Protein 5LY9 (pdb70)

Secondary structure (DSSP, 8-state):
-TTPPBPHHHHHHHHHHHHHHTTHHHHHHHHHHHHHHHHHHHHHHHHHHHHHHHH-TT-TTHHHHHHHHHHHHHHHHHHHHHIIIIIHHHHHHHHHHHHHHHHHHHHHHHHHHH--BTTTB-SBBSSSTT-B--EETTEETTEE---S-PPP-------SSS-SS--TT---EESSSS-SSS---SS-B-GGG---TTTSSSSSS--SS-EEEGGGTEEE-SSSS--EE---SS--TTHHHH-HHHHHHHHHHHT---TTSGGGS---SSGGG-HHHHHHIIIIIS-TT---TTHHHHHHHHHHSSSSGGGGHHHHHHHHHPEEPTTGGG-SS-EEGGG---HHHHHHHHHHHHHHHHHHHHHHHHH-/-TTPPBPHHHHHHHHHHHHHHTTHHHHHHHHHHHHHHHHHHHHHHHHHHHHHHHH-TT-TTHHHHHHHHHHHHHHHHHHHHHIIIIIHHHHHHHHHHHHHHHHHHHHHHHHHHH--BTTTB-SBBSSSTT-BPPEETTEETTEE---S-----S-----SSS-SS--TT---EESSSS-SSSPPPSS-B-GGG---TTTSSSSSS--SS-EEEGGGTEEE-SSSS--EE---SS--TTHHHH-HHHHHHHHHHHT---TTSGGGS---SSGGG-HHHHHHIIIII----TTHHHHHHHHHHTS--GGGGHHHHHHHHH-EE-TTGGG-SS-EEGGG---HHHHHHHHHHHHHHHHHHHHHHHH-

Solvent-accessible surface area: 28330 Å² total; per-residue (Å²): 18,11,47,0,0,2,41,14,86,1,0,54,13,2,0,76,0,0,52,5,2,19,82,3,4,3,23,0,4,54,28,0,33,76,0,0,17,28,3,15,132,10,10,6,24,7,7,28,2,3,0,19,12,18,66,39,24,86,22,179,9,22,67,22,0,2,0,6,5,0,11,14,0,54,21,2,3,21,3,4,60,38,0,39,53,137,2,0,22,32,0,0,49,2,0,3,2,4,0,15,0,0,0,3,0,5,8,2,1,42,2,1,36,28,1,68,0,31,55,35,1,34,3,6,0,29,110,60,0,51,60,22,6,56,78,128,144,60,76,1,34,118,33,69,0,25,43,57,32,50,131,16,103,73,26,86,14,80,101,86,16,2,40,153,90,0,0,55,51,4,57,84,29,34,30,29,92,82,44,59,16,1,5,81,78,75,71,1,25,0,27,1,0,0,0,46,30,103,46,6,2,2,54,100,31,32,4,80,95,67,2,88,0,0,26,12,2,0,29,0,8,35,76,85,36,3,4,52,6,35,70,0,58,71,17,25,127,52,27,129,88,87,1,73,11,0,6,39,2,35,32,0,9,66,149,11,10,41,10,153,50,156,35,7,38,77,35,113,37,76,1,38,83,14,93,22,2,78,42,0,0,135,32,12,23,28,84,172,118,60,126,122,156,82,9,29,16,83,48,0,81,84,16,14,60,18,37,44,46,101,80,17,124,98,45,54,58,72,3,58,70,31,69,0,56,52,60,19,12,57,50,121,92,111,17,32,0,39,162,5,146,50,11,40,74,0,0,12,0,5,0,12,11,9,15,67,32,5,76,51,7,51,64,31,83,137,108,177,16,12,47,0,0,2,44,12,85,1,0,46,15,2,0,79,1,0,56,4,2,18,86,2,4,3,20,0,4,50,26,0,31,77,0,0,20,27,0,15,133,9,7,6,25,6,7,28,2,0,0,19,6,13,69,37,25,84,24,174,8,21,61,22,0,1,0,6,3,0,11,14,0,54,23,0,4,24,2,10,66,37,0,38,67,135,2,0,24,30,0,0,52,2,0,2,2,4,1,16,0,0,0,4,0,6,7,2,1,42,1,1,47,26,1,88,0,29,58,37,0,31,2,8,0,23,109,61,0,52,59,19,12,63,81,136,158,64,87,2,37,107,39,73,0,34,44,54,32,54,134,15,100,66,37,80,13,80,101,84,15,2,38,150,87,0,0,54,48,4,57,82,31,30,32,26,93,76,53,57,20,1,7,85,71,75,70,0,27,0,25,1,0,0,0,41,27,100,49,6,2,2,55,101,31,32,4,86,98,68,1,79,0,0,26,6,1,0,30,0,8,35,74,84,36,3,3,54,6,28,78,0,62,75,17,24,111,59,23,106,97,59,0,74,11,0,10,38,2,36,33,1,11,58,141,11,11,38,10,159,51,159,37,8,37,81,36,112,34,81,1,40,84,13,95,22,3,85,42,0,0,138,29,14,20,44,122,158,137,92,112,27,30,12,90,53,0,91,81,14,11,59,15,36,44,51,97,75,17,120,97,42,50,66,76,2,58,68,30,72,0,53,53,19,20,11,54,46,124,84,112,17,36,0,39,163,5,146,46,9,37,76,0,1,11,0,2,1,13,15,32,15,70,24,8,81,52,8,67,61,27,113,155,121

Structure (mmCIF, N/CA/C/O backbone):
data_5LY9
#
_entry.id   5LY9
#
_cell.length_a   78.507
_cell.length_b   95.041
_cell.length_c   103.753
_cell.angle_alpha   90.000
_cell.angle_beta   90.000
_cell.angle_gamma   90.000
#
_symmetry.space_group_name_H-M   'P 21 21 21'
#
loop_
_entity.id
_entity.type
_entity.pdbx_description
1 polymer 'Variant surface glycoprotein MITAT 1.1'
2 branched alpha-D-mannopyranose-(1-3)-[alpha-D-mannopyranose-(1-6)]beta-D-mannopyranose-(1-4)-2-acetamido-2-deoxy-beta-D-glucopyranose-(1-4)-2-acetamido-2-deoxy-beta-D-glucopyranose
3 branched alpha-D-mannopyranose-(1-2)-alpha-D-mannopyranose-(1-3)-beta-D-mannopyranose-(1-4)-2-acetamido-2-deoxy-beta-D-glucopyranose-(1-4)-2-acetamido-2-deoxy-beta-D-glucopyranose
4 non-polymer GLYCEROL
5 non-polymer '2-(N-MORPHOLINO)-ETHANESULFONIC ACID'
6 water water
#
loop_
_atom_site.group_PDB
_atom_site.id
_atom_site.type_symbol
_atom_site.label_atom_id
_atom_site.label_alt_id
_atom_site.label_comp_id
_atom_site.label_asym_id
_atom_site.label_entity_id
_atom_site.label_seq_id
_atom_site.pdbx_PDB_ins_code
_atom_site.Cartn_x
_atom_site.Cartn_y
_atom_site.Cartn_z
_atom_site.occupancy
_atom_site.B_iso_or_equiv
_atom_site.auth_seq_id
_atom_site.auth_comp_id
_atom_site.auth_asym_id
_atom_site.auth_atom_id
_atom_site.pdbx_PDB_model_num
ATOM 1 N N . ALA A 1 1 ? 45.685 46.581 -20.283 1.00 25.98 1 ALA A N 1
ATOM 2 C CA . ALA A 1 1 ? 46.628 46.056 -21.298 1.00 25.64 1 ALA A CA 1
ATOM 3 C C . ALA A 1 1 ? 48.037 46.561 -20.952 1.00 26.47 1 ALA A C 1
ATOM 4 O O . ALA A 1 1 ? 48.210 47.602 -20.311 1.00 26.02 1 ALA A O 1
ATOM 6 N N . GLU A 1 2 ? 49.036 45.832 -21.420 1.00 25.77 2 GLU A N 1
ATOM 7 C CA . GLU A 1 2 ? 50.421 46.331 -21.368 1.00 25.37 2 GLU A CA 1
ATOM 8 C C . GLU A 1 2 ? 50.519 47.712 -21.963 1.00 24.71 2 GLU A C 1
ATOM 9 O O . GLU A 1 2 ? 49.863 48.022 -22.975 1.00 25.18 2 GLU A O 1
ATOM 15 N N . ARG A 1 3 ? 51.280 48.546 -21.303 1.00 24.50 3 ARG A N 1
ATOM 16 C CA . ARG A 1 3 ? 51.663 49.848 -21.770 1.00 24.01 3 ARG A CA 1
ATOM 17 C C . ARG A 1 3 ? 50.567 50.900 -22.150 1.00 23.85 3 ARG A C 1
ATOM 18 O O . ARG A 1 3 ? 50.902 51.881 -22.823 1.00 25.22 3 ARG A O 1
ATOM 26 N N . THR A 1 4 ? 49.380 50.770 -21.598 1.00 23.46 4 THR A N 1
ATOM 27 C CA . THR A 1 4 ? 48.422 51.915 -21.581 1.00 23.94 4 THR A CA 1
ATOM 28 C C . THR A 1 4 ? 48.603 52.711 -20.300 1.00 24.28 4 THR A C 1
ATOM 29 O O . THR A 1 4 ? 49.300 52.261 -19.338 1.00 24.81 4 THR A O 1
ATOM 33 N N . GLY A 1 5 ? 48.073 53.920 -20.280 1.00 22.79 5 GLY A N 1
ATOM 34 C CA . GLY A 1 5 ? 48.167 54.738 -19.127 1.00 24.12 5 GLY A CA 1
ATOM 35 C C . GLY A 1 5 ? 47.500 54.231 -17.872 1.00 23.87 5 GLY A C 1
ATOM 36 O O . GLY A 1 5 ? 46.705 53.323 -17.857 1.00 23.08 5 GLY A O 1
ATOM 37 N N . LEU A 1 6 ? 47.827 54.890 -16.798 1.00 23.21 6 LEU A N 1
ATOM 38 C CA . LEU A 1 6 ? 47.254 54.556 -15.518 1.00 24.57 6 LEU A CA 1
ATOM 39 C C . LEU A 1 6 ? 45.840 55.205 -15.343 1.00 24.39 6 LEU A C 1
ATOM 40 O O . LEU A 1 6 ? 45.681 56.440 -15.511 1.00 23.54 6 LEU A O 1
ATOM 45 N N . LYS A 1 7 ? 44.822 54.366 -15.061 1.00 24.23 7 LYS A N 1
ATOM 46 C CA . LYS A 1 7 ? 43.459 54.873 -14.813 1.00 24.85 7 LYS A CA 1
ATOM 47 C C . LYS A 1 7 ? 43.400 55.756 -13.569 1.00 24.32 7 LYS A C 1
ATOM 48 O O . LYS A 1 7 ? 44.174 55.519 -12.620 1.00 23.66 7 LYS A O 1
ATOM 54 N N . ALA A 1 8 ? 42.455 56.678 -13.567 1.00 23.16 8 ALA A N 1
ATOM 55 C CA . ALA A 1 8 ? 42.154 57.512 -12.446 1.00 23.32 8 ALA A CA 1
ATOM 56 C C . ALA A 1 8 ? 41.811 56.717 -11.197 1.00 24.46 8 ALA A C 1
ATOM 57 O O . ALA A 1 8 ? 42.086 57.175 -10.105 1.00 23.41 8 ALA A O 1
ATOM 59 N N . THR A 1 9 ? 41.270 55.502 -11.316 1.00 24.45 9 THR A N 1
ATOM 60 C CA . THR A 1 9 ? 40.992 54.668 -10.141 1.00 24.84 9 THR A CA 1
ATOM 61 C C . THR A 1 9 ? 42.306 54.372 -9.393 1.00 25.68 9 THR A C 1
ATOM 62 O O . THR A 1 9 ? 42.272 54.163 -8.167 1.00 25.97 9 THR A O 1
ATOM 66 N N . ALA A 1 10 ? 43.445 54.388 -10.109 1.00 24.62 10 ALA A N 1
ATOM 67 C CA . ALA A 1 10 ? 44.744 54.147 -9.509 1.00 24.09 10 ALA A CA 1
ATOM 68 C C . ALA A 1 10 ? 45.465 55.406 -9.091 1.00 24.14 10 ALA A C 1
ATOM 69 O O . ALA A 1 10 ? 46.098 55.404 -8.008 1.00 24.21 10 ALA A O 1
ATOM 71 N N . TRP A 1 11 ? 45.474 56.451 -9.904 1.00 23.32 11 TRP A N 1
ATOM 72 C CA . TRP A 1 11 ? 46.198 57.679 -9.505 1.00 23.55 11 TRP A CA 1
ATOM 73 C C . TRP A 1 11 ? 45.407 58.628 -8.613 1.00 22.34 11 TRP A C 1
ATOM 74 O O . TRP A 1 11 ? 45.992 59.442 -7.894 1.00 21.59 11 TRP A O 1
ATOM 85 N N . LYS A 1 12 ? 44.107 58.635 -8.677 1.00 21.49 12 LYS A N 1
ATOM 86 C CA . LYS A 1 12 ? 43.364 59.558 -7.783 1.00 22.36 12 LYS A CA 1
ATOM 87 C C . LYS A 1 12 ? 43.620 59.293 -6.298 1.00 21.81 12 LYS A C 1
ATOM 88 O O . LYS A 1 12 ? 43.853 60.257 -5.543 1.00 20.87 12 LYS A O 1
ATOM 94 N N . PRO A 1 13 ? 43.721 58.024 -5.917 1.00 21.12 13 PRO A N 1
ATOM 95 C CA . PRO A 1 13 ? 44.085 57.772 -4.500 1.00 20.95 13 PRO A CA 1
ATOM 96 C C . PRO A 1 13 ? 45.482 58.306 -4.141 1.00 21.39 13 PRO A C 1
ATOM 97 O O . PRO A 1 13 ? 45.717 58.677 -2.968 1.00 21.10 13 PRO A O 1
ATOM 101 N N . LEU A 1 14 ? 46.424 58.313 -5.080 1.00 20.48 14 LEU A N 1
ATOM 102 C CA . LEU A 1 14 ? 47.705 58.904 -4.834 1.00 21.13 14 LEU A CA 1
ATOM 103 C C . LEU A 1 14 ? 47.617 60.406 -4.681 1.00 20.64 14 LEU A C 1
ATOM 104 O O . LEU A 1 14 ? 48.293 60.970 -3.822 1.00 20.49 14 LEU A O 1
ATOM 109 N N . CYS A 1 15 ? 46.826 61.058 -5.530 1.00 19.86 15 CYS A N 1
ATOM 110 C CA . CYS A 1 15 ? 46.540 62.520 -5.356 1.00 20.75 15 CYS A CA 1
ATOM 111 C C . CYS A 1 15 ? 45.920 62.839 -3.972 1.00 19.98 15 CYS A C 1
ATOM 112 O O . CYS A 1 15 ? 46.307 63.755 -3.300 1.00 20.17 15 CYS A O 1
ATOM 115 N N . LYS A 1 16 ? 44.981 62.013 -3.527 1.00 20.54 16 LYS A N 1
ATOM 116 C CA . LYS A 1 16 ? 44.387 62.173 -2.198 1.00 20.98 16 LYS A CA 1
ATOM 117 C C . LYS A 1 16 ? 45.437 62.019 -1.122 1.00 20.24 16 LYS A C 1
ATOM 118 O O . LYS A 1 16 ? 45.446 62.789 -0.161 1.00 19.05 16 LYS A O 1
ATOM 124 N N . LEU A 1 17 ? 46.306 61.045 -1.269 1.00 19.60 17 LEU A N 1
ATOM 125 C CA . LEU A 1 17 ? 47.332 60.808 -0.255 1.00 19.28 17 LEU A CA 1
ATOM 126 C C . LEU A 1 17 ? 48.309 61.950 -0.220 1.00 19.97 17 LEU A C 1
ATOM 127 O O . LEU A 1 17 ? 48.635 62.422 0.883 1.00 19.00 17 LEU A O 1
ATOM 132 N N . THR A 1 18 ? 48.811 62.397 -1.400 1.00 19.38 18 THR A N 1
ATOM 133 C CA . THR A 1 18 ? 49.744 63.499 -1.362 1.00 19.79 18 THR A CA 1
ATOM 134 C C . THR A 1 18 ? 49.117 64.767 -0.736 1.00 18.86 18 THR A C 1
ATOM 135 O O . THR A 1 18 ? 49.777 65.475 0.027 1.00 19.67 18 THR A O 1
ATOM 139 N N . THR A 1 19 ? 47.830 65.025 -1.033 1.00 19.19 19 THR A N 1
ATOM 140 C CA . THR A 1 19 ? 47.085 66.106 -0.384 1.00 19.07 19 THR A CA 1
ATOM 141 C C . THR A 1 19 ? 47.054 65.946 1.151 1.00 19.11 19 THR A C 1
ATOM 142 O O . THR A 1 19 ? 47.326 66.888 1.871 1.00 20.35 19 THR A O 1
ATOM 146 N N . GLU A 1 20 ? 46.768 64.767 1.615 1.00 19.12 20 GLU A N 1
ATOM 147 C CA . GLU A 1 20 ? 46.728 64.530 3.055 1.00 19.79 20 GLU A CA 1
ATOM 148 C C . GLU A 1 20 ? 48.115 64.734 3.683 1.00 20.45 20 GLU A C 1
ATOM 149 O O . GLU A 1 20 ? 48.263 65.446 4.699 1.00 19.61 20 GLU A O 1
ATOM 155 N N . LEU A 1 21 ? 49.123 64.126 3.060 1.00 19.45 21 LEU A N 1
ATOM 156 C CA . LEU A 1 21 ? 50.487 64.176 3.551 1.00 20.23 21 LEU A CA 1
ATOM 157 C C . LEU A 1 21 ? 51.025 65.591 3.631 1.00 19.81 21 LEU A C 1
ATOM 158 O O . LEU A 1 21 ? 51.856 65.902 4.459 1.00 19.72 21 LEU A O 1
ATOM 163 N N . SER A 1 22 ? 50.530 66.470 2.788 1.00 20.50 22 SER A N 1
ATOM 164 C CA . SER A 1 22 ? 50.983 67.845 2.698 1.00 20.60 22 SER A CA 1
ATOM 165 C C . SER A 1 22 ? 50.802 68.588 4.027 1.00 19.84 22 SER A C 1
ATOM 166 O O . SER A 1 22 ? 51.575 69.490 4.285 1.00 18.92 22 SER A O 1
ATOM 169 N N . LYS A 1 23 ? 49.882 68.159 4.896 1.00 19.70 23 LYS A N 1
ATOM 170 C CA . LYS A 1 23 ? 49.627 68.844 6.158 1.00 20.03 23 LYS A CA 1
ATOM 171 C C . LYS A 1 23 ? 50.261 68.213 7.359 1.00 19.37 23 LYS A C 1
ATOM 172 O O . LYS A 1 23 ? 50.175 68.780 8.440 1.00 19.96 23 LYS A O 1
ATOM 178 N N . VAL A 1 24 ? 50.914 67.073 7.199 1.00 19.28 24 VAL A N 1
ATOM 179 C CA . VAL A 1 24 ? 51.474 66.393 8.353 1.00 19.31 24 VAL A CA 1
ATOM 180 C C . VAL A 1 24 ? 52.500 67.248 9.101 1.00 19.23 24 VAL A C 1
ATOM 181 O O . VAL A 1 24 ? 52.466 67.291 10.320 1.00 19.49 24 VAL A O 1
ATOM 185 N N . SER A 1 25 ? 53.399 67.934 8.407 1.00 19.60 25 SER A N 1
ATOM 186 C CA . SER A 1 25 ? 54.433 68.777 9.033 1.00 19.64 25 SER A CA 1
ATOM 187 C C . SER A 1 25 ? 53.819 69.819 9.907 1.00 20.03 25 SER A C 1
ATOM 188 O O . SER A 1 25 ? 54.219 70.029 11.083 1.00 19.99 25 SER A O 1
ATOM 191 N N . GLY A 1 26 ? 52.833 70.515 9.330 1.00 19.35 26 GLY A N 1
ATOM 192 C CA . GLY A 1 26 ? 52.058 71.502 10.051 1.00 19.83 26 GLY A CA 1
ATOM 193 C C . GLY A 1 26 ? 51.283 70.993 11.244 1.00 19.75 26 GLY A C 1
ATOM 194 O O . GLY A 1 26 ? 51.175 71.673 12.283 1.00 19.79 26 GLY A O 1
ATOM 195 N N . GLU A 1 27 ? 50.777 69.782 11.119 1.00 18.99 27 GLU A N 1
ATOM 196 C CA . GLU A 1 27 ? 50.111 69.177 12.256 1.00 20.35 27 GLU A CA 1
ATOM 197 C C . GLU A 1 27 ? 51.123 68.820 13.312 1.00 20.14 27 GLU A C 1
ATOM 198 O O . GLU A 1 27 ? 50.826 69.038 14.486 1.00 20.19 27 GLU A O 1
ATOM 204 N N . MET A 1 28 ? 52.308 68.344 12.929 1.00 19.72 28 MET A N 1
ATOM 205 C CA . MET A 1 28 ? 53.343 68.155 13.881 1.00 20.11 28 MET A CA 1
ATOM 206 C C . MET A 1 28 ? 53.783 69.476 14.591 1.00 20.20 28 MET A C 1
ATOM 207 O O . MET A 1 28 ? 54.072 69.487 15.826 1.00 20.26 28 MET A O 1
ATOM 212 N N . LEU A 1 29 ? 53.834 70.585 13.885 1.00 19.36 29 LEU A N 1
ATOM 213 C CA . LEU A 1 29 ? 54.081 71.854 14.565 1.00 20.22 29 LEU A CA 1
ATOM 214 C C . LEU A 1 29 ? 53.021 72.180 15.572 1.00 20.79 29 LEU A C 1
ATOM 215 O O . LEU A 1 29 ? 53.343 72.492 16.750 1.00 19.75 29 LEU A O 1
ATOM 220 N N . ASN A 1 30 ? 51.768 72.036 15.160 1.00 20.33 30 ASN A N 1
ATOM 221 C CA . ASN A 1 30 ? 50.671 72.311 16.043 1.00 22.71 30 ASN A CA 1
ATOM 222 C C . ASN A 1 30 ? 50.767 71.412 17.296 1.00 21.41 30 ASN A C 1
ATOM 223 O O . ASN A 1 30 ? 50.593 71.874 18.444 1.00 21.57 30 ASN A O 1
ATOM 228 N N . GLU A 1 31 ? 51.046 70.131 17.089 1.00 21.40 31 GLU A N 1
ATOM 229 C CA . GLU A 1 31 ? 51.042 69.186 18.243 1.00 21.62 31 GLU A CA 1
ATOM 230 C C . GLU A 1 31 ? 52.205 69.502 19.209 1.00 20.88 31 GLU A C 1
ATOM 231 O O . GLU A 1 31 ? 52.034 69.521 20.424 1.00 20.25 31 GLU A O 1
ATOM 237 N N . GLY A 1 32 ? 53.349 69.810 18.644 1.00 19.73 32 GLY A N 1
ATOM 238 C CA . GLY A 1 32 ? 54.481 70.275 19.462 1.00 19.50 32 GLY A CA 1
ATOM 239 C C . GLY A 1 32 ? 54.197 71.512 20.268 1.00 19.79 32 GLY A C 1
ATOM 240 O O . GLY A 1 32 ? 54.567 71.612 21.446 1.00 19.13 32 GLY A O 1
ATOM 241 N N . GLN A 1 33 ? 53.550 72.486 19.632 1.00 19.02 33 GLN A N 1
ATOM 242 C CA . GLN A 1 33 ? 53.167 73.673 20.325 1.00 19.87 33 GLN A CA 1
ATOM 243 C C . GLN A 1 33 ? 52.199 73.419 21.443 1.00 19.91 33 GLN A C 1
ATOM 244 O O . GLN A 1 33 ? 52.302 74.063 22.502 1.00 19.96 33 GLN A O 1
ATOM 250 N N . GLU A 1 34 ? 51.270 72.506 21.247 1.00 20.53 34 GLU A N 1
ATOM 251 C CA . GLU A 1 34 ? 50.301 72.142 22.287 1.00 21.63 34 GLU A CA 1
ATOM 252 C C . GLU A 1 34 ? 50.996 71.367 23.406 1.00 21.14 34 GLU A C 1
ATOM 253 O O . GLU A 1 34 ? 50.663 71.582 24.564 1.00 21.68 34 GLU A O 1
ATOM 259 N N . VAL A 1 35 ? 51.961 70.512 23.068 1.00 19.39 35 VAL A N 1
ATOM 260 C CA . VAL A 1 35 ? 52.728 69.848 24.112 1.00 19.31 35 VAL A CA 1
ATOM 261 C C . VAL A 1 35 ? 53.443 70.892 24.967 1.00 19.87 35 VAL A C 1
ATOM 262 O O . VAL A 1 35 ? 53.363 70.850 26.211 1.00 19.54 35 VAL A O 1
ATOM 266 N N . ILE A 1 36 ? 54.108 71.866 24.341 1.00 19.07 36 ILE A N 1
ATOM 267 C CA A ILE A 1 36 ? 54.843 72.896 25.092 0.15 19.61 36 ILE A CA 1
ATOM 268 C CA B ILE A 1 36 ? 54.836 72.877 25.080 0.85 19.70 36 ILE A CA 1
ATOM 269 C C . ILE A 1 36 ? 53.868 73.762 25.903 1.00 19.82 36 ILE A C 1
ATOM 270 O O . ILE A 1 36 ? 54.107 74.067 27.071 1.00 18.92 36 ILE A O 1
ATOM 279 N N . SER A 1 37 ? 52.723 74.121 25.276 1.00 19.73 37 SER A N 1
ATOM 280 C CA A SER A 1 37 ? 51.720 74.848 25.962 0.57 20.72 37 SER A CA 1
ATOM 281 C CA B SER A 1 37 ? 51.700 74.847 25.980 0.43 20.80 37 SER A CA 1
ATOM 282 C C . SER A 1 37 ? 51.254 74.140 27.245 1.00 20.23 37 SER A C 1
ATOM 283 O O . SER A 1 37 ? 51.130 74.768 28.280 1.00 19.85 37 SER A O 1
ATOM 288 N N . ASN A 1 38 ? 50.999 72.857 27.157 1.00 20.39 38 ASN A N 1
ATOM 289 C CA . ASN A 1 38 ? 50.646 72.051 28.340 1.00 20.44 38 ASN A CA 1
ATOM 290 C C . ASN A 1 38 ? 51.728 72.051 29.421 1.00 20.65 38 ASN A C 1
ATOM 291 O O . ASN A 1 38 ? 51.437 72.234 30.615 1.00 19.87 38 ASN A O 1
ATOM 296 N N . ILE A 1 39 ? 52.960 71.907 28.987 1.00 20.12 39 ILE A N 1
ATOM 297 C CA . ILE A 1 39 ? 54.103 72.017 29.929 1.00 20.03 39 ILE A CA 1
ATOM 298 C C . ILE A 1 39 ? 54.126 73.369 30.628 1.00 20.01 39 ILE A C 1
ATOM 299 O O . ILE A 1 39 ? 54.323 73.480 31.841 1.00 20.10 39 ILE A O 1
ATOM 304 N N . GLN A 1 40 ? 53.946 74.405 29.840 1.00 19.82 40 GLN A N 1
ATOM 305 C CA . GLN A 1 40 ? 53.785 75.776 30.354 1.00 20.40 40 GLN A CA 1
ATOM 306 C C . GLN A 1 40 ? 52.684 76.006 31.317 1.00 20.90 40 GLN A C 1
ATOM 307 O O . GLN A 1 40 ? 52.907 76.715 32.304 1.00 22.12 40 GLN A O 1
ATOM 313 N N . LYS A 1 41 ? 51.516 75.449 31.026 1.00 20.78 41 LYS A N 1
ATOM 314 C CA . LYS A 1 41 ? 50.377 75.591 31.907 1.00 21.55 41 LYS A CA 1
ATOM 315 C C . LYS A 1 41 ? 50.681 74.936 33.257 1.00 21.07 41 LYS A C 1
ATOM 316 O O . LYS A 1 41 ? 50.242 75.435 34.289 1.00 21.11 41 LYS A O 1
ATOM 322 N N . ILE A 1 42 ? 51.371 73.796 33.244 1.00 20.84 42 ILE A N 1
ATOM 323 C CA . ILE A 1 42 ? 51.718 73.112 34.494 1.00 21.32 42 ILE A CA 1
ATOM 324 C C . ILE A 1 42 ? 52.794 73.865 35.233 1.00 21.90 42 ILE A C 1
ATOM 325 O O . ILE A 1 42 ? 52.742 73.951 36.505 1.00 22.05 42 ILE A O 1
ATOM 330 N N . LYS A 1 43 ? 53.742 74.432 34.522 1.00 20.46 43 LYS A N 1
ATOM 331 C CA . LYS A 1 43 ? 54.695 75.367 35.155 1.00 20.61 43 LYS A CA 1
ATOM 332 C C . LYS A 1 43 ? 53.987 76.534 35.771 1.00 20.13 43 LYS A C 1
ATOM 333 O O . LYS A 1 43 ? 54.345 76.945 36.896 1.00 20.26 43 LYS A O 1
ATOM 339 N N . ALA A 1 44 ? 53.002 77.106 35.054 1.00 19.71 44 ALA A N 1
ATOM 340 C CA . ALA A 1 44 ? 52.275 78.232 35.651 1.00 20.03 44 ALA A CA 1
ATOM 341 C C . ALA A 1 44 ? 51.597 77.810 36.964 1.00 19.80 44 ALA A C 1
ATOM 342 O O . ALA A 1 44 ? 51.605 78.541 37.947 1.00 19.83 44 ALA A O 1
ATOM 344 N N . ALA A 1 45 ? 51.054 76.611 37.011 1.00 20.15 45 ALA A N 1
ATOM 345 C CA . ALA A 1 45 ? 50.414 76.134 38.221 1.00 21.08 45 ALA A CA 1
ATOM 346 C C . ALA A 1 45 ? 51.427 75.957 39.360 1.00 21.10 45 ALA A C 1
ATOM 347 O O . ALA A 1 45 ? 51.144 76.336 40.519 1.00 20.41 45 ALA A O 1
ATOM 349 N N . GLU A 1 46 ? 52.614 75.405 39.048 1.00 20.26 46 GLU A N 1
ATOM 350 C CA . GLU A 1 46 ? 53.682 75.363 39.989 1.00 20.25 46 GLU A CA 1
ATOM 351 C C . GLU A 1 46 ? 53.964 76.738 40.564 1.00 20.50 46 GLU A C 1
ATOM 352 O O . GLU A 1 46 ? 54.068 76.923 41.777 1.00 19.55 46 GLU A O 1
ATOM 358 N N . TYR A 1 47 ? 54.066 77.715 39.663 1.00 20.74 47 TYR A N 1
ATOM 359 C CA . TYR A 1 47 ? 54.371 79.081 40.087 1.00 20.81 47 TYR A CA 1
ATOM 360 C C . TYR A 1 47 ? 53.271 79.662 41.003 1.00 20.28 47 TYR A C 1
ATOM 361 O O . TYR A 1 47 ? 53.550 80.281 42.011 1.00 20.70 47 TYR A O 1
ATOM 370 N N . LYS A 1 48 ? 52.015 79.448 40.646 1.00 20.64 48 LYS A N 1
ATOM 371 C CA . LYS A 1 48 ? 50.894 80.019 41.417 1.00 21.27 48 LYS A CA 1
ATOM 372 C C . LYS A 1 48 ? 50.909 79.487 42.808 1.00 20.78 48 LYS A C 1
ATOM 373 O O . LYS A 1 48 ? 50.782 80.241 43.762 1.00 21.11 48 LYS A O 1
ATOM 379 N N . VAL A 1 49 ? 51.028 78.167 42.947 1.00 20.78 49 VAL A N 1
ATOM 380 C CA . VAL A 1 49 ? 51.062 77.585 44.321 1.00 21.09 49 VAL A CA 1
ATOM 381 C C . VAL A 1 49 ? 52.283 78.082 45.059 1.00 21.86 49 VAL A C 1
ATOM 382 O O . VAL A 1 49 ? 52.200 78.432 46.234 1.00 22.58 49 VAL A O 1
ATOM 386 N N . SER A 1 50 ? 53.432 78.173 44.377 1.00 21.40 50 SER A N 1
ATOM 387 C CA . SER A 1 50 ? 54.660 78.680 45.000 1.00 21.16 50 SER A CA 1
ATOM 388 C C . SER A 1 50 ? 54.527 80.112 45.510 1.00 22.41 50 SER A C 1
ATOM 389 O O . SER A 1 50 ? 55.012 80.455 46.602 1.00 22.40 50 SER A O 1
ATOM 392 N N . ILE A 1 51 ? 53.897 80.970 44.709 1.00 22.76 51 ILE A N 1
ATOM 393 C CA . ILE A 1 51 ? 53.680 82.333 45.071 1.00 22.14 51 ILE A CA 1
ATOM 394 C C . ILE A 1 51 ? 52.741 82.430 46.303 1.00 23.46 51 ILE A C 1
ATOM 395 O O . ILE A 1 51 ? 53.009 83.170 47.243 1.00 23.15 51 ILE A O 1
ATOM 400 N N . TYR A 1 52 ? 51.666 81.643 46.291 1.00 23.67 52 TYR A N 1
ATOM 401 C CA . TYR A 1 52 ? 50.736 81.648 47.414 1.00 23.78 52 TYR A CA 1
ATOM 402 C C . TYR A 1 52 ? 51.495 81.261 48.702 1.00 24.28 52 TYR A C 1
ATOM 403 O O . TYR A 1 52 ? 51.322 81.871 49.779 1.00 24.54 52 TYR A O 1
ATOM 412 N N . LEU A 1 53 ? 52.304 80.216 48.625 1.00 22.83 53 LEU A N 1
ATOM 413 C CA . LEU A 1 53 ? 53.069 79.802 49.787 1.00 23.28 53 LEU A CA 1
ATOM 414 C C . LEU A 1 53 ? 54.034 80.859 50.233 1.00 23.80 53 LEU A C 1
ATOM 415 O O . LEU A 1 53 ? 54.211 81.080 51.466 1.00 24.30 53 LEU A O 1
ATOM 420 N N . ALA A 1 54 ? 54.752 81.449 49.282 1.00 23.83 54 ALA A N 1
ATOM 421 C CA . ALA A 1 54 ? 55.695 82.502 49.676 1.00 24.84 54 ALA A CA 1
ATOM 422 C C . ALA A 1 54 ? 55.030 83.701 50.321 1.00 27.06 54 ALA A C 1
ATOM 423 O O . ALA A 1 54 ? 55.624 84.316 51.232 1.00 28.30 54 ALA A O 1
ATOM 425 N N . LYS A 1 55 ? 53.816 83.982 49.890 1.00 26.62 55 LYS A N 1
ATOM 426 C CA . LYS A 1 55 ? 53.056 85.127 50.348 1.00 28.37 55 LYS A CA 1
ATOM 427 C C . LYS A 1 55 ? 52.412 84.805 51.673 1.00 30.15 55 LYS A C 1
ATOM 428 O O . LYS A 1 55 ? 52.160 85.732 52.478 1.00 31.16 55 LYS A O 1
ATOM 434 N N . ASN A 1 56 ? 52.188 83.510 51.945 1.00 29.26 56 ASN A N 1
ATOM 435 C CA . ASN A 1 56 ? 51.388 83.068 53.102 1.00 28.80 56 ASN A CA 1
ATOM 436 C C . ASN A 1 56 ? 52.067 81.990 53.930 1.00 28.87 56 ASN A C 1
ATOM 437 O O . ASN A 1 56 ? 51.592 80.852 53.990 1.00 27.98 56 ASN A O 1
ATOM 442 N N . PRO A 1 57 ? 53.187 82.319 54.591 1.00 30.45 57 PRO A N 1
ATOM 443 C CA . PRO A 1 57 ? 53.939 81.314 55.263 1.00 30.38 57 PRO A CA 1
ATOM 444 C C . PRO A 1 57 ? 53.179 80.697 56.406 1.00 32.12 57 PRO A C 1
ATOM 445 O O . PRO A 1 57 ? 53.470 79.558 56.759 1.00 31.72 57 PRO A O 1
ATOM 449 N N . GLU A 1 58 ? 52.218 81.416 56.976 1.00 30.83 58 GLU A N 1
ATOM 450 C CA . GLU A 1 58 ? 51.480 80.882 58.092 1.00 33.73 58 GLU A CA 1
ATOM 451 C C . GLU A 1 58 ? 50.224 80.167 57.660 1.00 32.71 58 GLU A C 1
ATOM 452 O O . GLU A 1 58 ? 49.376 79.905 58.484 1.00 32.27 58 GLU A O 1
ATOM 458 N N . THR A 1 59 ? 50.086 79.852 56.369 1.00 29.26 59 THR A N 1
ATOM 459 C CA . THR A 1 59 ? 48.895 79.148 55.883 1.00 29.57 59 THR A CA 1
ATOM 460 C C . THR A 1 59 ? 48.613 77.899 56.687 1.00 30.16 59 THR A C 1
ATOM 461 O O . THR A 1 59 ? 49.546 77.117 57.017 1.00 31.76 59 THR A O 1
ATOM 465 N N . GLN A 1 60 ? 47.348 77.655 56.972 1.00 31.55 60 GLN A N 1
ATOM 466 C CA . GLN A 1 60 ? 46.966 76.373 57.547 1.00 34.42 60 GLN A CA 1
ATOM 467 C C . GLN A 1 60 ? 46.873 75.245 56.539 1.00 32.04 60 GLN A C 1
ATOM 468 O O . GLN A 1 60 ? 46.564 74.163 56.919 1.00 34.00 60 GLN A O 1
ATOM 474 N N . ALA A 1 61 ? 47.184 75.520 55.279 1.00 27.65 61 ALA A N 1
ATOM 475 C CA . ALA A 1 61 ? 47.157 74.519 54.234 1.00 27.01 61 ALA A CA 1
ATOM 476 C C . ALA A 1 61 ? 48.540 74.198 53.741 1.00 24.89 61 ALA A C 1
ATOM 477 O O . ALA A 1 61 ? 48.718 73.841 52.545 1.00 24.18 61 ALA A O 1
ATOM 479 N N . LEU A 1 62 ? 49.500 74.291 54.648 1.00 25.17 62 LEU A N 1
ATOM 480 C CA . LEU A 1 62 ? 50.925 74.185 54.263 1.00 25.31 62 LEU A CA 1
ATOM 481 C C . LEU A 1 62 ? 51.200 72.847 53.569 1.00 25.08 62 LEU A C 1
ATOM 482 O O . LEU A 1 62 ? 51.845 72.858 52.502 1.00 24.63 62 LEU A O 1
ATOM 487 N N . GLN A 1 63 ? 50.778 71.729 54.170 1.00 24.12 63 GLN A N 1
ATOM 488 C CA . GLN A 1 63 ? 51.106 70.461 53.620 1.00 24.41 63 GLN A CA 1
ATOM 489 C C . GLN A 1 63 ? 50.362 70.173 52.304 1.00 23.29 63 GLN A C 1
ATOM 490 O O . GLN A 1 63 ? 50.965 69.646 51.383 1.00 21.87 63 GLN A O 1
ATOM 496 N N . GLN A 1 64 ? 49.080 70.506 52.231 1.00 22.72 64 GLN A N 1
ATOM 497 C CA . GLN A 1 64 ? 48.297 70.329 50.978 1.00 22.58 64 GLN A CA 1
ATOM 498 C C . GLN A 1 64 ? 48.937 71.124 49.836 1.00 21.80 64 GLN A C 1
ATOM 499 O O . GLN A 1 64 ? 49.145 70.630 48.725 1.00 22.05 64 GLN A O 1
ATOM 505 N N . LEU A 1 65 ? 49.329 72.340 50.128 1.00 21.82 65 LEU A N 1
ATOM 506 C CA . LEU A 1 65 ? 49.845 73.238 49.062 1.00 22.80 65 LEU A CA 1
ATOM 507 C C . LEU A 1 65 ? 51.301 72.875 48.657 1.00 21.60 65 LEU A C 1
ATOM 508 O O . LEU A 1 65 ? 51.666 72.939 47.490 1.00 21.06 65 LEU A O 1
ATOM 513 N N . THR A 1 66 ? 52.101 72.465 49.626 1.00 21.51 66 THR A N 1
ATOM 514 C CA . THR A 1 66 ? 53.455 71.961 49.355 1.00 21.16 66 THR A CA 1
ATOM 515 C C . THR A 1 66 ? 53.380 70.774 48.394 1.00 21.35 66 THR A C 1
ATOM 516 O O . THR A 1 66 ? 54.115 70.706 47.427 1.00 20.99 66 THR A O 1
ATOM 520 N N . LEU A 1 67 ? 52.508 69.842 48.708 1.00 20.87 67 LEU A N 1
ATOM 521 C CA . LEU A 1 67 ? 52.273 68.670 47.893 1.00 21.00 67 LEU A CA 1
ATOM 522 C C . LEU A 1 67 ? 51.872 69.031 46.509 1.00 21.31 67 LEU A C 1
ATOM 523 O O . LEU A 1 67 ? 52.423 68.497 45.502 1.00 21.40 67 LEU A O 1
ATOM 528 N N . LEU A 1 68 ? 50.924 69.974 46.347 1.00 19.83 68 LEU A N 1
ATOM 529 C CA . LEU A 1 68 ? 50.463 70.322 45.034 1.00 19.67 68 LEU A CA 1
ATOM 530 C C . LEU A 1 68 ? 51.557 71.040 44.229 1.00 19.06 68 LEU A C 1
ATOM 531 O O . LEU A 1 68 ? 51.713 70.786 43.048 1.00 18.57 68 LEU A O 1
ATOM 536 N N . ARG A 1 69 ? 52.324 71.906 44.887 1.00 19.91 69 ARG A N 1
ATOM 537 C CA . ARG A 1 69 ? 53.450 72.632 44.247 1.00 20.77 69 ARG A CA 1
ATOM 538 C C . ARG A 1 69 ? 54.456 71.622 43.755 1.00 20.89 69 ARG A C 1
ATOM 539 O O . ARG A 1 69 ? 54.936 71.723 42.641 1.00 19.76 69 ARG A O 1
ATOM 547 N N . GLY A 1 70 ? 54.770 70.665 44.622 1.00 20.53 70 GLY A N 1
ATOM 548 C CA . GLY A 1 70 ? 55.716 69.580 44.254 1.00 19.37 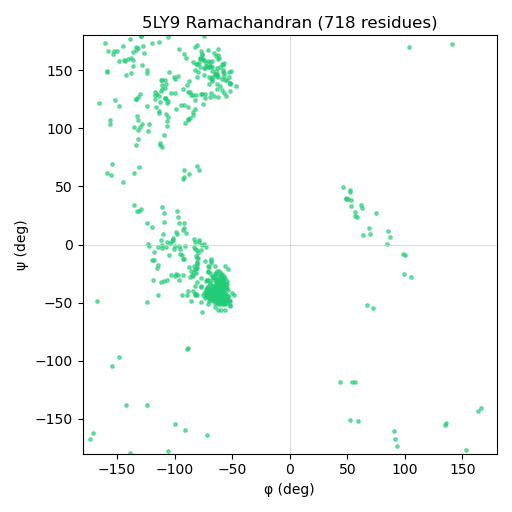70 GLY A CA 1
ATOM 549 C C . GLY A 1 70 ? 55.225 68.754 43.113 1.00 20.53 70 GLY A C 1
ATOM 550 O O . GLY A 1 70 ? 56.029 68.376 42.224 1.00 20.07 70 GLY A O 1
ATOM 551 N N . TYR A 1 71 ? 53.910 68.468 43.096 1.00 19.50 71 TYR A N 1
ATOM 552 C CA . TYR A 1 71 ? 53.298 67.732 42.024 1.00 20.89 71 TYR A CA 1
ATOM 553 C C . TYR A 1 71 ? 53.393 68.440 40.693 1.00 20.16 71 TYR A C 1
ATOM 554 O O . TYR A 1 71 ? 53.846 67.883 39.681 1.00 19.44 71 TYR A O 1
ATOM 563 N N . PHE A 1 72 ? 52.995 69.681 40.685 1.00 19.88 72 PHE A N 1
ATOM 564 C CA . PHE A 1 72 ? 53.081 70.416 39.424 1.00 20.24 72 PHE A CA 1
ATOM 565 C C . PHE A 1 72 ? 54.526 70.556 38.954 1.00 19.57 72 PHE A C 1
ATOM 566 O O . PHE A 1 72 ? 54.808 70.432 37.760 1.00 20.33 72 PHE A O 1
ATOM 574 N N . ALA A 1 73 ? 55.443 70.811 39.866 1.00 19.27 73 ALA A N 1
ATOM 575 C CA . ALA A 1 73 ? 56.869 70.808 39.501 1.00 19.09 73 ALA A CA 1
ATOM 576 C C . ALA A 1 73 ? 57.327 69.507 38.864 1.00 19.27 73 ALA A C 1
ATOM 577 O O . ALA A 1 73 ? 57.918 69.540 37.775 1.00 18.70 73 ALA A O 1
ATOM 579 N N . ARG A 1 74 ? 57.049 68.385 39.481 1.00 19.30 74 ARG A N 1
ATOM 580 C CA . ARG A 1 74 ? 57.428 67.106 38.842 1.00 20.96 74 ARG A CA 1
ATOM 581 C C . ARG A 1 74 ? 56.826 66.988 37.478 1.00 20.71 74 ARG A C 1
ATOM 582 O O . ARG A 1 74 ? 57.471 66.503 36.549 1.00 19.93 74 ARG A O 1
ATOM 590 N N . LYS A 1 75 ? 55.565 67.372 37.349 1.00 21.03 75 LYS A N 1
ATOM 591 C CA . LYS A 1 75 ? 54.871 67.157 36.102 1.00 20.95 75 LYS A CA 1
ATOM 592 C C . LYS A 1 75 ? 55.388 68.053 34.992 1.00 20.20 75 LYS A C 1
ATOM 593 O O . LYS A 1 75 ? 55.527 67.589 33.857 1.00 20.69 75 LYS A O 1
ATOM 599 N N . THR A 1 76 ? 55.660 69.328 35.266 1.00 18.37 76 THR A N 1
ATOM 600 C CA . THR A 1 76 ? 56.191 70.183 34.209 1.00 18.84 76 THR A CA 1
ATOM 601 C C . THR A 1 76 ? 57.654 69.859 33.881 1.00 18.30 76 THR A C 1
ATOM 602 O O . THR A 1 76 ? 58.035 69.745 32.748 1.00 19.59 76 THR A O 1
ATOM 606 N N . ASN A 1 77 ? 58.458 69.586 34.889 1.00 19.30 77 ASN A N 1
ATOM 607 C CA . ASN A 1 77 ? 59.862 69.326 34.684 1.00 18.69 77 ASN A CA 1
ATOM 608 C C . ASN A 1 77 ? 60.062 67.993 33.998 1.00 18.96 77 ASN A C 1
ATOM 609 O O . ASN A 1 77 ? 60.829 67.890 33.046 1.00 18.63 77 ASN A O 1
ATOM 614 N N . GLY A 1 78 ? 59.277 66.998 34.389 1.00 18.53 78 GLY A N 1
ATOM 615 C CA . GLY A 1 78 ? 59.347 65.658 33.805 1.00 19.17 78 GLY A CA 1
ATOM 616 C C . GLY A 1 78 ? 58.759 65.704 32.398 1.00 19.35 78 GLY A C 1
ATOM 617 O O . GLY A 1 78 ? 59.240 65.024 31.491 1.00 20.58 78 GLY A O 1
ATOM 618 N N . GLY A 1 79 ? 57.701 66.461 32.203 1.00 19.06 79 GLY A N 1
ATOM 619 C CA . GLY A 1 79 ? 57.103 66.649 30.854 1.00 19.38 79 GLY A CA 1
ATOM 620 C C . GLY A 1 79 ? 58.074 67.229 29.827 1.00 19.88 79 GLY A C 1
ATOM 621 O O . GLY A 1 79 ? 58.229 66.689 28.695 1.00 19.74 79 GLY A O 1
ATOM 622 N N . LEU A 1 80 ? 58.787 68.284 30.242 1.00 18.64 80 LEU A N 1
ATOM 623 C CA . LEU A 1 80 ? 59.762 68.898 29.345 1.00 19.41 80 LEU A CA 1
ATOM 624 C C . LEU A 1 80 ? 60.897 67.898 29.024 1.00 19.76 80 LEU A C 1
ATOM 625 O O . LEU A 1 80 ? 61.308 67.801 27.877 1.00 19.00 80 LEU A O 1
ATOM 630 N N . GLU A 1 81 ? 61.415 67.205 30.051 1.00 19.59 81 GLU A N 1
ATOM 631 C CA . GLU A 1 81 ? 62.383 66.161 29.803 1.00 19.54 81 GLU A CA 1
ATOM 632 C C . GLU A 1 81 ? 61.890 65.097 28.865 1.00 20.17 81 GLU A C 1
ATOM 633 O O . GLU A 1 81 ? 62.664 64.659 27.998 1.00 21.65 81 GLU A O 1
ATOM 639 N N . SER A 1 82 ? 60.665 64.611 29.049 1.00 19.74 82 SER A N 1
ATOM 640 C CA A SER A 1 82 ? 60.092 63.588 28.172 0.81 19.99 82 SER A CA 1
ATOM 641 C CA B SER A 1 82 ? 60.042 63.619 28.162 0.19 20.05 82 SER A CA 1
ATOM 642 C C . SER A 1 82 ? 59.940 64.121 26.723 1.00 19.75 82 SER A C 1
ATOM 643 O O . SER A 1 82 ? 60.154 63.367 25.769 1.00 20.88 82 SER A O 1
ATOM 648 N N . TYR A 1 83 ? 59.558 65.378 26.559 1.00 19.14 83 TYR A N 1
ATOM 649 C CA . TYR A 1 83 ? 59.495 65.946 25.213 1.00 18.86 83 TYR A CA 1
ATOM 650 C C . TYR A 1 83 ? 60.921 65.944 24.553 1.00 19.20 83 TYR A C 1
ATOM 651 O O . TYR A 1 83 ? 61.101 65.557 23.414 1.00 19.12 83 TYR A O 1
ATOM 660 N N . LYS A 1 84 ? 61.931 66.322 25.302 1.00 20.02 84 LYS A N 1
ATOM 661 C CA . LYS A 1 84 ? 63.281 66.295 24.778 1.00 20.84 84 LYS A CA 1
ATOM 662 C C . LYS A 1 84 ? 63.754 64.923 24.403 1.00 20.52 84 LYS A C 1
ATOM 663 O O . LYS A 1 84 ? 64.287 64.739 23.297 1.00 20.26 84 LYS A O 1
ATOM 669 N N . THR A 1 85 ? 63.574 63.974 25.328 1.00 20.64 85 THR A N 1
ATOM 670 C CA . THR A 1 85 ? 64.187 62.693 25.160 1.00 22.29 85 THR A CA 1
ATOM 671 C C . THR A 1 85 ? 63.403 61.724 24.260 1.00 23.42 85 THR A C 1
ATOM 672 O O . THR A 1 85 ? 64.025 60.904 23.650 1.00 23.95 85 THR A O 1
ATOM 676 N N . MET A 1 86 ? 62.115 61.908 24.108 1.00 22.83 86 MET A N 1
ATOM 677 C CA A MET A 1 86 ? 61.265 60.986 23.363 0.52 24.06 86 MET A CA 1
ATOM 678 C CA B MET A 1 86 ? 61.244 60.986 23.373 0.48 23.83 86 MET A CA 1
ATOM 679 C C . MET A 1 86 ? 60.270 61.680 22.431 1.00 23.09 86 MET A C 1
ATOM 680 O O . MET A 1 86 ? 60.145 61.298 21.270 1.00 22.27 86 MET A O 1
ATOM 689 N N . GLY A 1 87 ? 59.543 62.665 22.935 1.00 21.05 87 GLY A N 1
ATOM 690 C CA . GLY A 1 87 ? 58.412 63.234 22.211 1.00 20.31 87 GLY A CA 1
ATOM 691 C C . GLY A 1 87 ? 58.748 63.971 20.923 1.00 18.27 87 GLY A C 1
ATOM 692 O O . GLY A 1 87 ? 58.098 63.797 19.858 1.00 18.93 87 GLY A O 1
ATOM 693 N N . LEU A 1 88 ? 59.755 64.822 20.997 1.00 17.97 88 LEU A N 1
ATOM 694 C CA . LEU A 1 88 ? 60.101 65.645 19.850 1.00 19.29 88 LEU A CA 1
ATOM 695 C C . LEU A 1 88 ? 60.546 64.783 18.692 1.00 18.90 88 LEU A C 1
ATOM 696 O O . LEU A 1 88 ? 60.188 65.075 17.544 1.00 19.00 88 LEU A O 1
ATOM 701 N N . ALA A 1 89 ? 61.292 63.736 18.970 1.00 18.36 89 ALA A N 1
ATOM 702 C CA . ALA A 1 89 ? 61.748 62.828 17.947 1.00 18.83 89 ALA A CA 1
ATOM 703 C C . ALA A 1 89 ? 60.573 62.274 17.186 1.00 19.18 89 ALA A C 1
ATOM 704 O O . ALA A 1 89 ? 60.627 62.099 15.949 1.00 18.96 89 ALA A O 1
ATOM 706 N N . THR A 1 90 ? 59.507 61.926 17.897 1.00 19.17 90 THR A N 1
ATOM 707 C CA . THR A 1 90 ? 58.359 61.285 17.207 1.00 19.29 90 THR A CA 1
ATOM 708 C C . THR A 1 90 ? 57.726 62.246 16.185 1.00 19.83 90 THR A C 1
ATOM 709 O O . THR A 1 90 ? 57.187 61.797 15.164 1.00 20.00 90 THR A O 1
ATOM 713 N N . GLN A 1 91 ? 57.783 63.518 16.517 1.00 19.15 91 GLN A N 1
ATOM 714 C CA . GLN A 1 91 ? 57.095 64.560 15.713 1.00 20.32 91 GLN A CA 1
ATOM 715 C C . GLN A 1 91 ? 57.933 64.933 14.495 1.00 20.24 91 GLN A C 1
ATOM 716 O O . GLN A 1 91 ? 57.424 64.967 13.370 1.00 19.58 91 GLN A O 1
ATOM 722 N N . ILE A 1 92 ? 59.248 65.075 14.707 1.00 20.52 92 ILE A N 1
ATOM 723 C CA . ILE A 1 92 ? 60.183 65.232 13.594 1.00 20.22 92 ILE A CA 1
ATOM 724 C C . ILE A 1 92 ? 60.162 63.985 12.688 1.00 20.01 92 ILE A C 1
ATOM 725 O O . ILE A 1 92 ? 60.155 64.103 11.417 1.00 19.13 92 ILE A O 1
ATOM 730 N N . ARG A 1 93 ? 60.171 62.822 13.297 1.00 18.33 93 ARG A N 1
ATOM 731 C CA . ARG A 1 93 ? 60.165 61.579 12.544 1.00 19.01 93 ARG A CA 1
ATOM 732 C C . ARG A 1 93 ? 58.936 61.555 11.603 1.00 19.23 93 ARG A C 1
ATOM 733 O O . ARG A 1 93 ? 59.027 61.236 10.393 1.00 17.72 93 ARG A O 1
ATOM 741 N N . SER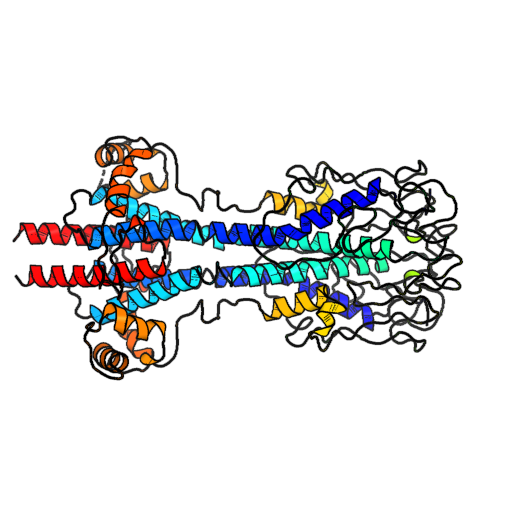 A 1 94 ? 57.757 61.877 12.135 1.00 18.83 94 SER A N 1
ATOM 742 C CA . SER A 1 94 ? 56.553 61.802 11.319 1.00 19.08 94 SER A CA 1
ATOM 743 C C . SER A 1 94 ? 56.521 62.884 10.236 1.00 19.26 94 SER A C 1
ATOM 744 O O . SER A 1 94 ? 56.152 62.606 9.071 1.00 18.72 94 SER A O 1
ATOM 747 N N . ALA A 1 95 ? 56.875 64.095 10.591 1.00 19.67 95 ALA A N 1
ATOM 748 C CA . ALA A 1 95 ? 56.963 65.181 9.587 1.00 19.35 95 ALA A CA 1
ATOM 749 C C . ALA A 1 95 ? 57.892 64.764 8.449 1.00 19.76 95 ALA A C 1
ATOM 750 O O . ALA A 1 95 ? 57.504 64.887 7.288 1.00 18.71 95 ALA A O 1
ATOM 752 N N . ARG A 1 96 ? 59.061 64.220 8.736 1.00 18.92 96 ARG A N 1
ATOM 753 C CA . ARG A 1 96 ? 60.028 63.916 7.664 1.00 19.46 96 ARG A CA 1
ATOM 754 C C . ARG A 1 96 ? 59.629 62.658 6.926 1.00 19.60 96 ARG A C 1
ATOM 755 O O . ARG A 1 96 ? 59.922 62.533 5.718 1.00 19.77 96 ARG A O 1
ATOM 763 N N . ALA A 1 97 ? 58.945 61.743 7.594 1.00 19.08 97 ALA A N 1
ATOM 764 C CA . ALA A 1 97 ? 58.550 60.490 6.936 1.00 18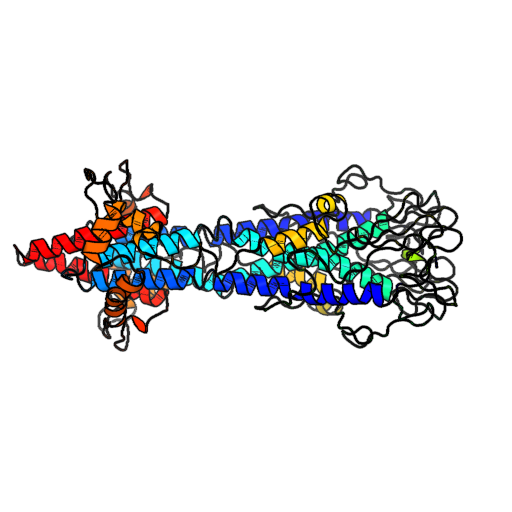.82 97 ALA A CA 1
ATOM 765 C C . ALA A 1 97 ? 57.488 60.832 5.901 1.00 19.33 97 ALA A C 1
ATOM 766 O O . ALA A 1 97 ? 57.542 60.369 4.718 1.00 19.38 97 ALA A O 1
ATOM 768 N N . ALA A 1 98 ? 56.535 61.639 6.327 1.00 18.21 98 ALA A N 1
ATOM 769 C CA . ALA A 1 98 ? 55.466 62.058 5.387 1.00 18.63 98 ALA A CA 1
ATOM 770 C C . ALA A 1 98 ? 56.039 62.856 4.217 1.00 18.70 98 ALA A C 1
ATOM 771 O O . ALA A 1 98 ? 55.665 62.592 3.053 1.00 18.60 98 ALA A O 1
ATOM 773 N N . ALA A 1 99 ? 56.977 63.780 4.523 1.00 17.70 99 ALA A N 1
ATOM 774 C CA . ALA A 1 99 ? 57.536 64.604 3.500 1.00 17.45 99 ALA A CA 1
ATOM 775 C C . ALA A 1 99 ? 58.370 63.788 2.521 1.00 17.68 99 ALA A C 1
ATOM 776 O O . ALA A 1 99 ? 58.311 63.990 1.319 1.00 18.01 99 ALA A O 1
ATOM 778 N N . TYR A 1 100 ? 59.113 62.788 3.024 1.00 17.91 100 TYR A N 1
ATOM 779 C CA . TYR A 1 100 ? 59.944 61.967 2.133 1.00 18.69 100 TYR A CA 1
ATOM 780 C C . TYR A 1 100 ? 59.099 61.150 1.163 1.00 18.96 100 TYR A C 1
ATOM 781 O O . TYR A 1 100 ? 59.348 61.124 -0.054 1.00 19.18 100 TYR A O 1
ATOM 790 N N . LEU A 1 101 ? 58.091 60.462 1.701 1.00 19.53 101 LEU A N 1
ATOM 791 C CA . LEU A 1 101 ? 57.137 59.708 0.885 1.00 19.70 101 LEU A CA 1
ATOM 792 C C . LEU A 1 101 ? 56.411 60.627 -0.111 1.00 19.29 101 LEU A C 1
ATOM 793 O O . LEU A 1 101 ? 56.329 60.287 -1.331 1.00 18.70 101 LEU A O 1
ATOM 798 N N . LYS A 1 102 ? 55.983 61.812 0.336 1.00 18.91 102 LYS A N 1
ATOM 799 C CA . LYS A 1 102 ? 55.323 62.771 -0.541 1.00 18.60 102 LYS A CA 1
ATOM 800 C C . LYS A 1 102 ? 56.219 63.206 -1.670 1.00 19.46 102 LYS A C 1
ATOM 801 O O . LYS A 1 102 ? 55.776 63.353 -2.851 1.00 19.50 102 LYS A O 1
ATOM 807 N N . GLY A 1 103 ? 57.526 63.358 -1.376 1.00 19.92 103 GLY A N 1
ATOM 808 C CA . GLY A 1 103 ? 58.461 63.781 -2.449 1.00 20.60 103 GLY A CA 1
ATOM 809 C C . GLY A 1 103 ? 58.570 62.768 -3.533 1.00 20.32 103 GLY A C 1
ATOM 810 O O . GLY A 1 103 ? 58.648 63.106 -4.730 1.00 19.40 103 GLY A O 1
ATOM 811 N N . SER A 1 104 ? 58.560 61.480 -3.193 1.00 19.76 104 SER A N 1
ATOM 812 C CA . SER A 1 104 ? 58.620 60.480 -4.208 1.00 19.91 104 SER A CA 1
ATOM 813 C C . SER A 1 104 ? 57.314 60.353 -4.995 1.00 19.52 104 SER A C 1
ATOM 814 O O . SER A 1 104 ? 57.344 60.242 -6.246 1.00 20.04 104 SER A O 1
ATOM 817 N N . ILE A 1 105 ? 56.167 60.375 -4.289 1.00 19.85 105 ILE A N 1
ATOM 818 C CA . ILE A 1 105 ? 54.884 60.385 -4.973 1.00 19.94 105 ILE A CA 1
ATOM 819 C C . ILE A 1 105 ? 54.804 61.560 -5.946 1.00 20.23 105 ILE A C 1
ATOM 820 O O . ILE A 1 105 ? 54.427 61.384 -7.097 1.00 20.73 105 ILE A O 1
ATOM 825 N N . ASP A 1 106 ? 55.151 62.745 -5.496 1.00 18.41 106 ASP A N 1
ATOM 826 C CA . ASP A 1 106 ? 54.979 63.924 -6.348 1.00 19.49 106 ASP A CA 1
ATOM 827 C C . ASP A 1 106 ? 55.885 63.824 -7.596 1.00 19.69 106 ASP A C 1
ATOM 828 O O . ASP A 1 106 ? 55.525 64.219 -8.715 1.00 19.60 106 ASP A O 1
ATOM 833 N N . GLU A 1 107 ? 57.103 63.341 -7.387 1.00 20.68 107 GLU A N 1
ATOM 834 C CA . GLU A 1 107 ? 58.067 63.247 -8.508 1.00 20.39 107 GLU A CA 1
ATOM 835 C C . GLU A 1 107 ? 57.529 62.246 -9.540 1.00 20.69 107 GLU A C 1
ATOM 836 O O . GLU A 1 107 ? 57.570 62.494 -10.772 1.00 20.50 107 GLU A O 1
ATOM 842 N N . PHE A 1 108 ? 57.054 61.093 -9.082 1.00 21.29 108 PHE A N 1
ATOM 843 C CA . PHE A 1 108 ? 56.590 60.060 -10.044 1.00 21.67 108 PHE A CA 1
ATOM 844 C C . PHE A 1 108 ? 55.309 60.534 -10.740 1.00 21.71 108 PHE A C 1
ATOM 845 O O . PHE A 1 108 ? 55.158 60.360 -11.967 1.00 21.71 108 PHE A O 1
ATOM 853 N N . LEU A 1 109 ? 54.352 61.065 -9.975 1.00 20.90 109 LEU A N 1
ATOM 854 C CA . LEU A 1 109 ? 53.137 61.586 -10.608 1.00 21.33 109 LEU A CA 1
ATOM 855 C C . LEU A 1 109 ? 53.446 62.689 -11.620 1.00 20.95 109 LEU A C 1
ATOM 856 O O . LEU A 1 109 ? 52.848 62.722 -12.701 1.00 21.37 109 LEU A O 1
ATOM 861 N N . ASN A 1 110 ? 54.345 63.600 -11.253 1.00 21.26 110 ASN A N 1
ATOM 862 C CA . ASN A 1 110 ? 54.760 64.649 -12.151 1.00 22.31 110 ASN A CA 1
ATOM 863 C C . ASN A 1 110 ? 55.345 64.045 -13.443 1.00 21.69 110 ASN A C 1
ATOM 864 O O . ASN A 1 110 ? 55.070 64.569 -14.564 1.00 21.69 110 ASN A O 1
ATOM 869 N N . LEU A 1 111 ? 56.169 62.982 -13.306 1.00 21.24 111 LEU A N 1
ATOM 870 C CA . LEU A 1 111 ? 56.803 62.432 -14.493 1.00 21.78 111 LEU A CA 1
ATOM 871 C C . LEU A 1 111 ? 55.700 61.827 -15.402 1.00 22.36 111 LEU A C 1
ATOM 872 O O . LEU A 1 111 ? 55.681 62.091 -16.591 1.00 21.64 111 LEU A O 1
ATOM 877 N N . LEU A 1 112 ? 54.764 61.071 -14.834 1.00 21.80 112 LEU A N 1
ATOM 878 C CA . LEU A 1 112 ? 53.698 60.489 -15.618 1.00 22.64 112 LEU A CA 1
ATOM 879 C C . LEU A 1 112 ? 52.885 61.582 -16.280 1.00 22.75 112 LEU A C 1
ATOM 880 O O . LEU A 1 112 ? 52.532 61.452 -17.487 1.00 22.85 112 LEU A O 1
ATOM 885 N N . GLU A 1 113 ? 52.559 62.649 -15.551 1.00 21.83 113 GLU A N 1
ATOM 886 C CA . GLU A 1 113 ? 51.860 63.773 -16.169 1.00 22.58 113 GLU A CA 1
ATOM 887 C C . GLU A 1 113 ? 52.594 64.356 -17.354 1.00 22.92 113 GLU A C 1
ATOM 888 O O . GLU A 1 113 ? 51.989 64.806 -18.365 1.00 24.11 113 GLU A O 1
ATOM 894 N N . SER A 1 114 ? 53.899 64.379 -17.241 1.00 22.83 114 SER A N 1
ATOM 895 C CA . SER A 1 114 ? 54.752 65.049 -18.227 1.00 24.71 114 SER A CA 1
ATOM 896 C C . SER A 1 114 ? 54.997 64.234 -19.468 1.00 24.86 114 SER A C 1
ATOM 897 O O . SER A 1 114 ? 55.417 64.789 -20.474 1.00 26.79 114 SER A O 1
ATOM 900 N N . LEU A 1 115 ? 54.703 62.954 -19.436 1.00 23.97 115 LEU A N 1
ATOM 901 C CA . LEU A 1 115 ? 54.938 62.102 -20.593 1.00 23.80 115 LEU A CA 1
ATOM 902 C C . LEU A 1 115 ? 53.693 62.036 -21.466 1.00 26.03 115 LEU A C 1
ATOM 903 O O . LEU A 1 115 ? 53.111 60.995 -21.701 1.00 29.19 115 LEU A O 1
ATOM 908 N N . LYS A 1 116 ? 53.268 63.197 -21.904 1.00 26.78 116 LYS A N 1
ATOM 909 C CA . LYS A 1 116 ? 52.069 63.411 -22.711 1.00 28.01 116 LYS A CA 1
ATOM 910 C C . LYS A 1 116 ? 52.582 63.973 -24.034 1.00 25.66 116 LYS A C 1
ATOM 911 O O . LYS A 1 116 ? 53.308 64.956 -24.043 1.00 24.80 116 LYS A O 1
ATOM 917 N N . GLY A 1 117 ? 52.213 63.327 -25.111 1.00 25.69 117 GLY A N 1
ATOM 918 C CA . GLY A 1 117 ? 52.731 63.672 -26.403 1.00 27.10 117 GLY A CA 1
ATOM 919 C C . GLY A 1 117 ? 51.761 63.234 -27.501 1.00 27.03 117 GLY A C 1
ATOM 920 O O . GLY A 1 117 ? 51.714 62.063 -27.853 1.00 26.32 117 GLY A O 1
ATOM 921 N N . GLY A 1 118 ? 51.085 64.218 -28.095 1.00 26.90 118 GLY A N 1
ATOM 922 C CA . GLY A 1 118 ? 50.072 63.907 -29.145 1.00 28.44 118 GLY A CA 1
ATOM 923 C C . GLY A 1 118 ? 49.035 62.878 -28.705 1.00 30.41 118 GLY A C 1
ATOM 924 O O . GLY A 1 118 ? 48.772 62.747 -27.516 1.00 28.80 118 GLY A O 1
ATOM 925 N N . SER A 1 119 ? 48.505 62.113 -29.670 1.00 29.80 119 SER A N 1
ATOM 926 C CA . SER A 1 119 ? 47.489 61.133 -29.393 1.00 29.11 119 SER A CA 1
ATOM 927 C C . SER A 1 119 ? 48.108 59.861 -28.865 1.00 26.85 119 SER A C 1
ATOM 928 O O . SER A 1 119 ? 47.409 59.071 -28.216 1.00 26.91 119 SER A O 1
ATOM 931 N N . GLU A 1 120 ? 49.394 59.639 -29.112 1.00 26.46 120 GLU A N 1
ATOM 932 C CA . GLU A 1 120 ? 50.029 58.322 -28.839 1.00 25.30 120 GLU A CA 1
ATOM 933 C C . GLU A 1 120 ? 50.667 58.160 -27.450 1.00 24.75 120 GLU A C 1
ATOM 934 O O . GLU A 1 120 ? 50.994 57.036 -27.092 1.00 24.71 120 GLU A O 1
ATOM 940 N N . ASN A 1 121 ? 50.836 59.228 -26.692 1.00 24.92 121 ASN A N 1
ATOM 941 C CA . ASN A 1 121 ? 51.537 59.135 -25.396 1.00 24.92 121 ASN A CA 1
ATOM 942 C C . ASN A 1 121 ? 50.741 59.847 -24.355 1.00 24.83 121 ASN A C 1
ATOM 943 O O . ASN A 1 121 ? 50.647 61.089 -24.352 1.00 25.05 121 ASN A O 1
ATOM 948 N N . LYS A 1 122 ? 50.179 59.060 -23.430 1.00 25.58 122 LYS A N 1
ATOM 949 C CA . LYS A 1 122 ? 49.389 59.629 -22.355 1.00 26.09 122 LYS A CA 1
ATOM 950 C C . LYS A 1 122 ? 49.500 58.693 -21.187 1.00 24.43 122 LYS A C 1
ATOM 951 O O . LYS A 1 122 ? 49.168 57.527 -21.318 1.00 23.58 122 LYS A O 1
ATOM 957 N N . CYS A 1 123 ? 49.941 59.199 -20.017 1.00 24.52 123 CYS A N 1
ATOM 958 C CA . CYS A 1 123 ? 50.207 58.290 -18.875 1.00 25.40 123 CYS A CA 1
ATOM 959 C C . CYS A 1 123 ? 49.232 58.371 -17.692 1.00 25.25 123 CYS A C 1
ATOM 960 O O . CYS A 1 123 ? 48.991 57.384 -16.973 1.00 27.60 123 CYS A O 1
ATOM 963 N N . LEU A 1 124 ? 48.688 59.535 -17.446 1.00 24.27 124 LEU A N 1
ATOM 964 C CA . LEU A 1 124 ? 47.616 59.665 -16.464 1.00 24.29 124 LEU A CA 1
ATOM 965 C C . LEU A 1 124 ? 46.355 59.871 -17.239 1.00 24.34 124 LEU A C 1
ATOM 966 O O . LEU A 1 124 ? 46.167 60.923 -17.821 1.00 24.30 124 LEU A O 1
ATOM 971 N N . VAL A 1 125 ? 45.542 58.842 -17.269 1.00 24.00 125 VAL A N 1
ATOM 972 C CA . VAL A 1 125 ? 44.343 58.842 -18.053 1.00 24.55 125 VAL A CA 1
ATOM 973 C C . VAL A 1 125 ? 43.112 58.652 -17.199 1.00 26.08 125 VAL A C 1
ATOM 974 O O . VAL A 1 125 ? 43.186 58.427 -15.973 1.00 25.30 125 VAL A O 1
ATOM 978 N N . THR A 1 126 ? 41.933 58.773 -17.827 1.00 24.52 126 THR A N 1
ATOM 979 C CA . THR A 1 126 ? 40.707 58.725 -17.079 1.00 25.36 126 THR A CA 1
ATOM 980 C C . THR A 1 126 ? 40.239 57.296 -16.986 1.00 25.38 126 THR A C 1
ATOM 981 O O . THR A 1 126 ? 40.593 56.543 -16.034 1.00 26.32 126 THR A O 1
ATOM 985 N N . THR A 1 127 ? 39.434 56.864 -17.959 1.00 25.37 127 THR A N 1
ATOM 986 C CA . THR A 1 127 ? 38.841 55.524 -17.968 1.00 25.62 127 THR A CA 1
ATOM 987 C C . THR A 1 127 ? 39.208 54.734 -19.256 1.00 25.34 127 THR A C 1
ATOM 988 O O . THR A 1 127 ? 38.865 53.562 -19.351 1.00 26.86 127 THR A O 1
ATOM 992 N N . ASN A 1 128 ? 39.991 55.316 -20.166 1.00 24.89 128 ASN A N 1
ATOM 993 C CA . ASN A 1 128 ? 40.410 54.668 -21.431 1.00 24.66 128 ASN A CA 1
ATOM 994 C C . ASN A 1 128 ? 41.768 55.227 -21.791 1.00 24.99 128 ASN A C 1
ATOM 995 O O . ASN A 1 128 ? 42.249 56.242 -21.226 1.00 23.43 128 ASN A O 1
ATOM 1000 N N . ALA A 1 129 ? 42.400 54.559 -22.735 1.00 24.37 129 ALA A N 1
ATOM 1001 C CA . ALA A 1 129 ? 43.789 54.890 -23.072 1.00 24.29 129 ALA A CA 1
ATOM 1002 C C . ALA A 1 129 ? 43.987 56.203 -23.729 1.00 24.54 129 ALA A C 1
ATOM 1003 O O . ALA A 1 129 ? 45.156 56.669 -23.812 1.00 25.27 129 ALA A O 1
ATOM 1005 N N . ASP A 1 130 ? 42.899 56.814 -24.247 1.00 24.38 130 ASP A N 1
ATOM 1006 C CA . ASP A 1 130 ? 43.011 58.023 -25.076 1.00 24.48 130 ASP A CA 1
ATOM 1007 C C . ASP A 1 130 ? 42.754 59.394 -24.458 1.00 25.98 130 ASP A C 1
ATOM 1008 O O . ASP A 1 130 ? 42.813 60.419 -25.157 1.00 25.43 130 ASP A O 1
ATOM 1013 N N . THR A 1 131 ? 42.403 59.397 -23.170 1.00 25.69 131 THR A N 1
ATOM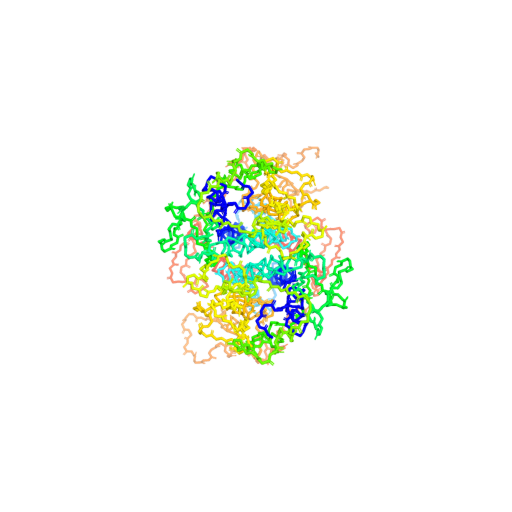 1014 C CA . THR A 1 131 ? 41.868 60.557 -22.528 1.00 25.43 131 THR A CA 1
ATOM 1015 C C . THR A 1 131 ? 42.747 60.873 -21.352 1.00 24.50 131 THR A C 1
ATOM 1016 O O . THR A 1 131 ? 42.637 60.260 -20.261 1.00 24.76 131 THR A O 1
ATOM 1020 N N . ALA A 1 132 ? 43.652 61.810 -21.573 1.00 25.88 132 ALA A N 1
ATOM 1021 C CA . ALA A 1 132 ? 44.521 62.311 -20.472 1.00 25.59 132 ALA A CA 1
ATOM 1022 C C . ALA A 1 132 ? 43.683 63.073 -19.448 1.00 25.44 132 ALA A C 1
ATOM 1023 O O . ALA A 1 132 ? 42.754 63.785 -19.768 1.00 26.31 132 ALA A O 1
ATOM 1025 N N . ALA A 1 133 ? 44.049 62.937 -18.179 1.00 24.68 133 ALA A N 1
ATOM 1026 C CA . ALA A 1 133 ? 43.566 63.814 -17.154 1.00 25.13 133 ALA A CA 1
ATOM 1027 C C . ALA A 1 133 ? 43.915 65.218 -17.519 1.00 26.07 133 ALA A C 1
ATOM 1028 O O . ALA A 1 133 ? 44.953 65.459 -18.161 1.00 25.38 133 ALA A O 1
ATOM 1030 N N . THR A 1 134 ? 43.068 66.158 -17.133 1.00 26.48 134 THR A N 1
ATOM 1031 C CA . THR A 1 134 ? 43.274 67.540 -17.420 1.00 26.59 134 THR A CA 1
ATOM 1032 C C . THR A 1 134 ? 43.693 68.278 -16.215 1.00 26.12 134 THR A C 1
ATOM 1033 O O . THR A 1 134 ? 42.977 68.240 -15.167 1.00 25.16 134 THR A O 1
ATOM 1037 N N . ARG A 1 135 ? 44.842 68.954 -16.286 1.00 25.56 135 ARG A N 1
ATOM 1038 C CA . ARG A 1 135 ? 45.247 69.763 -15.163 1.00 25.63 135 ARG A CA 1
ATOM 1039 C C . ARG A 1 135 ? 44.632 71.103 -15.292 1.00 26.17 135 ARG A C 1
ATOM 1040 O O . ARG A 1 135 ? 44.706 71.761 -16.359 1.00 25.00 135 ARG A O 1
ATOM 1048 N N . ARG A 1 136 ? 44.024 71.556 -14.209 1.00 27.71 136 ARG A N 1
ATOM 1049 C CA . ARG A 1 136 ? 43.583 72.936 -14.053 1.00 29.48 136 ARG A CA 1
ATOM 1050 C C . ARG A 1 136 ? 44.115 73.458 -12.739 1.00 29.93 136 ARG A C 1
ATOM 1051 O O . ARG A 1 136 ? 43.600 73.087 -11.680 1.00 28.93 136 ARG A O 1
ATOM 1059 N N . GLU A 1 137 ? 45.153 74.283 -12.789 1.00 27.67 137 GLU A N 1
ATOM 1060 C CA . GLU A 1 137 ? 45.804 74.780 -11.564 1.00 28.66 137 GLU A CA 1
ATOM 1061 C C . GLU A 1 137 ? 46.252 73.605 -10.733 1.00 26.60 137 GLU A C 1
ATOM 1062 O O . GLU A 1 137 ? 47.017 72.754 -11.203 1.00 26.27 137 GLU A O 1
ATOM 1068 N N . THR A 1 138 ? 45.726 73.459 -9.517 1.00 23.84 138 THR A N 1
ATOM 1069 C CA . THR A 1 138 ? 46.208 72.406 -8.614 1.00 24.30 138 THR A CA 1
ATOM 1070 C C . THR A 1 138 ? 45.437 71.096 -8.743 1.00 23.12 138 THR A C 1
ATOM 1071 O O . THR A 1 138 ? 45.779 70.142 -8.099 1.00 24.09 138 THR A O 1
ATOM 1075 N N . LYS A 1 139 ? 44.448 71.054 -9.602 1.00 23.28 139 LYS A N 1
ATOM 1076 C CA . LYS A 1 139 ? 43.544 69.924 -9.782 1.00 23.99 139 LYS A CA 1
ATOM 1077 C C . LYS A 1 139 ? 43.929 69.077 -11.010 1.00 24.44 139 LYS A C 1
ATOM 1078 O O . LYS A 1 139 ? 44.340 69.628 -12.045 1.00 23.99 139 LYS A O 1
ATOM 1084 N N . LEU A 1 140 ? 43.750 67.770 -10.897 1.00 23.26 140 LEU A N 1
ATOM 1085 C CA . LEU A 1 140 ? 43.791 66.884 -12.029 1.00 23.60 140 LEU A CA 1
ATOM 1086 C C . LEU A 1 140 ? 42.411 66.318 -12.117 1.00 26.35 140 LEU A C 1
ATOM 1087 O O . LEU A 1 140 ? 41.940 65.658 -11.232 1.00 24.00 140 LEU A O 1
ATOM 1092 N N . ASP A 1 141 ? 41.766 66.608 -13.242 1.00 28.33 141 ASP A N 1
ATOM 1093 C CA . ASP A 1 141 ? 40.315 66.536 -13.345 1.00 30.69 141 ASP A CA 1
ATOM 1094 C C . ASP A 1 141 ? 39.626 67.137 -12.132 1.00 30.99 141 ASP A C 1
ATOM 1095 O O . ASP A 1 141 ? 39.738 68.336 -11.834 1.00 30.05 141 ASP A O 1
ATOM 1100 N N . ASP A 1 142 ? 38.887 66.359 -11.425 1.00 30.41 142 ASP A N 1
ATOM 1101 C CA . ASP A 1 142 ? 38.206 66.997 -10.314 1.00 32.92 142 ASP A CA 1
ATOM 1102 C C . ASP A 1 142 ? 38.935 66.792 -8.992 1.00 27.97 142 ASP A C 1
ATOM 1103 O O . ASP A 1 142 ? 38.360 67.081 -7.985 1.00 26.99 142 ASP A O 1
ATOM 1108 N N . GLN A 1 143 ? 40.156 66.251 -8.992 1.00 24.56 143 GLN A N 1
ATOM 1109 C CA . GLN A 1 143 ? 40.834 65.856 -7.761 1.00 23.35 143 GLN A CA 1
ATOM 1110 C C . GLN A 1 143 ? 41.983 66.834 -7.471 1.00 23.25 143 GLN A C 1
ATOM 1111 O O . GLN A 1 143 ? 42.856 67.016 -8.326 1.00 21.86 143 GLN A O 1
ATOM 1117 N N . GLU A 1 144 ? 41.997 67.415 -6.278 1.00 22.37 144 GLU A N 1
ATOM 1118 C CA . GLU A 1 144 ? 43.150 68.193 -5.877 1.00 22.24 144 GLU A CA 1
ATOM 1119 C C . GLU A 1 144 ? 44.396 67.293 -5.953 1.00 21.51 144 GLU A C 1
ATOM 1120 O O . GLU A 1 144 ? 44.416 66.147 -5.454 1.00 21.48 144 GLU A O 1
ATOM 1126 N N . CYS A 1 145 ? 45.413 67.817 -6.609 1.00 21.28 145 CYS A N 1
ATOM 1127 C CA . CYS A 1 145 ? 46.678 67.116 -6.791 1.00 21.37 145 CYS A CA 1
ATOM 1128 C C . CYS A 1 145 ? 47.827 68.112 -6.992 1.00 21.47 145 CYS A C 1
ATOM 1129 O O . CYS A 1 145 ? 48.388 68.219 -8.107 1.00 22.70 145 CYS A O 1
ATOM 1132 N N . ALA A 1 146 ? 48.153 68.824 -5.923 1.00 21.84 146 ALA A N 1
ATOM 1133 C CA . ALA A 1 146 ? 49.152 69.872 -5.993 1.00 24.25 146 ALA A CA 1
ATOM 1134 C C . ALA A 1 146 ? 50.440 69.101 -5.708 1.00 24.72 146 ALA A C 1
ATOM 1135 O O . ALA A 1 146 ? 50.675 68.595 -4.560 1.00 30.05 146 ALA A O 1
ATOM 1137 N N . LEU A 1 147 ? 51.312 69.116 -6.676 1.00 24.25 147 LEU A N 1
ATOM 1138 C CA . LEU A 1 147 ? 52.606 68.342 -6.481 1.00 23.12 147 LEU A CA 1
ATOM 1139 C C . LEU A 1 147 ? 53.602 69.358 -5.884 1.00 23.00 147 LEU A C 1
ATOM 1140 O O . LEU A 1 147 ? 54.612 69.738 -6.492 1.00 24.53 147 LEU A O 1
ATOM 1145 N N . SER A 1 148 ? 53.250 69.810 -4.677 1.00 22.34 148 SER A N 1
ATOM 1146 C CA . SER A 1 148 ? 54.006 70.824 -3.981 1.00 22.97 148 SER A CA 1
ATOM 1147 C C . SER A 1 148 ? 53.829 70.655 -2.496 1.00 22.57 148 SER A C 1
ATOM 1148 O O . SER A 1 148 ? 52.893 69.978 -2.069 1.00 24.45 148 SER A O 1
ATOM 1151 N N . MET A 1 149 ? 54.665 71.327 -1.699 1.00 21.51 149 MET A N 1
ATOM 1152 C CA . MET A 1 149 ? 54.598 71.237 -0.269 1.00 21.49 149 MET A CA 1
ATOM 1153 C C . MET A 1 149 ? 54.255 72.609 0.261 1.00 22.53 149 MET A C 1
ATOM 1154 O O . MET A 1 149 ? 54.900 73.604 -0.126 1.00 23.06 149 MET A O 1
ATOM 1159 N N . PRO A 1 150 ? 53.240 72.716 1.191 1.00 21.63 150 PRO A N 1
ATOM 1160 C CA . PRO A 1 150 ? 52.876 74.064 1.612 1.00 22.18 150 PRO A CA 1
ATOM 1161 C C . PRO A 1 150 ? 53.811 74.596 2.705 1.00 21.83 150 PRO A C 1
ATOM 1162 O O . PRO A 1 150 ? 54.616 73.844 3.265 1.00 22.26 150 PRO A O 1
ATOM 1166 N N . GLU A 1 151 ? 53.684 75.872 2.985 1.00 22.13 151 GLU A N 1
ATOM 1167 C CA . GLU A 1 151 ? 54.366 76.477 4.125 1.00 24.59 151 GLU A CA 1
ATOM 1168 C C . GLU A 1 151 ? 54.038 75.727 5.402 1.00 24.55 151 GLU A C 1
ATOM 1169 O O . GLU A 1 151 ? 52.902 75.277 5.618 1.00 24.32 151 GLU A O 1
ATOM 1175 N N . THR A 1 152 ? 55.037 75.581 6.278 1.00 23.86 152 THR A N 1
ATOM 1176 C CA . THR A 1 152 ? 54.822 74.908 7.542 1.00 23.14 152 THR A CA 1
ATOM 1177 C C . THR A 1 152 ? 54.216 75.936 8.500 1.00 23.84 152 THR A C 1
ATOM 1178 O O . THR A 1 152 ? 54.863 76.967 8.857 1.00 25.91 152 THR A O 1
ATOM 1182 N N . LYS A 1 153 ? 53.005 75.631 8.898 1.00 23.08 153 LYS A N 1
ATOM 1183 C CA . LYS A 1 153 ? 52.223 76.400 9.852 1.00 25.34 153 LYS A CA 1
ATOM 1184 C C . LYS A 1 153 ? 51.242 75.471 10.548 1.00 24.13 153 LYS A C 1
ATOM 1185 O O . LYS A 1 153 ? 51.028 74.330 10.144 1.00 24.72 153 LYS A O 1
ATOM 1191 N N . PRO A 1 154 ? 50.676 75.912 11.655 1.00 25.11 154 PRO A N 1
ATOM 1192 C CA . PRO A 1 154 ? 49.853 74.924 12.366 1.00 25.62 154 PRO A CA 1
ATOM 1193 C C . PRO A 1 154 ? 48.695 74.447 11.477 1.00 28.26 154 PRO A C 1
ATOM 1194 O O . PRO A 1 154 ? 48.173 75.237 10.665 1.00 33.83 154 PRO A O 1
ATOM 1198 N N . GLU A 1 155 ? 48.435 73.152 11.457 1.00 27.12 155 GLU A N 1
ATOM 1199 C CA . GLU A 1 155 ? 47.392 72.558 10.624 1.00 29.39 155 GLU A CA 1
ATOM 1200 C C . GLU A 1 155 ? 46.738 71.455 11.363 1.00 28.81 155 GLU A C 1
ATOM 1201 O O . GLU A 1 155 ? 47.307 70.824 12.259 1.00 31.61 155 GLU A O 1
ATOM 1207 N N . ALA A 1 156 ? 45.509 71.152 10.926 1.00 26.45 156 ALA A N 1
ATOM 1208 C CA . ALA A 1 156 ? 44.869 69.915 11.312 1.00 28.47 156 ALA A CA 1
ATOM 1209 C C . ALA A 1 156 ? 44.774 69.133 9.990 1.00 28.54 156 ALA A C 1
ATOM 1210 O O . ALA A 1 156 ? 44.044 69.523 9.094 1.00 32.24 156 ALA A O 1
ATOM 1212 N N . ALA A 1 157 ? 45.489 68.026 9.923 1.00 25.70 157 ALA A N 1
ATOM 1213 C CA . ALA A 1 157 ? 45.499 67.154 8.734 1.00 24.03 157 ALA A CA 1
ATOM 1214 C C . ALA A 1 157 ? 44.339 66.165 8.726 1.00 24.30 157 ALA A C 1
ATOM 1215 O O . ALA A 1 157 ? 43.706 65.839 9.763 1.00 24.25 157 ALA A O 1
ATOM 1217 N N . THR A 1 158 ? 43.994 65.689 7.536 1.00 23.18 158 THR A N 1
ATOM 1218 C CA . THR A 1 158 ? 42.998 64.653 7.436 1.00 24.08 158 THR A CA 1
ATOM 1219 C C . THR A 1 158 ? 43.601 63.313 7.834 1.00 24.74 158 THR A C 1
ATOM 1220 O O . THR A 1 158 ? 44.793 63.165 7.864 1.00 23.61 158 THR A O 1
ATOM 1224 N N . ARG A 1 159 ? 42.735 62.347 8.132 1.00 25.36 159 ARG A N 1
ATOM 1225 C CA . ARG A 1 159 ? 43.133 61.058 8.616 1.00 24.65 159 ARG A CA 1
ATOM 1226 C C . ARG A 1 159 ? 42.438 59.943 7.895 1.00 24.48 159 ARG A C 1
ATOM 1227 O O . ARG A 1 159 ? 42.310 58.819 8.426 1.00 22.74 159 ARG A O 1
ATOM 1235 N N . THR A 1 160 ? 42.081 60.190 6.624 1.00 22.39 160 THR A N 1
ATOM 1236 C CA . THR A 1 160 ? 41.414 59.169 5.856 1.00 22.56 160 THR A CA 1
ATOM 1237 C C . THR A 1 160 ? 42.302 58.418 4.947 1.00 22.47 160 THR A C 1
ATOM 1238 O O . THR A 1 160 ? 41.950 57.274 4.536 1.00 22.66 160 THR A O 1
ATOM 1242 N N . GLU A 1 161 ? 43.427 59.043 4.534 1.00 20.23 161 GLU A N 1
ATOM 1243 C CA . GLU A 1 161 ? 44.244 58.408 3.512 1.00 19.91 161 GLU A CA 1
ATOM 1244 C C . GLU A 1 161 ? 45.356 57.539 4.110 1.00 20.89 161 GLU A C 1
ATOM 1245 O O . GLU A 1 161 ? 45.777 56.545 3.483 1.00 20.21 161 GLU A O 1
ATOM 1251 N N . LEU A 1 162 ? 45.783 57.877 5.325 1.00 20.51 162 LEU A N 1
ATOM 1252 C CA . LEU A 1 162 ? 46.811 57.097 6.022 1.00 20.84 162 LEU A CA 1
ATOM 1253 C C . LEU A 1 162 ? 46.321 56.941 7.435 1.00 20.17 162 LEU A C 1
ATOM 1254 O O . LEU A 1 162 ? 46.313 57.905 8.215 1.00 20.45 162 LEU A O 1
ATOM 1259 N N . THR A 1 163 ? 45.778 55.767 7.694 1.00 21.47 163 THR A N 1
ATOM 1260 C CA . THR A 1 163 ? 45.065 55.508 8.954 1.00 22.52 163 THR A CA 1
ATOM 1261 C C . THR A 1 163 ? 45.924 54.649 9.839 1.00 23.10 163 THR A C 1
ATOM 1262 O O . THR A 1 163 ? 47.045 54.310 9.462 1.00 23.06 163 THR A O 1
ATOM 1266 N N . GLN A 1 164 ? 45.413 54.274 11.018 1.00 24.53 164 GLN A N 1
ATOM 1267 C CA . GLN A 1 164 ? 46.105 53.323 11.878 1.00 25.72 164 GLN A CA 1
ATOM 1268 C C . GLN A 1 164 ? 46.417 52.013 11.192 1.00 25.70 164 GLN A C 1
ATOM 1269 O O . GLN A 1 164 ? 47.430 51.426 11.471 1.00 25.93 164 GLN A O 1
ATOM 1275 N N . THR A 1 165 ? 45.541 51.598 10.274 1.00 23.78 165 THR A N 1
ATOM 1276 C CA . THR A 1 165 ? 45.650 50.327 9.634 1.00 24.02 165 THR A CA 1
ATOM 1277 C C . THR A 1 165 ? 46.584 50.338 8.447 1.00 22.63 165 THR A C 1
ATOM 1278 O O . THR A 1 165 ? 47.323 49.384 8.209 1.00 22.84 165 THR A O 1
ATOM 1282 N N . GLY A 1 166 ? 46.522 51.420 7.679 1.00 22.15 166 GLY A N 1
ATOM 1283 C CA . GLY A 1 166 ? 47.319 51.502 6.480 1.00 20.63 166 GLY A CA 1
ATOM 1284 C C . GLY A 1 166 ? 46.837 52.586 5.534 1.00 20.49 166 GLY A C 1
ATOM 1285 O O . GLY A 1 166 ? 46.441 53.619 5.962 1.00 21.18 166 GLY A O 1
ATOM 1286 N N . TYR A 1 167 ? 46.915 52.313 4.264 1.00 21.13 167 TYR A N 1
ATOM 1287 C CA . TYR A 1 167 ? 46.510 53.232 3.205 1.00 21.41 167 TYR A CA 1
ATOM 1288 C C . TYR A 1 167 ? 45.287 52.662 2.496 1.00 21.21 167 TYR A C 1
ATOM 1289 O O . TYR A 1 167 ? 45.387 51.958 1.465 1.00 21.63 167 TYR A O 1
ATOM 1298 N N . PRO A 1 168 ? 44.117 52.941 3.045 1.00 21.46 168 PRO A N 1
ATOM 1299 C CA . PRO A 1 168 ? 42.930 52.117 2.642 1.00 22.98 168 PRO A CA 1
ATOM 1300 C C . PRO A 1 168 ? 42.434 52.362 1.232 1.00 22.87 168 PRO A C 1
ATOM 1301 O O . PRO A 1 168 ? 41.815 51.461 0.648 1.00 23.52 168 PRO A O 1
ATOM 1305 N N . ASN A 1 169 ? 42.718 53.537 0.677 1.00 22.25 169 ASN A N 1
ATOM 1306 C CA . ASN A 1 169 ? 42.202 53.872 -0.656 1.00 22.11 169 ASN A CA 1
ATOM 1307 C C . ASN A 1 169 ? 43.134 53.526 -1.798 1.00 22.42 169 ASN A C 1
ATOM 1308 O O . ASN A 1 169 ? 42.713 53.585 -2.975 1.00 21.66 169 ASN A O 1
ATOM 1313 N N . LEU A 1 170 ? 44.406 53.196 -1.511 1.00 22.51 170 LEU A N 1
ATOM 1314 C CA . LEU A 1 170 ? 45.303 52.737 -2.550 1.00 22.38 170 LEU A CA 1
ATOM 1315 C C . LEU A 1 170 ? 44.911 51.409 -3.063 1.00 22.99 170 LEU A C 1
ATOM 1316 O O . LEU A 1 170 ? 44.653 50.449 -2.303 1.00 23.11 170 LEU A O 1
ATOM 1321 N N . GLN A 1 171 ? 44.845 51.317 -4.384 1.00 23.64 171 GLN A N 1
ATOM 1322 C CA . GLN A 1 171 ? 44.465 50.092 -5.048 1.00 24.64 171 GLN A CA 1
ATOM 1323 C C . GLN A 1 171 ? 45.594 49.122 -5.076 1.00 24.74 171 GLN A C 1
ATOM 1324 O O . GLN A 1 171 ? 46.777 49.507 -4.890 1.00 22.12 171 GLN A O 1
ATOM 1330 N N . HIS A 1 172 ? 45.239 47.851 -5.287 1.00 24.07 172 HIS A N 1
ATOM 1331 C CA . HIS A 1 172 ? 46.253 46.795 -5.366 1.00 26.39 172 HIS A CA 1
ATOM 1332 C C . HIS A 1 172 ? 45.822 45.794 -6.445 1.00 26.50 172 HIS A C 1
ATOM 1333 O O . HIS A 1 172 ? 44.624 45.584 -6.624 1.00 25.94 172 HIS A O 1
ATOM 1340 N N . GLY A 1 173 ? 46.800 45.246 -7.138 1.00 26.24 173 GLY A N 1
ATOM 1341 C CA . GLY A 1 173 ? 46.566 44.224 -8.113 1.00 27.20 173 GLY A CA 1
ATOM 1342 C C . GLY A 1 173 ? 47.371 44.520 -9.353 1.00 26.47 173 GLY A C 1
ATOM 1343 O O . GLY A 1 173 ? 48.448 45.116 -9.310 1.00 25.04 173 GLY A O 1
ATOM 1344 N N . GLY A 1 174 ? 46.886 44.033 -10.466 1.00 25.72 174 GLY A N 1
ATOM 1345 C CA . GLY A 1 174 ? 47.578 44.198 -11.727 1.00 26.30 174 GLY A CA 1
ATOM 1346 C C . GLY A 1 174 ? 48.523 43.052 -11.991 1.00 27.07 174 GLY A C 1
ATOM 1347 O O . GLY A 1 174 ? 48.338 41.959 -11.468 1.00 28.69 174 GLY A O 1
ATOM 1348 N N . GLY A 1 175 ? 49.481 43.290 -12.880 1.00 26.72 175 GLY A N 1
ATOM 1349 C CA . GLY A 1 175 ? 50.503 42.281 -13.189 1.00 27.93 175 GLY A CA 1
ATOM 1350 C C . GLY A 1 175 ? 50.134 41.241 -14.209 1.00 28.09 175 GLY A C 1
ATOM 1351 O O . GLY A 1 175 ? 50.956 40.375 -14.502 1.00 28.18 175 GLY A O 1
ATOM 1352 N N . GLY A 1 176 ? 48.920 41.320 -14.762 1.00 28.99 176 GLY A N 1
ATOM 1353 C CA . GLY A 1 176 ? 48.485 40.495 -15.898 1.00 28.89 176 GLY A CA 1
ATOM 1354 C C . GLY A 1 176 ? 47.996 41.303 -17.090 1.00 28.00 176 GLY A C 1
ATOM 1355 O O . GLY A 1 176 ? 48.559 42.315 -17.456 1.00 28.04 176 GLY A O 1
ATOM 1356 N N . THR A 1 177 ? 46.894 40.836 -17.685 1.00 28.03 177 THR A N 1
ATOM 1357 C CA . THR A 1 177 ? 46.309 41.511 -18.860 1.00 28.47 177 THR A CA 1
ATOM 1358 C C . THR A 1 177 ? 44.823 41.753 -18.663 1.00 28.30 177 THR A C 1
ATOM 1359 O O . THR A 1 177 ? 44.054 41.814 -19.637 1.00 29.00 177 THR A O 1
ATOM 1363 N N . ALA A 1 178 ? 44.402 41.945 -17.429 1.00 27.48 178 ALA A N 1
ATOM 1364 C CA . ALA A 1 178 ? 42.990 42.038 -17.080 1.00 28.63 178 ALA A CA 1
ATOM 1365 C C . ALA A 1 178 ? 42.385 43.444 -17.291 1.00 27.93 178 ALA A C 1
ATOM 1366 O O . ALA A 1 178 ? 41.195 43.649 -17.047 1.00 27.99 178 ALA A O 1
ATOM 1368 N N . ASN A 1 179 ? 43.186 44.400 -17.717 1.00 26.95 179 ASN A N 1
ATOM 1369 C CA . ASN A 1 179 ? 42.771 45.804 -17.859 1.00 27.90 179 ASN A CA 1
ATOM 1370 C C . ASN A 1 179 ? 42.347 46.459 -16.579 1.00 28.20 179 ASN A C 1
ATOM 1371 O O . ASN A 1 179 ? 41.479 47.326 -16.601 1.00 28.27 179 ASN A O 1
ATOM 1376 N N . THR A 1 180 ? 42.975 46.085 -15.467 1.00 27.96 180 THR A N 1
ATOM 1377 C CA . THR A 1 180 ? 42.448 46.500 -14.168 1.00 28.49 180 THR A CA 1
ATOM 1378 C C . THR A 1 180 ? 42.770 47.953 -13.878 1.00 26.09 180 THR A C 1
ATOM 1379 O O . THR A 1 180 ? 41.862 48.762 -13.643 1.00 26.50 180 THR A O 1
ATOM 1383 N N . PHE A 1 181 ? 44.051 48.290 -13.885 1.00 24.67 181 PHE A N 1
ATOM 1384 C CA . PHE A 1 181 ? 44.464 49.719 -13.592 1.00 24.42 181 PHE A CA 1
ATOM 1385 C C . PHE A 1 181 ? 45.025 50.447 -14.827 1.00 23.58 181 PHE A C 1
ATOM 1386 O O . PHE A 1 181 ? 45.341 51.611 -14.771 1.00 25.43 181 PHE A O 1
ATOM 1394 N N . GLN A 1 182 ? 45.133 49.754 -15.943 1.00 22.73 182 GLN A N 1
ATOM 1395 C CA . GLN A 1 182 ? 45.582 50.250 -17.237 1.00 23.06 182 GLN A CA 1
ATOM 1396 C C . GLN A 1 182 ? 44.532 49.698 -18.231 1.00 24.40 182 GLN A C 1
ATOM 1397 O O . GLN A 1 182 ? 44.248 48.503 -18.216 1.00 24.60 182 GLN A O 1
ATOM 1403 N N . PRO A 1 183 ? 43.914 50.569 -19.008 1.00 24.33 183 PRO A N 1
ATOM 1404 C CA . PRO A 1 183 ? 42.797 50.111 -19.852 1.00 25.86 183 PRO A CA 1
ATOM 1405 C C . PRO A 1 183 ? 43.234 49.298 -21.069 1.00 26.35 183 PRO A C 1
ATOM 1406 O O . PRO A 1 183 ? 44.453 49.104 -21.350 1.00 25.38 183 PRO A O 1
ATOM 1410 N N . THR A 1 184 ? 42.232 48.860 -21.845 1.00 26.75 184 THR A N 1
ATOM 1411 C CA . THR A 1 184 ? 42.515 48.218 -23.104 1.00 26.85 184 THR A CA 1
ATOM 1412 C C . THR A 1 184 ? 43.237 49.163 -24.063 1.00 25.99 184 THR A C 1
ATOM 1413 O O . THR A 1 184 ? 43.192 50.384 -23.910 1.00 24.06 184 THR A O 1
ATOM 1417 N N . THR A 1 185 ? 43.854 48.575 -25.099 1.00 26.10 185 THR A N 1
ATOM 1418 C CA . THR A 1 185 ? 44.580 49.372 -26.083 1.00 26.62 185 THR A CA 1
ATOM 1419 C C . THR A 1 185 ? 43.545 50.210 -26.857 1.00 25.41 185 THR A C 1
ATOM 1420 O O . THR A 1 185 ? 42.402 49.801 -27.034 1.00 26.39 185 THR A O 1
ATOM 1424 N N . SER A 1 186 ? 43.977 51.362 -27.298 1.00 25.94 186 SER A N 1
ATOM 1425 C CA . SER A 1 186 ? 43.192 52.160 -28.234 1.00 25.55 186 SER A CA 1
ATOM 1426 C C . SER A 1 186 ? 44.227 52.852 -29.049 1.00 25.78 186 SER A C 1
ATOM 1427 O O . SER A 1 186 ? 44.762 52.200 -29.971 1.00 27.42 186 SER A O 1
ATOM 1430 N N . THR A 1 187 ? 44.582 54.091 -28.733 1.00 24.79 187 THR A N 1
ATOM 1431 C CA . THR A 1 187 ? 45.643 54.866 -29.419 1.00 26.12 187 THR A CA 1
ATOM 1432 C C . THR A 1 187 ? 46.722 55.352 -28.429 1.00 25.68 187 THR A C 1
ATOM 1433 O O . THR A 1 187 ? 47.908 55.163 -28.660 1.00 26.31 187 THR A O 1
ATOM 1437 N N . GLY A 1 188 ? 46.303 55.957 -27.336 1.00 26.37 188 GLY A N 1
ATOM 1438 C CA . GLY A 1 188 ? 47.275 56.430 -26.306 1.00 26.14 188 GLY A CA 1
ATOM 1439 C C . GLY A 1 188 ? 48.015 55.294 -25.637 1.00 25.49 188 GLY A C 1
ATOM 1440 O O . GLY A 1 188 ? 47.498 54.182 -25.479 1.00 24.24 188 GLY A O 1
ATOM 1441 N N . THR A 1 189 ? 49.256 55.537 -25.276 1.00 23.97 189 THR A N 1
ATOM 1442 C CA . THR A 1 189 ? 50.061 54.507 -24.610 1.00 24.07 189 THR A CA 1
ATOM 1443 C C . THR A 1 189 ? 50.949 55.205 -23.581 1.00 24.75 189 THR A C 1
ATOM 1444 O O . THR A 1 189 ? 51.121 56.396 -23.640 1.00 24.74 189 THR A O 1
ATOM 1448 N N . CYS A 1 190 ? 51.429 54.467 -22.587 1.00 24.30 190 CYS A N 1
ATOM 1449 C CA . CYS A 1 190 ? 52.419 54.962 -21.630 1.00 24.48 190 CYS A CA 1
ATOM 1450 C C . CYS A 1 190 ? 53.459 53.864 -21.589 1.00 25.44 190 CYS A C 1
ATOM 1451 O O . CYS A 1 190 ? 53.345 52.898 -20.787 1.00 25.37 190 CYS A O 1
ATOM 1454 N N . LYS A 1 191 ? 54.479 53.985 -22.457 1.00 24.18 191 LYS A N 1
ATOM 1455 C CA . LYS A 1 191 ? 55.490 52.957 -22.577 1.00 24.17 191 LYS A CA 1
ATOM 1456 C C . LYS A 1 191 ? 56.294 52.816 -21.286 1.00 24.51 191 LYS A C 1
ATOM 1457 O O . LYS A 1 191 ? 56.849 51.728 -21.038 1.00 23.81 191 LYS A O 1
ATOM 1463 N N . LEU A 1 192 ? 56.373 53.908 -20.486 1.00 23.96 192 LEU A N 1
ATOM 1464 C CA . LEU A 1 192 ? 57.167 53.872 -19.248 1.00 23.99 192 LEU A CA 1
ATOM 1465 C C . LEU A 1 192 ? 56.670 52.724 -18.384 1.00 24.74 192 LEU A C 1
ATOM 1466 O O . LEU A 1 192 ? 57.430 52.163 -17.609 1.00 23.03 192 LEU A O 1
ATOM 1471 N N . LEU A 1 193 ? 55.370 52.374 -18.523 1.00 24.51 193 LEU A N 1
ATOM 1472 C CA . LEU A 1 193 ? 54.803 51.362 -17.661 1.00 25.06 193 LEU A CA 1
ATOM 1473 C C . LEU A 1 193 ? 55.074 49.949 -18.128 1.00 24.41 193 LEU A C 1
ATOM 1474 O O . LEU A 1 193 ? 54.535 48.978 -17.530 1.00 24.29 193 LEU A O 1
ATOM 1479 N N . SER A 1 194 ? 55.865 49.773 -19.192 1.00 24.67 194 SER A N 1
ATOM 1480 C CA . SER A 1 194 ? 56.294 48.395 -19.561 1.00 23.99 194 SER A CA 1
ATOM 1481 C C . SER A 1 194 ? 57.759 48.399 -19.833 1.00 25.15 194 SER A C 1
ATOM 1482 O O . SER A 1 194 ? 58.252 49.240 -20.581 1.00 24.91 194 SER A O 1
ATOM 1485 N N . GLY A 1 195 ? 58.469 47.526 -19.123 1.00 24.03 195 GLY A N 1
ATOM 1486 C CA . GLY A 1 195 ? 59.913 47.329 -19.358 1.00 24.33 195 GLY A CA 1
ATOM 1487 C C . GLY A 1 195 ? 60.212 46.207 -20.376 1.00 24.75 195 GLY A C 1
ATOM 1488 O O . GLY A 1 195 ? 61.355 45.714 -20.442 1.00 25.50 195 GLY A O 1
ATOM 1489 N N . HIS A 1 196 ? 59.244 45.816 -21.195 1.00 24.11 196 HIS A N 1
ATOM 1490 C CA . HIS A 1 196 ? 59.490 44.872 -22.286 1.00 26.27 196 HIS A CA 1
ATOM 1491 C C . HIS A 1 196 ? 59.711 45.612 -23.585 1.00 26.99 196 HIS A C 1
ATOM 1492 O O . HIS A 1 196 ? 59.068 46.615 -23.853 1.00 27.08 196 HIS A O 1
ATOM 1499 N N . SER A 1 197 ? 60.576 45.116 -24.458 1.00 27.50 197 SER A N 1
ATOM 1500 C CA . SER A 1 197 ? 61.071 45.943 -25.588 1.00 29.30 197 SER A CA 1
ATOM 1501 C C . SER A 1 197 ? 60.171 46.017 -26.860 1.00 29.80 197 SER A C 1
ATOM 1502 O O . SER A 1 197 ? 60.323 46.904 -27.669 1.00 30.65 197 SER A O 1
ATOM 1505 N N . THR A 1 198 ? 59.255 45.090 -27.025 1.00 29.59 198 THR A N 1
ATOM 1506 C CA . THR A 1 198 ? 58.437 45.085 -28.267 1.00 30.63 198 THR A CA 1
ATOM 1507 C C . THR A 1 198 ? 57.483 46.262 -28.247 1.00 30.96 198 THR A C 1
ATOM 1508 O O . THR A 1 198 ? 57.408 47.001 -29.248 1.00 30.23 198 THR A O 1
ATOM 1512 N N . ASN A 1 199 ? 56.748 46.464 -27.129 1.00 27.86 199 ASN A N 1
ATOM 1513 C CA . ASN A 1 199 ? 55.790 47.576 -27.038 1.00 27.68 199 ASN A CA 1
ATOM 1514 C C . ASN A 1 199 ? 56.100 48.608 -25.934 1.00 26.23 199 ASN A C 1
ATOM 1515 O O . ASN A 1 199 ? 55.526 49.685 -25.934 1.00 27.92 199 ASN A O 1
ATOM 1520 N N . GLY A 1 200 ? 56.989 48.258 -25.034 1.00 25.52 200 GLY A N 1
ATOM 1521 C CA . GLY A 1 200 ? 57.345 49.163 -23.945 1.00 24.93 200 GLY A CA 1
ATOM 1522 C C . GLY A 1 200 ? 58.493 50.093 -24.162 1.00 25.10 200 GLY A C 1
ATOM 1523 O O . GLY A 1 200 ? 58.904 50.380 -25.312 1.00 25.14 200 GLY A O 1
ATOM 1524 N N . TYR A 1 201 ? 59.024 50.568 -23.038 1.00 23.81 201 TYR A N 1
ATOM 1525 C CA . TYR A 1 201 ? 60.053 51.569 -22.980 1.00 23.85 201 TYR A CA 1
ATOM 1526 C C . TYR A 1 201 ? 61.372 51.198 -23.682 1.00 24.90 201 TYR A C 1
ATOM 1527 O O . TYR A 1 201 ? 61.812 51.939 -24.539 1.00 26.68 201 TYR A O 1
ATOM 1536 N N . PRO A 1 202 ? 62.024 50.057 -23.318 1.00 25.27 202 PRO A N 1
ATOM 1537 C CA . PRO A 1 202 ? 63.392 49.891 -23.738 1.00 25.43 202 PRO A CA 1
ATOM 1538 C C . PRO A 1 202 ? 63.548 49.465 -25.202 1.00 26.88 202 PRO A C 1
ATOM 1539 O O . PRO A 1 202 ? 62.694 48.777 -25.701 1.00 28.41 202 PRO A O 1
ATOM 1543 N N . THR A 1 203 ? 64.700 49.828 -25.798 1.00 27.22 203 THR A N 1
ATOM 1544 C CA . THR A 1 203 ? 65.079 49.418 -27.144 1.00 28.49 203 THR A CA 1
ATOM 1545 C C . THR A 1 203 ? 65.761 48.080 -27.130 1.00 28.86 203 THR A C 1
ATOM 1546 O O . THR A 1 203 ? 66.702 47.836 -26.400 1.00 29.27 203 THR A O 1
ATOM 1550 N N . THR A 1 204 ? 65.251 47.194 -27.975 1.00 30.35 204 THR A N 1
ATOM 1551 C CA . THR A 1 204 ? 65.826 45.831 -28.242 1.00 31.17 204 THR A CA 1
ATOM 1552 C C . THR A 1 204 ? 65.777 44.819 -27.103 1.00 32.42 204 THR A C 1
ATOM 1553 O O . THR A 1 204 ? 65.300 43.697 -27.276 1.00 31.62 204 THR A O 1
ATOM 1557 N N . SER A 1 205 ? 66.265 45.191 -25.925 1.00 31.47 205 SER A N 1
ATOM 1558 C CA . SER A 1 205 ? 66.400 44.248 -24.845 1.00 32.52 205 SER A CA 1
ATOM 1559 C C . SER A 1 205 ? 65.391 44.712 -23.842 1.00 31.31 205 SER A C 1
ATOM 1560 O O . SER A 1 205 ? 65.321 45.889 -23.622 1.00 29.21 205 SER A O 1
ATOM 1563 N N . ALA A 1 206 ? 64.716 43.785 -23.193 1.00 29.41 206 ALA A N 1
ATOM 1564 C CA . ALA A 1 206 ? 63.874 44.137 -22.061 1.00 29.53 206 ALA A CA 1
ATOM 1565 C C . ALA A 1 206 ? 64.732 44.656 -20.885 1.00 28.73 206 ALA A C 1
ATOM 1566 O O . ALA A 1 206 ? 65.971 44.443 -20.810 1.00 28.16 206 ALA A O 1
ATOM 1568 N N . LEU A 1 207 ? 64.088 45.309 -19.906 1.00 26.41 207 LEU A N 1
ATOM 1569 C CA . LEU A 1 207 ? 64.828 45.670 -18.718 1.00 26.20 207 LEU A CA 1
ATOM 1570 C C . LEU A 1 207 ? 65.390 44.414 -18.063 1.00 26.39 207 LEU A C 1
ATOM 1571 O O . LEU A 1 207 ? 64.736 43.371 -18.041 1.00 27.44 207 LEU A O 1
ATOM 1576 N N . ASP A 1 208 ? 66.605 44.491 -17.520 1.00 28.36 208 ASP A N 1
ATOM 1577 C CA . ASP A 1 208 ? 67.230 43.332 -16.887 1.00 28.75 208 ASP A CA 1
ATOM 1578 C C . ASP A 1 208 ? 66.416 42.743 -15.719 1.00 30.34 208 ASP A C 1
ATOM 1579 O O . ASP A 1 208 ? 66.347 41.511 -15.520 1.00 29.09 208 ASP A O 1
ATOM 1584 N N . THR A 1 209 ? 65.763 43.633 -14.953 1.00 27.50 209 THR A N 1
ATOM 1585 C CA . THR A 1 209 ? 64.847 43.246 -13.915 1.00 28.20 209 THR A CA 1
ATOM 1586 C C . THR A 1 209 ? 63.588 44.120 -13.990 1.00 26.78 209 THR A C 1
ATOM 1587 O O . THR A 1 209 ? 63.622 45.151 -14.627 1.00 25.48 209 THR A O 1
ATOM 1591 N N . THR A 1 210 ? 62.550 43.670 -13.293 1.00 26.67 210 THR A N 1
ATOM 1592 C CA . THR A 1 210 ? 61.380 44.490 -13.009 1.00 27.18 210 THR A CA 1
ATOM 1593 C C . THR A 1 210 ? 61.861 45.729 -12.258 1.00 25.51 210 THR A C 1
ATOM 1594 O O . THR A 1 210 ? 62.881 45.700 -11.592 1.00 25.79 210 THR A O 1
ATOM 1598 N N . ALA A 1 211 ? 61.150 46.838 -12.420 1.00 25.37 211 ALA A N 1
ATOM 1599 C CA . ALA A 1 211 ? 61.533 48.103 -11.755 1.00 26.77 211 ALA A CA 1
ATOM 1600 C C . ALA A 1 211 ? 60.514 48.426 -10.688 1.00 26.69 211 ALA A C 1
ATOM 1601 O O . ALA A 1 211 ? 59.328 48.215 -10.897 1.00 27.11 211 ALA A O 1
ATOM 1603 N N . LYS A 1 212 ? 60.994 48.879 -9.509 1.00 26.40 212 LYS A N 1
ATOM 1604 C CA A LYS A 1 212 ? 60.154 49.311 -8.422 0.50 25.64 212 LYS A CA 1
ATOM 1605 C CA B LYS A 1 212 ? 60.141 49.299 -8.420 0.50 25.76 212 LYS A CA 1
ATOM 1606 C C . LYS A 1 212 ? 60.167 50.813 -8.399 1.00 25.34 212 LYS A C 1
ATOM 1607 O O . LYS A 1 212 ? 61.247 51.452 -8.258 1.00 23.48 212 LYS A O 1
ATOM 1618 N N . VAL A 1 213 ? 58.985 51.412 -8.498 1.00 23.71 213 VAL A N 1
ATOM 1619 C CA . VAL A 1 213 ? 58.837 52.876 -8.534 1.00 22.41 213 VAL A CA 1
ATOM 1620 C C . VAL A 1 213 ? 57.790 53.277 -7.489 1.00 21.95 213 VAL A C 1
ATOM 1621 O O . VAL A 1 213 ? 57.233 52.427 -6.795 1.00 21.23 213 VAL A O 1
ATOM 1625 N N . LEU A 1 214 ? 57.534 54.572 -7.363 1.00 21.60 214 LEU A N 1
ATOM 1626 C CA . LEU A 1 214 ? 56.639 55.094 -6.326 1.00 21.10 214 LEU A CA 1
ATOM 1627 C C . LEU A 1 214 ? 57.096 54.555 -4.965 1.00 21.29 214 LEU A C 1
ATOM 1628 O O . LEU A 1 214 ? 56.266 54.017 -4.164 1.00 20.06 214 LEU A O 1
ATOM 1633 N N . ALA A 1 215 ? 58.414 54.611 -4.724 1.00 22.19 215 ALA A N 1
ATOM 1634 C CA . ALA A 1 215 ? 59.016 54.116 -3.459 1.00 22.33 215 ALA A CA 1
ATOM 1635 C C . ALA A 1 215 ? 58.582 52.698 -3.077 1.00 21.90 215 ALA A C 1
ATOM 1636 O O . ALA A 1 215 ? 58.406 52.347 -1.919 1.00 20.80 215 ALA A O 1
ATOM 1638 N N . GLY A 1 216 ? 58.479 51.846 -4.085 1.00 21.92 216 GLY A N 1
ATOM 1639 C CA . GLY A 1 216 ? 58.175 50.436 -3.881 1.00 23.27 216 GLY A CA 1
ATOM 1640 C C . GLY A 1 216 ? 56.720 50.033 -4.070 1.00 23.22 216 GLY A C 1
ATOM 1641 O O . GLY A 1 216 ? 56.394 48.859 -4.024 1.00 25.93 216 GLY A O 1
ATOM 1642 N N . TYR A 1 217 ? 55.811 50.968 -4.230 1.00 22.13 217 TYR A N 1
ATOM 1643 C CA . TYR A 1 217 ? 54.417 50.634 -4.377 1.00 21.52 217 TYR A CA 1
ATOM 1644 C C . TYR A 1 217 ? 54.128 49.964 -5.705 1.00 22.43 217 TYR A C 1
ATOM 1645 O O . TYR A 1 217 ? 53.322 48.991 -5.779 1.00 22.73 217 TYR A O 1
ATOM 1654 N N . MET A 1 218 ? 54.772 50.468 -6.761 1.00 20.66 218 MET A N 1
ATOM 1655 C CA . MET A 1 218 ? 54.464 50.068 -8.133 1.00 22.07 218 MET A CA 1
ATOM 1656 C C . MET A 1 218 ? 55.612 49.270 -8.715 1.00 22.33 218 MET A C 1
ATOM 1657 O O . MET A 1 218 ? 56.757 49.653 -8.572 1.00 22.88 218 MET A O 1
ATOM 1662 N N . THR A 1 219 ? 55.284 48.159 -9.356 1.00 22.66 219 THR A N 1
ATOM 1663 C CA . THR A 1 219 ? 56.277 47.363 -10.104 1.00 23.65 219 THR A CA 1
ATOM 1664 C C . THR A 1 219 ? 56.001 47.545 -11.601 1.00 23.83 219 THR A C 1
ATOM 1665 O O . THR A 1 219 ? 54.888 47.305 -12.014 1.00 24.70 219 THR A O 1
ATOM 1669 N N . ILE A 1 220 ? 57.015 47.955 -12.384 1.00 23.05 220 ILE A N 1
ATOM 1670 C CA . ILE A 1 220 ? 56.973 48.028 -13.807 1.00 23.31 220 ILE A CA 1
ATOM 1671 C C . ILE A 1 220 ? 57.570 46.687 -14.332 1.00 24.22 220 ILE A C 1
ATOM 1672 O O . ILE A 1 220 ? 58.679 46.320 -13.987 1.00 23.85 220 ILE A O 1
ATOM 1677 N N . PRO A 1 221 ? 56.786 45.944 -15.088 1.00 23.52 221 PRO A N 1
ATOM 1678 C CA . PRO A 1 221 ? 57.186 44.614 -15.523 1.00 24.13 221 PRO A CA 1
ATOM 1679 C C . PRO A 1 221 ? 58.265 44.659 -16.583 1.00 25.27 221 PRO A C 1
ATOM 1680 O O . PRO A 1 221 ? 58.451 45.683 -17.251 1.00 23.77 221 PRO A O 1
ATOM 1684 N N . ASN A 1 222 ? 59.030 43.565 -16.695 1.00 25.12 222 ASN A N 1
ATOM 1685 C CA . ASN A 1 222 ? 59.889 43.405 -17.906 1.00 26.81 222 ASN A CA 1
ATOM 1686 C C . ASN A 1 222 ? 59.339 42.291 -18.803 1.00 26.92 222 ASN A C 1
ATOM 1687 O O . ASN A 1 222 ? 60.117 41.667 -19.532 1.00 27.41 222 ASN A O 1
ATOM 1692 N N . THR A 1 223 ? 58.024 42.057 -18.729 1.00 27.41 223 THR A N 1
ATOM 1693 C CA . THR A 1 223 ? 57.279 41.060 -19.514 1.00 28.03 223 THR A CA 1
ATOM 1694 C C . THR A 1 223 ? 56.050 41.830 -20.018 1.00 27.60 223 THR A C 1
ATOM 1695 O O . THR A 1 223 ? 55.723 42.918 -19.513 1.00 26.59 223 THR A O 1
ATOM 1699 N N . GLN A 1 224 ? 55.322 41.261 -20.961 1.00 27.29 224 GLN A N 1
ATOM 1700 C CA . GLN A 1 224 ? 54.166 41.924 -21.603 1.00 28.06 224 GLN A CA 1
ATOM 1701 C C . GLN A 1 224 ? 52.925 41.843 -20.765 1.00 27.25 224 GLN A C 1
ATOM 1702 O O . GLN A 1 224 ? 51.922 41.213 -21.124 1.00 27.80 224 GLN A O 1
ATOM 1708 N N . VAL A 1 225 ? 52.965 42.542 -19.640 1.00 26.45 225 VAL A N 1
ATOM 1709 C CA . VAL A 1 225 ? 51.821 42.589 -18.727 1.00 26.03 225 VAL A CA 1
ATOM 1710 C C . VAL A 1 225 ? 51.656 44.025 -18.198 1.00 25.23 225 VAL A C 1
ATOM 1711 O O . VAL A 1 225 ? 52.381 44.938 -18.569 1.00 25.41 225 VAL A O 1
ATOM 1715 N N . GLU A 1 226 ? 50.669 44.189 -17.355 1.00 24.84 226 GLU A N 1
ATOM 1716 C CA . GLU A 1 226 ? 50.387 45.461 -16.680 1.00 25.17 226 GLU A CA 1
ATOM 1717 C C . GLU A 1 226 ? 51.300 45.625 -15.470 1.00 23.80 226 GLU A C 1
ATOM 1718 O O . GLU A 1 226 ? 51.821 44.657 -14.910 1.00 24.52 226 GLU A O 1
ATOM 1724 N N . ALA A 1 227 ? 51.514 46.862 -15.108 1.00 22.24 227 ALA A N 1
ATOM 1725 C CA . ALA A 1 227 ? 52.184 47.162 -13.839 1.00 22.60 227 ALA A CA 1
ATOM 1726 C C . ALA A 1 227 ? 51.445 46.541 -12.663 1.00 23.31 227 ALA A C 1
ATOM 1727 O O . ALA A 1 227 ? 50.231 46.311 -12.744 1.00 23.17 227 ALA A O 1
ATOM 1729 N N . THR A 1 228 ? 52.167 46.306 -11.532 1.00 22.13 228 THR A N 1
ATOM 1730 C CA . THR A 1 228 ? 51.566 45.746 -10.355 1.00 24.07 228 THR A CA 1
ATOM 1731 C C . THR A 1 228 ? 51.544 46.826 -9.282 1.00 22.85 228 THR A C 1
ATOM 1732 O O . THR A 1 228 ? 52.526 47.573 -9.131 1.00 22.27 228 THR A O 1
ATOM 1736 N N . LEU A 1 229 ? 50.462 46.874 -8.511 1.00 23.67 229 LEU A N 1
ATOM 1737 C CA . LEU A 1 229 ? 50.335 47.818 -7.411 1.00 23.00 229 LEU A CA 1
ATOM 1738 C C . LEU A 1 229 ? 50.224 46.954 -6.159 1.00 22.94 229 LEU A C 1
ATOM 1739 O O . LEU A 1 229 ? 49.396 46.075 -6.064 1.00 24.50 229 LEU A O 1
ATOM 1744 N N . ALA A 1 230 ? 51.061 47.260 -5.176 1.00 23.79 230 ALA A N 1
ATOM 1745 C CA . ALA A 1 230 ? 51.193 46.458 -4.017 1.00 23.43 230 ALA A CA 1
ATOM 1746 C C . ALA A 1 230 ? 50.014 46.741 -3.101 1.00 24.29 230 ALA A C 1
ATOM 1747 O O . ALA A 1 230 ? 49.419 47.762 -3.173 1.00 23.40 230 ALA A O 1
ATOM 1749 N N . ASN A 1 231 ? 49.745 45.805 -2.186 1.00 24.95 231 ASN A N 1
ATOM 1750 C CA . ASN A 1 231 ? 48.701 46.021 -1.206 1.00 25.25 231 ASN A CA 1
ATOM 1751 C C . ASN A 1 231 ? 49.226 46.762 0.018 1.00 24.35 231 ASN A C 1
ATOM 1752 O O . ASN A 1 231 ? 49.963 46.194 0.844 1.00 23.15 231 ASN A O 1
ATOM 1757 N N . MET A 1 232 ? 48.803 48.019 0.117 1.00 23.40 232 MET A N 1
ATOM 1758 C CA . MET A 1 232 ? 49.246 48.951 1.154 1.00 24.05 232 MET A CA 1
ATOM 1759 C C . MET A 1 232 ? 48.119 49.161 2.181 1.00 24.29 232 MET A C 1
ATOM 1760 O O . MET A 1 232 ? 48.276 49.966 3.073 1.00 23.35 232 MET A O 1
ATOM 1765 N N . GLN A 1 233 ? 46.982 48.478 2.020 1.00 24.77 233 GLN A N 1
ATOM 1766 C CA . GLN A 1 233 ? 45.815 48.704 2.852 1.00 24.64 233 GLN A CA 1
ATOM 1767 C C . GLN A 1 233 ? 46.082 48.160 4.255 1.00 25.28 233 GLN A C 1
ATOM 1768 O O . GLN A 1 233 ? 45.720 48.789 5.172 1.00 26.76 233 GLN A O 1
ATOM 1774 N N . ALA A 1 234 ? 46.683 46.999 4.380 1.00 27.53 234 ALA A N 1
ATOM 1775 C CA . ALA A 1 234 ? 46.927 46.327 5.672 1.00 29.87 234 ALA A CA 1
ATOM 1776 C C . ALA A 1 234 ? 48.434 46.386 5.868 1.00 29.45 234 ALA A C 1
ATOM 1777 O O . ALA A 1 234 ? 49.164 45.480 5.445 1.00 29.77 234 ALA A O 1
ATOM 1779 N N . MET A 1 235 ? 48.915 47.484 6.376 1.00 27.50 235 MET A N 1
ATOM 1780 C CA . MET A 1 235 ? 50.373 47.628 6.553 1.00 26.67 235 MET A CA 1
ATOM 1781 C C . MET A 1 235 ? 50.893 46.700 7.676 1.00 27.68 235 MET A C 1
ATOM 1782 O O . MET A 1 235 ? 50.187 46.417 8.638 1.00 29.69 235 MET A O 1
ATOM 1787 N N . GLY A 1 236 ? 52.152 46.325 7.597 1.00 28.55 236 GLY A N 1
ATOM 1788 C CA . GLY A 1 236 ? 52.787 45.522 8.650 1.00 29.69 236 GLY A CA 1
ATOM 1789 C C . GLY A 1 236 ? 54.261 45.353 8.397 1.00 30.25 236 GLY A C 1
ATOM 1790 O O . GLY A 1 236 ? 54.846 46.017 7.495 1.00 28.33 236 GLY A O 1
ATOM 1791 N N . ASN A 1 237 ? 54.854 44.432 9.146 1.00 31.49 237 ASN A N 1
ATOM 1792 C CA . ASN A 1 237 ? 56.321 44.333 9.195 1.00 33.98 237 ASN A CA 1
ATOM 1793 C C . ASN A 1 237 ? 56.967 44.111 7.860 1.00 30.92 237 ASN A C 1
ATOM 1794 O O . ASN A 1 237 ? 58.023 44.676 7.554 1.00 30.23 237 ASN A O 1
ATOM 1799 N N . GLY A 1 238 ? 56.333 43.323 7.031 1.00 29.89 238 GLY A N 1
ATOM 1800 C CA . GLY A 1 238 ? 56.865 43.033 5.727 1.00 31.43 238 GLY A CA 1
ATOM 1801 C C . GLY A 1 238 ? 57.092 44.203 4.780 1.00 31.29 238 GLY A C 1
ATOM 1802 O O . GLY A 1 238 ? 58.017 44.174 3.961 1.00 30.40 238 GLY A O 1
ATOM 1803 N N . HIS A 1 239 ? 56.290 45.258 4.934 1.00 28.05 239 HIS A N 1
ATOM 1804 C CA . HIS A 1 239 ? 56.524 46.470 4.196 1.00 26.48 239 HIS A CA 1
ATOM 1805 C C . HIS A 1 239 ? 57.832 47.127 4.531 1.00 27.13 239 HIS A C 1
ATOM 1806 O O . HIS A 1 239 ? 58.341 47.891 3.693 1.00 26.81 239 HIS A O 1
ATOM 1813 N N . LYS A 1 240 ? 58.412 46.869 5.699 1.00 28.10 240 LYS A N 1
ATOM 1814 C CA . LYS A 1 240 ? 59.758 47.441 5.958 1.00 30.14 240 LYS A CA 1
ATOM 1815 C C . LYS A 1 240 ? 60.765 46.996 4.904 1.00 29.27 240 LYS A C 1
ATOM 1816 O O . LYS A 1 240 ? 61.686 47.725 4.565 1.00 30.67 240 LYS A O 1
ATOM 1822 N N . ALA A 1 241 ? 60.589 45.794 4.346 1.00 30.35 241 ALA A N 1
ATOM 1823 C CA . ALA A 1 241 ? 61.482 45.269 3.302 1.00 30.69 241 ALA A CA 1
ATOM 1824 C C . ALA A 1 241 ? 61.037 45.756 1.974 1.00 30.97 241 ALA A C 1
ATOM 1825 O O . ALA A 1 241 ? 61.865 46.194 1.217 1.00 33.05 241 ALA A O 1
ATOM 1827 N N . THR A 1 242 ? 59.741 45.641 1.662 1.00 31.76 242 THR A N 1
ATOM 1828 C CA . THR A 1 242 ? 59.264 45.908 0.286 1.00 32.49 242 THR A CA 1
ATOM 1829 C C . THR A 1 242 ? 58.942 47.356 -0.070 1.00 30.53 242 THR A C 1
ATOM 1830 O O . THR A 1 242 ? 58.951 47.734 -1.264 1.00 30.67 242 THR A O 1
ATOM 1834 N N . ALA A 1 243 ? 58.664 48.177 0.951 1.00 24.97 243 ALA A N 1
ATOM 1835 C CA . ALA A 1 243 ? 58.190 49.518 0.699 1.00 24.51 243 ALA A CA 1
ATOM 1836 C C . ALA A 1 243 ? 58.561 50.361 1.910 1.00 23.94 243 ALA A C 1
ATOM 1837 O O . ALA A 1 243 ? 57.699 50.873 2.593 1.00 22.35 243 ALA A O 1
ATOM 1839 N N . PRO A 1 244 ? 59.871 50.450 2.215 1.00 23.54 244 PRO A N 1
ATOM 1840 C CA . PRO A 1 244 ? 60.245 51.074 3.504 1.00 23.24 244 PRO A CA 1
ATOM 1841 C C . PRO A 1 244 ? 59.688 52.474 3.697 1.00 22.52 244 PRO A C 1
ATOM 1842 O O . PRO A 1 244 ? 59.341 52.783 4.822 1.00 22.82 244 PRO A O 1
ATOM 1846 N N . ALA A 1 245 ? 59.724 53.357 2.710 1.00 21.26 245 ALA A N 1
ATOM 1847 C CA . ALA A 1 245 ? 59.205 54.706 2.956 1.00 21.50 245 ALA A CA 1
ATOM 1848 C C . ALA A 1 245 ? 57.730 54.705 3.355 1.00 20.25 245 ALA A C 1
ATOM 1849 O O . ALA A 1 245 ? 57.292 55.574 4.137 1.00 20.32 245 ALA A O 1
ATOM 1851 N N . TRP A 1 246 ? 56.949 53.758 2.803 1.00 19.54 246 TRP A N 1
ATOM 1852 C CA . TRP A 1 246 ? 55.525 53.622 3.116 1.00 20.22 246 TRP A CA 1
ATOM 1853 C C . TRP A 1 246 ? 55.329 53.070 4.517 1.00 20.23 246 TRP A C 1
ATOM 1854 O O . TRP A 1 246 ? 54.521 53.581 5.256 1.00 19.44 246 TRP A O 1
ATOM 1865 N N . HIS A 1 247 ? 56.109 52.077 4.881 1.00 20.36 247 HIS A N 1
ATOM 1866 C CA . HIS A 1 247 ? 56.062 51.582 6.249 1.00 21.12 247 HIS A CA 1
ATOM 1867 C C . HIS A 1 247 ? 56.465 52.687 7.220 1.00 20.70 247 HIS A C 1
ATOM 1868 O O . HIS A 1 247 ? 55.819 52.839 8.256 1.00 21.45 247 HIS A O 1
ATOM 1875 N N . GLU A 1 248 ? 57.505 53.478 6.884 1.00 19.42 248 GLU A N 1
ATOM 1876 C CA . GLU A 1 248 ? 57.989 54.473 7.771 1.00 19.95 248 GLU A CA 1
ATOM 1877 C C . GLU A 1 248 ? 56.985 55.609 8.019 1.00 18.76 248 GLU A C 1
ATOM 1878 O O . GLU A 1 248 ? 56.749 55.991 9.165 1.00 19.74 248 GLU A O 1
ATOM 1884 N N . ALA A 1 249 ? 56.325 56.125 6.971 1.00 19.08 249 ALA A N 1
ATOM 1885 C CA . ALA A 1 249 ? 55.262 57.134 7.204 1.00 18.65 249 ALA A CA 1
ATOM 1886 C C . ALA A 1 249 ? 54.118 56.577 8.026 1.00 19.45 249 ALA A C 1
ATOM 1887 O O . ALA A 1 249 ? 53.606 57.268 8.875 1.00 18.60 249 ALA A O 1
ATOM 1889 N N . TRP A 1 250 ? 53.755 55.329 7.779 1.00 19.39 250 TRP A N 1
ATOM 1890 C CA . TRP A 1 250 ? 52.680 54.729 8.532 1.00 20.65 250 TRP A CA 1
ATOM 1891 C C . TRP A 1 250 ? 52.969 54.562 10.012 1.00 21.15 250 TRP A C 1
ATOM 1892 O O . TRP A 1 250 ? 52.176 54.983 10.876 1.00 21.47 250 TRP A O 1
ATOM 1903 N N . GLU A 1 251 ? 54.075 53.928 10.294 1.00 20.54 251 GLU A N 1
ATOM 1904 C CA . GLU A 1 251 ? 54.507 53.704 11.684 1.00 20.15 251 GLU A CA 1
ATOM 1905 C C . GLU A 1 251 ? 54.781 55.024 12.385 1.00 20.74 251 GLU A C 1
ATOM 1906 O O . GLU A 1 251 ? 54.329 55.230 13.526 1.00 20.58 251 GLU A O 1
ATOM 1912 N N . ALA A 1 252 ? 55.451 55.969 11.719 1.00 19.75 252 ALA A N 1
ATOM 1913 C CA . ALA A 1 252 ? 55.738 57.222 12.381 1.00 20.53 252 ALA A CA 1
ATOM 1914 C C . ALA A 1 252 ? 54.441 57.959 12.695 1.00 20.41 252 ALA A C 1
ATOM 1915 O O . ALA A 1 252 ? 54.314 58.596 13.733 1.00 20.52 252 ALA A O 1
ATOM 1917 N N . ARG A 1 253 ? 53.476 57.904 11.781 1.00 20.94 253 ARG A N 1
ATOM 1918 C CA . ARG A 1 253 ? 52.237 58.572 12.089 1.00 22.12 253 ARG A CA 1
ATOM 1919 C C . ARG A 1 253 ? 51.568 57.965 13.316 1.00 22.91 253 ARG A C 1
ATOM 1920 O O . ARG A 1 253 ? 51.070 58.679 14.206 1.00 24.34 253 ARG A O 1
ATOM 1928 N N . ASN A 1 254 ? 51.562 56.640 13.372 1.00 23.63 254 ASN A N 1
ATOM 1929 C CA . ASN A 1 254 ? 50.934 55.984 14.517 1.00 25.20 254 ASN A CA 1
ATOM 1930 C C . ASN A 1 254 ? 51.653 56.299 15.800 1.00 25.03 254 ASN A C 1
ATOM 1931 O O . ASN A 1 254 ? 50.982 56.300 16.878 1.00 26.28 254 ASN A O 1
ATOM 1936 N N . ARG A 1 255 ? 52.955 56.537 15.749 1.00 23.50 255 ARG A N 1
ATOM 1937 C CA . ARG A 1 255 ? 53.758 56.793 16.980 1.00 24.31 255 ARG A CA 1
ATOM 1938 C C . ARG A 1 255 ? 53.944 58.237 17.404 1.00 23.41 255 ARG A C 1
ATOM 1939 O O . ARG A 1 255 ? 54.686 58.500 18.382 1.00 23.44 255 ARG A O 1
ATOM 1947 N N . GLU A 1 256 ? 53.171 59.147 16.814 1.00 21.62 256 GLU A N 1
ATOM 1948 C CA . GLU A 1 256 ? 53.298 60.565 17.132 1.00 22.70 256 GLU A CA 1
ATOM 1949 C C . GLU A 1 256 ? 52.953 60.783 18.598 1.00 23.08 256 GLU A C 1
ATOM 1950 O O . GLU A 1 256 ? 51.879 60.342 19.105 1.00 22.35 256 GLU A O 1
ATOM 1956 N N . ALA A 1 257 ? 53.811 61.563 19.282 1.00 22.23 257 ALA A N 1
ATOM 1957 C CA . ALA A 1 257 ? 53.468 62.100 20.634 1.00 23.55 257 ALA A CA 1
ATOM 1958 C C . ALA A 1 257 ? 52.350 63.135 20.487 1.00 23.71 257 ALA A C 1
ATOM 1959 O O . ALA A 1 257 ? 52.383 63.949 19.577 1.00 24.81 257 ALA A O 1
ATOM 1961 N N . LYS A 1 258 ? 51.439 63.136 21.440 1.00 22.03 258 LYS A N 1
ATOM 1962 C CA . LYS A 1 258 ? 50.319 64.025 21.484 1.00 22.53 258 LYS A CA 1
ATOM 1963 C C . LYS A 1 258 ? 50.300 64.786 22.779 1.00 22.14 258 LYS A C 1
ATOM 1964 O O . LYS A 1 258 ? 50.676 64.269 23.853 1.00 22.39 258 LYS A O 1
ATOM 1970 N N . ALA A 1 259 ? 49.815 66.004 22.706 1.00 21.76 259 ALA A N 1
ATOM 1971 C CA . ALA A 1 259 ? 49.688 66.844 23.858 1.00 22.00 259 ALA A CA 1
ATOM 1972 C C . ALA A 1 259 ? 48.803 66.245 24.935 1.00 22.92 259 ALA A C 1
ATOM 1973 O O . ALA A 1 259 ? 49.058 66.423 26.153 1.00 24.22 259 ALA A O 1
ATOM 1975 N N . LYS A 1 260 ? 47.803 65.488 24.530 1.00 23.16 260 LYS A N 1
ATOM 1976 C CA . LYS A 1 260 ? 46.962 64.767 25.460 1.00 25.34 260 LYS A CA 1
ATOM 1977 C C . LYS A 1 260 ? 47.577 63.554 26.141 1.00 25.35 260 LYS A C 1
ATOM 1978 O O . LYS A 1 260 ? 46.925 62.988 27.006 1.00 25.11 260 LYS A O 1
ATOM 1984 N N . ASP A 1 261 ? 48.824 63.190 25.817 1.00 24.77 261 ASP A N 1
ATOM 1985 C CA . ASP A 1 261 ? 49.463 62.030 26.384 1.00 24.98 261 ASP A CA 1
ATOM 1986 C C . ASP A 1 261 ? 49.715 62.267 27.878 1.00 26.09 261 ASP A C 1
ATOM 1987 O O . ASP A 1 261 ? 49.856 63.394 28.323 1.00 26.01 261 ASP A O 1
ATOM 1992 N N . LEU A 1 262 ? 49.861 61.163 28.572 1.00 26.11 262 LEU A N 1
ATOM 1993 C CA . LEU A 1 262 ? 50.189 61.125 30.010 1.00 27.13 262 LEU A CA 1
ATOM 1994 C C . LEU A 1 262 ? 51.349 62.022 30.388 1.00 25.98 262 LEU A C 1
ATOM 1995 O O . LEU A 1 262 ? 51.249 62.808 31.372 1.00 23.60 262 LEU A O 1
ATOM 2000 N N . ALA A 1 263 ? 52.394 62.008 29.575 1.00 23.63 263 ALA A N 1
ATOM 2001 C CA . ALA A 1 263 ? 53.570 62.816 29.855 1.00 24.40 263 ALA A CA 1
ATOM 2002 C C . ALA A 1 263 ? 53.309 64.317 29.977 1.00 23.64 263 ALA A C 1
ATOM 2003 O O . ALA A 1 263 ? 54.088 65.007 30.619 1.00 25.20 263 ALA A O 1
ATOM 2005 N N . TYR A 1 264 ? 52.271 64.824 29.338 1.00 22.76 264 TYR A N 1
ATOM 2006 C CA . TYR A 1 264 ? 52.051 66.242 29.171 1.00 23.70 264 TYR A CA 1
ATOM 2007 C C . TYR A 1 264 ? 50.713 66.724 29.699 1.00 24.02 264 TYR A C 1
ATOM 2008 O O . TYR A 1 264 ? 50.344 67.855 29.433 1.00 24.14 264 TYR A O 1
ATOM 2017 N N . THR A 1 265 ? 50.083 65.912 30.572 1.00 23.78 265 THR A N 1
ATOM 2018 C CA . THR A 1 265 ? 48.798 66.254 31.143 1.00 24.37 265 THR A CA 1
ATOM 2019 C C . THR A 1 265 ? 48.798 65.916 32.596 1.00 23.67 265 THR A C 1
ATOM 2020 O O . THR A 1 265 ? 49.648 65.151 33.067 1.00 25.57 265 THR A O 1
ATOM 2024 N N . ASN A 1 266 ? 47.880 66.524 33.316 1.00 23.90 266 ASN A N 1
ATOM 2025 C CA . ASN A 1 266 ? 47.652 66.193 34.711 1.00 24.45 266 ASN A CA 1
ATOM 2026 C C . ASN A 1 266 ? 47.172 64.770 34.892 1.00 26.24 266 ASN A C 1
ATOM 2027 O O . ASN A 1 266 ? 46.458 64.199 34.063 1.00 26.17 266 ASN A O 1
ATOM 2032 N N . GLU A 1 267 ? 47.570 64.171 36.003 1.00 26.18 267 GLU A N 1
ATOM 2033 C CA . GLU A 1 267 ? 47.119 62.818 36.362 1.00 25.80 267 GLU A CA 1
ATOM 2034 C C . GLU A 1 267 ? 45.647 62.876 36.758 1.00 26.60 267 GLU A C 1
ATOM 2035 O O . GLU A 1 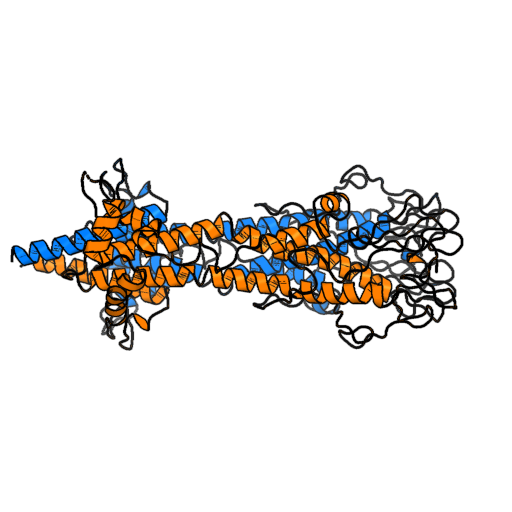267 ? 45.134 63.918 37.163 1.00 26.90 267 GLU A O 1
ATOM 2041 N N . THR A 1 268 ? 44.981 61.749 36.561 1.00 27.64 268 THR A N 1
ATOM 2042 C CA . THR A 1 268 ? 43.558 61.538 36.778 1.00 28.57 268 THR A CA 1
ATOM 2043 C C . THR A 1 268 ? 43.299 60.330 37.707 1.00 28.02 268 THR A C 1
ATOM 2044 O O . THR A 1 268 ? 44.157 59.576 38.045 1.00 27.72 268 THR A O 1
ATOM 2048 N N . GLY A 1 269 ? 42.073 60.279 38.194 1.00 28.73 269 GLY A N 1
ATOM 2049 C CA . GLY A 1 269 ? 41.590 59.255 39.062 1.00 28.69 269 GLY A CA 1
ATOM 2050 C C . GLY A 1 269 ? 41.744 59.639 40.541 1.00 26.91 269 GLY A C 1
ATOM 2051 O O . GLY A 1 269 ? 42.159 60.737 40.915 1.00 26.67 269 GLY A O 1
ATOM 2052 N N . ASN A 1 270 ? 41.444 58.682 41.375 1.00 26.41 270 ASN A N 1
ATOM 2053 C CA . ASN A 1 270 ? 41.546 58.925 42.805 1.00 26.49 270 ASN A CA 1
ATOM 2054 C C . ASN A 1 270 ? 42.981 59.284 43.157 1.00 24.41 270 ASN A C 1
ATOM 2055 O O . ASN A 1 270 ? 43.958 58.877 42.508 1.00 24.81 270 ASN A O 1
ATOM 2060 N N . LEU A 1 271 ? 43.108 60.053 44.227 1.00 23.77 271 LEU A N 1
ATOM 2061 C CA . LEU A 1 271 ? 44.374 60.731 44.571 1.00 23.43 271 LEU A CA 1
ATOM 2062 C C . LEU A 1 271 ? 45.517 59.747 44.782 1.00 24.76 271 LEU A C 1
ATOM 2063 O O . LEU A 1 271 ? 46.662 60.026 44.338 1.00 23.25 271 LEU A O 1
ATOM 2068 N N . ASP A 1 272 ? 45.190 58.586 45.344 1.00 24.40 272 ASP A N 1
ATOM 2069 C CA . ASP A 1 272 ? 46.229 57.623 45.661 1.00 27.53 272 ASP A CA 1
ATOM 2070 C C . ASP A 1 272 ? 46.623 56.782 44.417 1.00 27.56 272 ASP A C 1
ATOM 2071 O O . ASP A 1 272 ? 47.527 55.989 44.528 1.00 30.39 272 ASP A O 1
ATOM 2076 N N . THR A 1 273 ? 45.952 56.981 43.310 1.00 25.66 273 THR A N 1
ATOM 2077 C CA . THR A 1 273 ? 46.265 56.335 42.022 1.00 27.59 273 THR A CA 1
ATOM 2078 C C . THR A 1 273 ? 46.961 57.261 41.058 1.00 26.73 273 THR A C 1
ATOM 2079 O O . THR A 1 273 ? 47.219 56.875 39.916 1.00 25.72 273 THR A O 1
ATOM 2083 N N . GLN A 1 274 ? 47.221 58.510 41.504 1.00 25.12 274 GLN A N 1
ATOM 2084 C CA . GLN A 1 274 ? 47.977 59.477 40.720 1.00 24.00 274 GLN A CA 1
ATOM 2085 C C . GLN A 1 274 ? 49.431 59.283 41.129 1.00 22.81 274 GLN A C 1
ATOM 2086 O O . GLN A 1 274 ? 49.840 59.621 42.262 1.00 22.89 274 GLN A O 1
ATOM 2092 N N . PRO A 1 275 ? 50.230 58.642 40.251 1.00 23.63 275 PRO A N 1
ATOM 2093 C CA . PRO A 1 275 ? 51.505 58.122 40.812 1.00 24.69 275 PRO A CA 1
ATOM 2094 C C . PRO A 1 275 ? 52.483 59.196 41.255 1.00 23.91 275 PRO A C 1
ATOM 2095 O O . PRO A 1 275 ? 53.212 58.970 42.252 1.00 22.41 275 PRO A O 1
ATOM 2099 N N . THR A 1 276 ? 52.420 60.375 40.638 1.00 23.6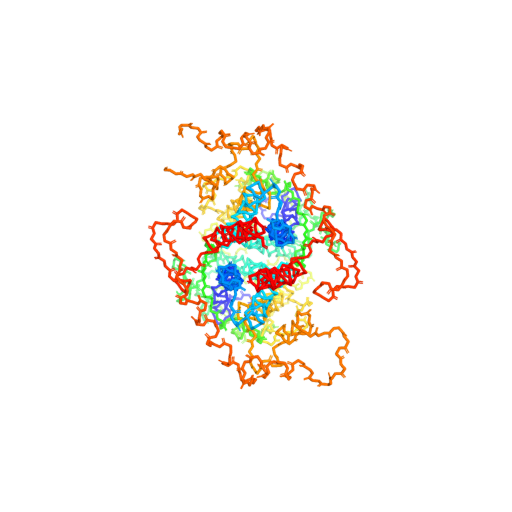9 276 THR A N 1
ATOM 2100 C CA . THR A 1 276 ? 53.357 61.443 40.987 1.00 23.99 276 THR A CA 1
ATOM 2101 C C . THR A 1 276 ? 52.891 61.999 42.330 1.00 24.92 276 THR A C 1
ATOM 2102 O O . THR A 1 276 ? 53.685 62.269 43.210 1.00 22.94 276 THR A O 1
ATOM 2106 N N . LEU A 1 277 ? 51.578 62.196 42.458 1.00 23.53 277 LEU A N 1
ATOM 2107 C CA . LEU A 1 277 ? 51.027 62.683 43.737 1.00 24.78 277 LEU A CA 1
ATOM 2108 C C . LEU A 1 277 ? 51.381 61.742 44.874 1.00 24.66 277 LEU A C 1
ATOM 2109 O O . LEU A 1 277 ? 51.851 62.153 45.932 1.00 24.10 277 LEU A O 1
ATOM 2114 N N . LYS A 1 278 ? 51.111 60.474 44.685 1.00 24.57 278 LYS A N 1
ATOM 2115 C CA . LYS A 1 278 ? 51.295 59.503 45.735 1.00 26.05 278 LYS A CA 1
ATOM 2116 C C . LYS A 1 278 ? 52.766 59.454 46.136 1.00 25.80 278 LYS A C 1
ATOM 2117 O O . LYS A 1 278 ? 53.090 59.389 47.338 1.00 25.10 278 LYS A O 1
ATOM 2123 N N . ALA A 1 279 ? 53.656 59.470 45.122 1.00 24.51 279 ALA A N 1
ATOM 2124 C CA . ALA A 1 279 ? 55.137 59.386 45.412 1.00 24.95 279 ALA A CA 1
ATOM 2125 C C . ALA A 1 279 ? 55.597 60.585 46.193 1.00 25.34 279 ALA A C 1
ATOM 2126 O O . ALA A 1 279 ? 56.444 60.470 47.103 1.00 24.54 279 ALA A O 1
ATOM 2128 N N . LEU A 1 280 ? 55.024 61.753 45.885 1.00 25.06 280 LEU A N 1
ATOM 2129 C CA . LEU A 1 280 ? 55.429 62.971 46.637 1.00 24.97 280 LEU A CA 1
ATOM 2130 C C . LEU A 1 280 ? 54.924 62.987 48.094 1.00 24.19 280 LEU A C 1
ATOM 2131 O O . LEU A 1 280 ? 55.493 63.693 48.904 1.00 23.75 280 LEU A O 1
ATOM 2136 N N . VAL A 1 281 ? 53.852 62.243 48.410 1.00 23.78 281 VAL A N 1
ATOM 2137 C CA . VAL A 1 281 ? 53.374 62.173 49.741 1.00 24.19 281 VAL A CA 1
ATOM 2138 C C . VAL A 1 281 ? 54.489 61.553 50.583 1.00 24.20 281 VAL A C 1
ATOM 2139 O O . VAL A 1 281 ? 54.830 62.032 51.664 1.00 24.65 281 VAL A O 1
ATOM 2143 N N . LYS A 1 282 ? 55.056 60.506 50.051 1.00 24.87 282 LYS A N 1
ATOM 2144 C CA . LYS A 1 282 ? 56.133 59.784 50.697 1.00 28.80 282 LYS A CA 1
ATOM 2145 C C . LYS A 1 282 ? 57.420 60.627 50.702 1.00 29.37 282 LYS A C 1
ATOM 2146 O O . LYS A 1 282 ? 57.989 60.846 51.766 1.00 31.76 282 LYS A O 1
ATOM 2152 N N . THR A 1 283 ? 57.748 61.228 49.594 1.00 29.38 283 THR A N 1
ATOM 2153 C CA . THR A 1 283 ? 58.921 62.111 49.479 1.00 30.95 283 THR A CA 1
ATOM 2154 C C . THR A 1 283 ? 58.914 63.308 50.409 1.00 32.14 283 THR A C 1
ATOM 2155 O O . THR A 1 283 ? 59.948 63.586 51.026 1.00 34.34 283 THR A O 1
ATOM 2159 N N . LEU A 1 284 ? 57.804 64.054 50.472 1.00 27.64 284 LEU A N 1
ATOM 2160 C CA . LEU A 1 284 ? 57.755 65.357 51.153 1.00 28.05 284 LEU A CA 1
ATOM 2161 C C . LEU A 1 284 ? 57.090 65.350 52.492 1.00 28.75 284 LEU A C 1
ATOM 2162 O O . LEU A 1 284 ? 57.405 66.168 53.322 1.00 30.58 284 LEU A O 1
ATOM 2167 N N . LEU A 1 285 ? 56.170 64.421 52.747 1.00 27.05 285 LEU A N 1
ATOM 2168 C CA . LEU A 1 285 ? 55.302 64.562 53.914 1.00 26.39 285 LEU A CA 1
ATOM 2169 C C . LEU A 1 285 ? 55.410 63.452 54.956 1.00 29.02 285 LEU A C 1
ATOM 2170 O O . LEU A 1 285 ? 55.157 63.693 56.109 1.00 31.78 285 LEU A O 1
ATOM 2175 N N . LEU A 1 286 ? 55.730 62.231 54.574 1.00 28.41 286 LEU A N 1
ATOM 2176 C CA . LEU A 1 286 ? 55.804 61.140 55.517 1.00 28.49 286 LEU A CA 1
ATOM 2177 C C . LEU A 1 286 ? 57.125 61.144 56.291 1.00 31.29 286 LEU A C 1
ATOM 2178 O O . LEU A 1 286 ? 58.151 61.465 55.737 1.00 32.50 286 LEU A O 1
ATOM 2183 N N . PRO A 1 287 ? 57.109 60.778 57.567 1.00 34.54 287 PRO A N 1
ATOM 2184 C CA . PRO A 1 287 ? 58.383 60.454 58.207 1.00 37.57 287 PRO A CA 1
ATOM 2185 C C . PRO A 1 287 ? 59.150 59.327 57.503 1.00 38.82 287 PRO A C 1
ATOM 2186 O O . PRO A 1 287 ? 58.539 58.380 56.973 1.00 36.60 287 PRO A O 1
ATOM 2190 N N . LYS A 1 288 ? 60.489 59.366 57.552 1.00 41.02 288 LYS A N 1
ATOM 2191 C CA . LYS A 1 288 ? 61.316 58.336 56.874 1.00 43.16 288 LYS A CA 1
ATOM 2192 C C . LYS A 1 288 ? 61.158 56.989 57.594 1.00 42.11 288 LYS A C 1
ATOM 2193 O O . LYS A 1 288 ? 61.263 55.933 57.006 1.00 44.69 288 LYS A O 1
ATOM 2199 N N . ASP A 1 289 ? 60.793 57.024 58.860 1.00 41.57 289 ASP A N 1
ATOM 2200 C CA . ASP A 1 289 ? 60.590 55.752 59.608 1.00 44.27 289 ASP A CA 1
ATOM 2201 C C . ASP A 1 289 ? 59.159 55.275 59.663 1.00 39.66 289 ASP A C 1
ATOM 2202 O O . ASP A 1 289 ? 58.813 54.410 60.484 1.00 40.12 289 ASP A O 1
ATOM 2207 N N . ASN A 1 290 ? 58.312 55.794 58.754 1.00 36.50 290 ASN A N 1
ATOM 2208 C CA . ASN A 1 290 ? 56.929 55.346 58.661 1.00 35.63 290 ASN A CA 1
ATOM 2209 C C . ASN A 1 290 ? 56.861 53.838 58.543 1.00 33.56 290 ASN A C 1
ATOM 2210 O O . ASN A 1 290 ? 57.557 53.222 57.731 1.00 30.50 290 ASN A O 1
ATOM 2215 N N . THR A 1 291 ? 56.000 53.258 59.354 1.00 31.94 291 THR A N 1
ATOM 2216 C CA . THR A 1 291 ? 55.865 51.843 59.375 1.00 32.75 291 THR A CA 1
ATOM 2217 C C . THR A 1 291 ? 54.616 51.328 58.697 1.00 34.39 291 THR A C 1
ATOM 2218 O O . THR A 1 291 ? 54.527 50.124 58.499 1.00 33.36 291 THR A O 1
ATOM 2222 N N . GLU A 1 292 ? 53.699 52.203 58.318 1.00 35.47 292 GLU A N 1
ATOM 2223 C CA . GLU A 1 292 ? 52.383 51.779 57.862 1.00 38.60 292 GLU A CA 1
ATOM 2224 C C . GLU A 1 292 ? 52.237 51.455 56.388 1.00 37.80 292 GLU A C 1
ATOM 2225 O O . GLU A 1 292 ? 52.736 52.150 55.520 1.00 35.74 292 GLU A O 1
ATOM 2231 N N . HIS A 1 293 ? 51.454 50.396 56.169 1.00 38.10 293 HIS A N 1
ATOM 2232 C CA . HIS A 1 293 ? 50.900 50.001 54.907 1.00 38.51 293 HIS A CA 1
ATOM 2233 C C . HIS A 1 293 ? 49.953 51.112 54.426 1.00 36.98 293 HIS A C 1
ATOM 2234 O O . HIS A 1 293 ? 49.158 51.664 55.226 1.00 38.36 293 HIS A O 1
ATOM 2241 N N . ASN A 1 294 ? 50.000 51.424 53.139 1.00 36.37 294 ASN A N 1
ATOM 2242 C CA . ASN A 1 294 ? 49.096 52.405 52.550 1.00 35.45 294 ASN A CA 1
ATOM 2243 C C . ASN A 1 294 ? 49.121 53.729 53.299 1.00 31.27 294 ASN A C 1
ATOM 2244 O O . ASN A 1 294 ? 48.103 54.413 53.403 1.00 31.02 294 ASN A O 1
ATOM 2249 N N . ALA A 1 295 ? 50.317 54.106 53.742 1.00 30.60 295 ALA A N 1
ATOM 2250 C CA . ALA A 1 295 ? 50.512 55.355 54.460 1.00 29.66 295 ALA A CA 1
ATOM 2251 C C . ALA A 1 295 ? 50.176 56.572 53.579 1.00 26.42 295 ALA A C 1
ATOM 2252 O O . ALA A 1 295 ? 49.632 57.576 54.038 1.00 25.27 295 ALA A O 1
ATOM 2254 N N . GLU A 1 296 ? 50.444 56.447 52.298 1.00 26.57 296 GLU A N 1
ATOM 2255 C CA . GLU A 1 296 ? 50.145 57.587 51.386 1.00 25.39 296 GLU A CA 1
ATOM 2256 C C . GLU A 1 296 ? 48.669 57.900 51.276 1.00 24.13 296 GLU A C 1
ATOM 2257 O O . GLU A 1 296 ? 48.260 59.097 51.353 1.00 24.45 296 GLU A O 1
ATOM 2263 N N . ALA A 1 297 ? 47.882 56.851 51.093 1.00 25.61 297 ALA A N 1
ATOM 2264 C CA . ALA A 1 297 ? 46.425 56.969 51.056 1.00 25.75 297 ALA A CA 1
ATOM 2265 C C . ALA A 1 297 ? 45.840 57.565 52.330 1.00 26.11 297 ALA A C 1
ATOM 2266 O O . ALA A 1 297 ? 44.985 58.482 52.290 1.00 24.67 297 ALA A O 1
ATOM 2268 N N . THR A 1 298 ? 46.343 57.101 53.464 1.00 26.97 298 THR A N 1
ATOM 2269 C CA . THR A 1 298 ? 45.906 57.606 54.768 1.00 27.08 298 THR A CA 1
ATOM 2270 C C . THR A 1 298 ? 46.242 59.041 54.922 1.00 26.01 298 THR A C 1
ATOM 2271 O O . THR A 1 298 ? 45.405 59.799 55.354 1.00 26.26 298 THR A O 1
ATOM 2275 N N . LYS A 1 299 ? 47.457 59.455 54.527 1.00 24.59 299 LYS A N 1
ATOM 2276 C CA . LYS A 1 299 ? 47.833 60.852 54.643 1.00 24.01 299 LYS A CA 1
ATOM 2277 C C . LYS A 1 299 ? 46.992 61.717 53.707 1.00 22.69 299 LYS A C 1
ATOM 2278 O O . LYS A 1 299 ? 46.579 62.812 54.050 1.00 22.31 299 LYS A O 1
ATOM 2284 N N . LEU A 1 300 ? 46.764 61.244 52.465 1.00 22.44 300 LEU A N 1
ATOM 2285 C CA . LEU A 1 300 ? 45.918 61.992 51.538 1.00 22.42 300 LEU A CA 1
ATOM 2286 C C . LEU A 1 300 ? 44.502 62.211 52.078 1.00 23.61 300 LEU A C 1
ATOM 2287 O O . LEU A 1 300 ? 43.912 63.288 51.867 1.00 22.71 300 LEU A O 1
ATOM 2292 N N . GLU A 1 301 ? 43.964 61.207 52.741 1.00 23.05 301 GLU A N 1
ATOM 2293 C CA . GLU A 1 301 ? 42.593 61.339 53.324 1.00 24.42 301 GLU A CA 1
ATOM 2294 C C . GLU A 1 301 ? 42.593 62.383 54.437 1.00 24.38 301 GLU A C 1
ATOM 2295 O O . GLU A 1 301 ? 41.652 63.168 54.592 1.00 23.91 301 GLU A O 1
ATOM 2301 N N . ALA A 1 302 ? 43.656 62.360 55.251 1.00 23.00 302 ALA A N 1
ATOM 2302 C CA . ALA A 1 302 ? 43.818 63.371 56.298 1.00 23.10 302 ALA A CA 1
ATOM 2303 C C . ALA A 1 302 ? 44.044 64.754 55.812 1.00 24.67 302 ALA A C 1
ATOM 2304 O O . ALA A 1 302 ? 43.763 65.745 56.507 1.00 25.07 302 ALA A O 1
ATOM 2306 N N . LEU A 1 303 ? 44.622 64.882 54.627 1.00 23.51 303 LEU A N 1
ATOM 2307 C CA . LEU A 1 303 ? 44.907 66.189 54.057 1.00 23.09 303 LEU A CA 1
ATOM 2308 C C . LEU A 1 303 ? 43.701 66.815 53.356 1.00 23.14 303 LEU A C 1
ATOM 2309 O O . LEU A 1 303 ? 43.451 67.991 53.466 1.00 23.45 303 LEU A O 1
ATOM 2314 N N . PHE A 1 304 ? 43.010 65.976 52.587 1.00 23.15 304 PHE A N 1
ATOM 2315 C CA . PHE A 1 304 ? 42.076 66.409 51.546 1.00 22.69 304 PHE A CA 1
ATOM 2316 C C . PHE A 1 304 ? 40.635 65.936 51.850 1.00 22.46 304 PHE A C 1
ATOM 2317 O O . PHE A 1 304 ? 39.668 66.352 51.175 1.00 22.71 304 PHE A O 1
ATOM 2325 N N . GLY A 1 305 ? 40.426 65.134 52.861 1.00 21.20 305 GLY A N 1
ATOM 2326 C CA . GLY A 1 305 ? 39.082 64.724 53.175 1.00 21.86 305 GLY A CA 1
ATOM 2327 C C . GLY A 1 305 ? 38.552 63.533 52.420 1.00 22.72 305 GLY A C 1
ATOM 2328 O O . GLY A 1 305 ? 37.360 63.215 52.509 1.00 24.39 305 GLY A O 1
ATOM 2329 N N . GLY A 1 306 ? 39.425 62.818 51.703 1.00 23.43 306 GLY A N 1
ATOM 2330 C CA . GLY A 1 306 ? 39.008 61.650 50.883 1.00 22.37 306 GLY A CA 1
ATOM 2331 C C . GLY A 1 306 ? 40.004 61.477 49.724 1.00 23.83 306 GLY A C 1
ATOM 2332 O O . GLY A 1 306 ? 41.010 62.184 49.668 1.00 24.20 306 GLY A O 1
ATOM 2333 N N . LEU A 1 307 ? 39.734 60.534 48.870 1.00 23.33 307 LEU A N 1
ATOM 2334 C CA . LEU A 1 307 ? 40.596 60.214 47.727 1.00 23.97 307 LEU A CA 1
ATOM 2335 C C . LEU A 1 307 ? 39.992 60.578 46.385 1.00 24.10 307 LEU A C 1
ATOM 2336 O O . LEU A 1 307 ? 40.635 60.417 45.347 1.00 23.74 307 LEU A O 1
ATOM 2341 N N . ALA A 1 308 ? 38.787 61.117 46.353 1.00 24.80 308 ALA A N 1
ATOM 2342 C CA . ALA A 1 308 ? 38.237 61.490 45.048 1.00 25.39 308 ALA A CA 1
ATOM 2343 C C . ALA A 1 308 ? 39.098 62.609 44.457 1.00 25.36 308 ALA A C 1
ATOM 2344 O O . ALA A 1 308 ? 39.599 63.493 45.179 1.00 22.80 308 ALA A O 1
ATOM 2346 N N . ALA A 1 309 ? 39.231 62.614 43.127 1.00 24.77 309 ALA A N 1
AT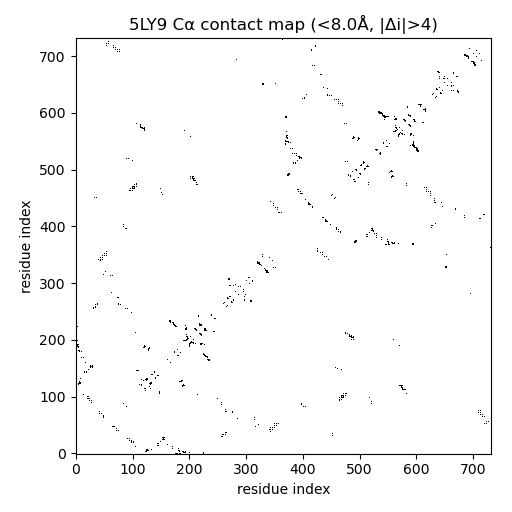OM 2347 C CA . ALA A 1 309 ? 40.106 63.568 42.468 1.00 24.06 309 ALA A CA 1
ATOM 2348 C C . ALA A 1 309 ? 39.737 64.989 42.758 1.00 24.65 309 ALA A C 1
ATOM 2349 O O . ALA A 1 309 ? 40.633 65.827 42.842 1.00 24.89 309 ALA A O 1
ATOM 2351 N N . ASP A 1 310 ? 38.457 65.284 42.919 1.00 25.04 310 ASP A N 1
ATOM 2352 C CA . ASP A 1 310 ? 38.049 66.684 43.127 1.00 26.55 310 ASP A CA 1
ATOM 2353 C C . ASP A 1 310 ? 38.362 67.244 44.530 1.00 24.94 310 ASP A C 1
ATOM 2354 O O . ASP A 1 310 ? 38.122 68.429 44.751 1.00 25.33 310 ASP A O 1
ATOM 2359 N N . LYS A 1 311 ? 38.965 66.444 45.407 1.00 24.42 311 LYS A N 1
ATOM 2360 C CA . LYS A 1 311 ? 39.288 66.893 46.757 1.00 24.86 311 LYS A CA 1
ATOM 2361 C C . LYS A 1 311 ? 40.422 67.947 46.757 1.00 25.10 311 LYS A C 1
ATOM 2362 O O . LYS A 1 311 ? 40.616 68.655 47.771 1.00 24.79 311 LYS A O 1
ATOM 2368 N N . THR A 1 312 ? 41.203 68.035 45.686 1.00 24.70 312 THR A N 1
ATOM 2369 C CA . THR A 1 312 ? 42.214 69.099 45.608 1.00 23.51 312 THR A CA 1
ATOM 2370 C C . THR A 1 312 ? 41.633 70.442 45.185 1.00 24.42 312 THR A C 1
ATOM 2371 O O . THR A 1 312 ? 42.261 71.499 45.367 1.00 25.17 312 THR A O 1
ATOM 2375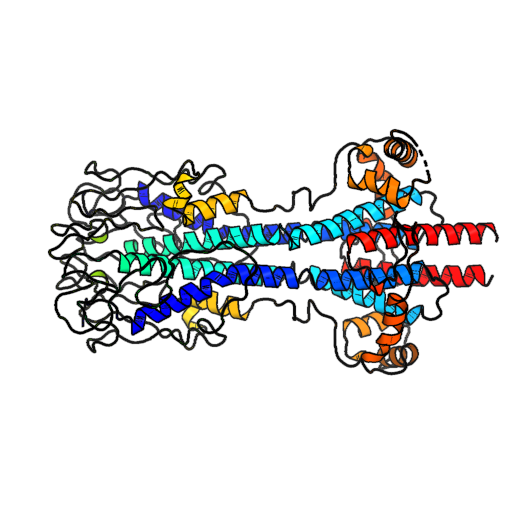 N N . LYS A 1 313 ? 40.387 70.457 44.708 1.00 25.25 313 LYS A N 1
ATOM 2376 C CA . LYS A 1 313 ? 39.876 71.643 44.037 1.00 25.53 313 LYS A CA 1
ATOM 2377 C C . LYS A 1 313 ? 39.789 72.879 44.931 1.00 27.78 313 LYS A C 1
ATOM 2378 O O . LYS A 1 313 ? 40.124 73.953 44.464 1.00 27.06 313 LYS A O 1
ATOM 2384 N N . THR A 1 314 ? 39.306 72.749 46.178 1.00 26.07 314 THR A N 1
ATOM 2385 C CA . THR A 1 314 ? 39.178 73.922 47.071 1.00 25.96 314 THR A CA 1
ATOM 2386 C C . THR A 1 314 ? 40.513 74.563 47.339 1.00 25.54 314 THR A C 1
ATOM 2387 O O . THR A 1 314 ? 40.555 75.798 47.312 1.00 25.35 314 THR A O 1
ATOM 2391 N N . TYR A 1 315 ? 41.607 73.758 47.391 1.00 23.43 315 TYR A N 1
ATOM 2392 C CA . TYR A 1 315 ? 42.943 74.291 47.564 1.00 24.23 315 TYR A CA 1
ATOM 2393 C C . TYR A 1 315 ? 43.428 75.096 46.322 1.00 24.49 315 TYR A C 1
ATOM 2394 O O . TYR A 1 315 ? 44.032 76.193 46.447 1.00 24.81 315 TYR A O 1
ATOM 2403 N N . LEU A 1 316 ? 43.188 74.543 45.154 1.00 24.48 316 LEU A N 1
ATOM 2404 C CA . LEU A 1 316 ? 43.599 75.198 43.904 1.00 24.39 316 LEU A CA 1
ATOM 2405 C C . LEU A 1 316 ? 42.756 76.496 43.722 1.00 25.65 316 LEU A C 1
ATOM 2406 O O . LEU A 1 316 ? 43.254 77.519 43.217 1.00 25.44 316 LEU A O 1
ATOM 2411 N N . ASP A 1 317 ? 41.487 76.417 44.070 1.00 25.20 317 ASP A N 1
ATOM 2412 C CA . ASP A 1 317 ? 40.611 77.611 44.048 1.00 25.15 317 ASP A CA 1
ATOM 2413 C C . ASP A 1 317 ? 41.070 78.732 44.961 1.00 25.39 317 ASP A C 1
ATOM 2414 O O . ASP A 1 317 ? 41.068 79.906 44.572 1.00 26.66 317 ASP A O 1
ATOM 2419 N N . MET A 1 318 ? 41.516 78.369 46.162 1.00 26.06 318 MET A N 1
ATOM 2420 C CA . MET A 1 318 ? 42.102 79.299 47.102 1.00 28.99 318 MET A CA 1
ATOM 2421 C C . MET A 1 318 ? 43.344 79.980 46.535 1.00 27.72 318 MET A C 1
ATOM 2422 O O . MET A 1 318 ? 43.506 81.180 46.615 1.00 24.69 318 MET A O 1
ATOM 2427 N N . VAL A 1 319 ? 44.182 79.220 45.831 1.00 25.68 319 VAL A N 1
ATOM 2428 C CA . VAL A 1 319 ? 45.351 79.813 45.184 1.00 25.68 319 VAL A CA 1
ATOM 2429 C C . VAL A 1 319 ? 44.929 80.824 44.094 1.00 26.35 319 VAL A C 1
ATOM 2430 O O . VAL A 1 319 ? 45.448 81.936 44.024 1.00 25.89 319 VAL A O 1
ATOM 2434 N N . ASP A 1 320 ? 44.005 80.403 43.253 1.00 26.01 320 ASP A N 1
ATOM 2435 C CA . ASP A 1 320 ? 43.475 81.245 42.155 1.00 27.18 320 ASP A CA 1
ATOM 2436 C C . ASP A 1 320 ? 42.875 82.585 42.609 1.00 28.24 320 ASP A C 1
ATOM 2437 O O . ASP A 1 320 ? 43.078 83.598 41.958 1.00 27.65 320 ASP A O 1
ATOM 2442 N N . ALA A 1 321 ? 42.237 82.603 43.767 1.00 27.92 321 ALA A N 1
ATOM 2443 C CA . ALA A 1 321 ? 41.584 83.804 44.272 1.00 28.31 321 ALA A CA 1
ATOM 2444 C C . ALA A 1 321 ? 42.560 84.788 44.902 1.00 29.88 321 ALA A C 1
ATOM 2445 O O . ALA A 1 321 ? 42.211 85.937 45.177 1.00 29.20 321 ALA A O 1
ATOM 2447 N N . GLU A 1 322 ? 43.798 84.359 45.140 1.00 27.75 322 GLU A N 1
ATOM 2448 C CA . GLU A 1 322 ? 44.732 85.150 45.882 1.00 28.16 322 GLU A CA 1
ATOM 2449 C C . GLU A 1 322 ? 45.120 86.369 45.031 1.00 29.25 322 GLU A C 1
ATOM 2450 O O . GLU A 1 322 ? 45.529 86.215 43.907 1.00 28.25 322 GLU A O 1
ATOM 2456 N N . ILE A 1 323 ? 44.991 87.562 45.599 1.00 27.92 323 ILE A N 1
ATOM 2457 C CA . ILE A 1 323 ? 45.261 88.772 44.862 1.00 31.51 323 ILE A CA 1
ATOM 2458 C C . ILE A 1 323 ? 46.721 89.184 44.951 1.00 29.50 323 ILE A C 1
ATOM 2459 O O . ILE A 1 323 ? 47.300 89.207 46.022 1.00 30.36 323 ILE A O 1
ATOM 2464 N N . ILE A 1 324 ? 47.308 89.475 43.808 1.00 29.94 324 ILE A N 1
ATOM 2465 C CA . ILE A 1 324 ? 48.626 90.043 43.755 1.00 29.74 324 ILE A CA 1
ATOM 2466 C C . ILE A 1 324 ? 48.474 91.542 43.557 1.00 31.27 324 ILE A C 1
ATOM 2467 O O . ILE A 1 324 ? 47.972 91.994 42.535 1.00 30.97 324 ILE A O 1
ATOM 2472 N N . PRO A 1 325 ? 48.918 92.313 44.517 1.00 34.21 325 PRO A N 1
ATOM 2473 C CA . PRO A 1 325 ? 48.715 93.751 44.471 1.00 36.44 325 PRO A CA 1
ATOM 2474 C C . PRO A 1 325 ? 49.572 94.438 43.464 1.00 36.76 325 PRO A C 1
ATOM 2475 O O . PRO A 1 325 ? 50.661 93.957 43.125 1.00 32.68 325 PRO A O 1
ATOM 2479 N N . ALA A 1 326 ? 49.070 95.582 42.990 1.00 37.69 326 ALA A N 1
ATOM 2480 C CA . ALA A 1 326 ? 49.869 96.467 42.194 1.00 37.16 326 ALA A CA 1
ATOM 2481 C C . ALA A 1 326 ? 51.111 96.818 43.000 1.00 36.96 326 ALA A C 1
ATOM 2482 O O . ALA A 1 326 ? 51.073 96.905 44.223 1.00 37.08 326 ALA A O 1
ATOM 2484 N N . GLY A 1 327 ? 52.241 96.908 42.324 1.00 38.45 327 GLY A N 1
ATOM 2485 C CA . GLY A 1 327 ? 53.540 97.144 42.977 1.00 37.83 327 GLY A CA 1
ATOM 2486 C C . GLY A 1 327 ? 54.471 95.925 43.070 1.00 36.42 327 GLY A C 1
ATOM 2487 O O . GLY A 1 327 ? 55.655 96.096 43.108 1.00 37.09 327 GLY A O 1
ATOM 2488 N N . ILE A 1 328 ? 53.943 94.708 43.112 1.00 34.19 328 ILE A N 1
ATOM 2489 C CA . ILE A 1 328 ? 54.759 93.501 43.078 1.00 32.84 328 ILE A CA 1
ATOM 2490 C C . ILE A 1 328 ? 55.277 93.354 41.636 1.00 32.12 328 ILE A C 1
ATOM 2491 O O . ILE A 1 328 ? 54.511 93.436 40.703 1.00 30.78 328 ILE A O 1
ATOM 2496 N N . ALA A 1 329 ? 56.581 93.152 41.478 1.00 32.31 329 ALA A N 1
ATOM 2497 C CA . ALA A 1 329 ? 57.188 92.940 40.179 1.00 32.66 329 ALA A CA 1
ATOM 2498 C C . ALA A 1 329 ? 56.845 94.047 39.152 1.00 32.77 329 ALA A C 1
ATOM 2499 O O . ALA A 1 329 ? 56.735 93.796 37.950 1.00 34.77 329 ALA A O 1
ATOM 2501 N N . GLY A 1 330 ? 56.695 95.269 39.634 1.00 34.52 330 GLY A N 1
ATOM 2502 C CA . GLY A 1 330 ? 56.384 96.428 38.764 1.00 35.98 330 GLY A CA 1
ATOM 2503 C C . GLY A 1 330 ? 54.988 96.391 38.158 1.00 36.21 330 GLY A C 1
ATOM 2504 O O . GLY A 1 330 ? 54.727 97.124 37.221 1.00 36.65 330 GLY A O 1
ATOM 2505 N N . ARG A 1 331 ? 54.107 95.522 38.670 1.00 33.70 331 ARG A N 1
ATOM 2506 C CA . ARG A 1 331 ? 52.778 95.391 38.105 1.00 36.11 331 ARG A CA 1
ATOM 2507 C C . ARG A 1 331 ? 51.973 96.629 38.407 1.00 35.95 331 ARG A C 1
ATOM 2508 O O . ARG A 1 331 ? 52.015 97.136 39.498 1.00 36.89 331 ARG A O 1
ATOM 2516 N N . THR A 1 332 ? 51.227 97.087 37.418 1.00 40.31 332 THR A N 1
ATOM 2517 C CA . THR A 1 332 ? 50.486 98.375 37.492 1.00 44.22 332 THR A CA 1
ATOM 2518 C C . THR A 1 332 ? 49.182 98.252 38.246 1.00 44.64 332 THR A C 1
ATOM 2519 O O . THR A 1 332 ? 48.756 99.199 38.889 1.00 46.99 332 THR A O 1
ATOM 2523 N N . THR A 1 333 ? 48.534 97.097 38.165 1.00 44.33 333 THR A N 1
ATOM 2524 C CA . THR A 1 333 ? 47.214 96.889 38.779 1.00 44.20 333 THR A CA 1
ATOM 2525 C C . THR A 1 333 ? 47.147 95.557 39.480 1.00 41.41 333 THR A C 1
ATOM 2526 O O . THR A 1 333 ? 47.931 94.631 39.134 1.00 38.24 333 THR A O 1
ATOM 2530 N N . GLU A 1 334 ? 46.287 95.455 40.485 1.00 38.94 334 GLU A N 1
ATOM 2531 C CA . GLU A 1 334 ? 46.127 94.193 41.223 1.00 38.85 334 GLU A CA 1
ATOM 2532 C C . GLU A 1 334 ? 45.484 93.152 40.319 1.00 36.29 334 GLU A C 1
ATOM 2533 O O . GLU A 1 334 ? 44.764 93.513 39.378 1.00 36.64 334 GLU A O 1
ATOM 2539 N N . ALA A 1 335 ? 45.738 91.880 40.597 1.00 34.18 335 ALA A N 1
ATOM 2540 C CA . ALA A 1 335 ? 45.040 90.784 39.905 1.00 32.08 335 ALA A CA 1
ATOM 2541 C C . ALA A 1 335 ? 45.068 89.464 40.702 1.00 30.95 335 ALA A C 1
ATOM 2542 O O . ALA A 1 335 ? 46.026 89.167 41.360 1.00 31.08 335 ALA A O 1
ATOM 2544 N N . PRO A 1 336 ? 44.036 88.647 40.572 1.00 30.77 336 PRO A N 1
ATOM 2545 C CA . PRO A 1 336 ? 44.057 87.382 41.242 1.00 29.72 336 PRO A CA 1
ATOM 2546 C C . PRO A 1 336 ? 44.927 86.404 40.425 1.00 27.74 336 PRO A C 1
ATOM 2547 O O . PRO A 1 336 ? 45.028 86.494 39.219 1.00 28.18 336 PRO A O 1
ATOM 2551 N N . LEU A 1 337 ? 45.594 85.481 41.105 1.00 28.25 337 LEU A N 1
ATOM 2552 C CA . LEU A 1 337 ? 46.481 84.542 40.435 1.00 25.83 337 LEU A CA 1
ATOM 2553 C C . LEU A 1 337 ? 45.785 83.822 39.329 1.00 25.97 337 LEU A C 1
ATOM 2554 O O . LEU A 1 337 ? 46.387 83.520 38.298 1.00 23.90 337 LEU A O 1
ATOM 2559 N N . GLY A 1 338 ? 44.526 83.467 39.563 1.00 27.44 338 GLY A N 1
ATOM 2560 C CA . GLY A 1 338 ? 43.729 82.806 38.547 1.00 29.18 338 GLY A CA 1
ATOM 2561 C C . GLY A 1 338 ? 43.631 83.598 37.218 1.00 32.17 338 GLY A C 1
ATOM 2562 O O . GLY A 1 338 ? 43.319 82.996 36.217 1.00 35.22 338 GLY A O 1
ATOM 2563 N N . LYS A 1 339 ? 43.922 84.889 37.193 1.00 30.98 339 LYS A N 1
ATOM 2564 C CA . LYS A 1 339 ? 43.929 85.603 35.894 1.00 33.43 339 LYS A CA 1
ATOM 2565 C C . LYS A 1 339 ? 45.298 85.827 35.325 1.00 31.49 339 LYS A C 1
ATOM 2566 O O . LYS A 1 339 ? 45.418 86.536 34.315 1.00 32.06 339 LYS A O 1
ATOM 2572 N N . ILE A 1 340 ? 46.352 85.288 35.950 1.00 27.29 340 ILE A N 1
ATOM 2573 C CA . ILE A 1 340 ? 47.719 85.592 35.479 1.00 26.73 340 ILE A CA 1
ATOM 2574 C C . ILE A 1 340 ? 48.231 84.250 34.963 1.00 26.89 340 ILE A C 1
ATOM 2575 O O . ILE A 1 340 ? 48.320 83.308 35.734 1.00 27.42 340 ILE A O 1
ATOM 2580 N N . HIS A 1 341 ? 48.449 84.151 33.684 1.00 26.59 341 HIS A N 1
ATOM 2581 C CA . HIS A 1 341 ? 48.834 82.856 33.056 1.00 27.25 341 HIS A CA 1
ATOM 2582 C C . HIS A 1 341 ? 50.264 82.852 32.454 1.00 25.71 341 HIS A C 1
ATOM 2583 O O . HIS A 1 341 ? 50.818 81.770 32.223 1.00 24.52 341 HIS A O 1
ATOM 2590 N N . ASP A 1 342 ? 50.839 84.030 32.237 1.00 24.01 342 ASP A N 1
ATOM 2591 C CA . ASP A 1 342 ? 52.100 84.133 31.540 1.00 25.04 342 ASP A CA 1
ATOM 2592 C C . ASP A 1 342 ? 53.215 83.668 32.439 1.00 23.11 342 ASP A C 1
ATOM 2593 O O . ASP A 1 342 ? 53.391 84.219 33.539 1.00 21.77 342 ASP A O 1
ATOM 2598 N N . THR A 1 343 ? 54.015 82.712 31.962 1.00 22.44 343 THR A N 1
ATOM 2599 C CA . THR A 1 343 ? 55.070 82.178 32.793 1.00 23.44 343 THR A CA 1
ATOM 2600 C C . THR A 1 343 ? 56.144 83.165 33.155 1.00 23.09 343 THR A C 1
ATOM 2601 O O . THR A 1 343 ? 56.699 83.081 34.219 1.00 22.80 343 THR A O 1
ATOM 2605 N N . VAL A 1 344 ? 56.478 84.069 32.266 1.00 23.98 344 VAL A N 1
ATOM 2606 C CA . VAL A 1 344 ? 57.488 85.071 32.585 1.00 22.51 344 VAL A CA 1
ATOM 2607 C C . VAL A 1 344 ? 56.976 85.982 33.687 1.00 22.58 344 VAL A C 1
ATOM 2608 O O . VAL A 1 344 ? 57.664 86.252 34.698 1.00 22.66 344 VAL A O 1
ATOM 2612 N N . GLU A 1 345 ? 55.753 86.456 33.531 1.00 22.19 345 GLU A N 1
ATOM 2613 C CA . GLU A 1 345 ? 55.141 87.233 34.622 1.00 23.67 345 GLU A CA 1
ATOM 2614 C C . GLU A 1 345 ? 55.110 86.534 35.946 1.00 23.82 345 GLU A C 1
ATOM 2615 O O . GLU A 1 345 ? 55.403 87.148 36.969 1.00 22.78 345 GLU A O 1
ATOM 2621 N N . LEU A 1 346 ? 54.735 85.261 35.928 1.00 22.74 346 LEU A N 1
ATOM 2622 C CA . LEU A 1 346 ? 54.624 84.507 37.183 1.00 22.31 346 LEU A CA 1
ATOM 2623 C C . LEU A 1 346 ? 55.973 84.311 37.827 1.00 21.95 346 LEU A C 1
ATOM 2624 O O . LEU A 1 346 ? 56.118 84.422 39.017 1.00 20.36 346 LEU A O 1
ATOM 2629 N N . GLY A 1 347 ? 56.989 84.013 37.004 1.00 21.65 347 GLY A N 1
ATOM 2630 C CA . GLY A 1 347 ? 58.378 83.975 37.463 1.00 20.61 347 GLY A CA 1
ATOM 2631 C C . GLY A 1 347 ? 58.841 85.258 38.163 1.00 21.89 347 GLY A C 1
ATOM 2632 O O . GLY A 1 347 ? 59.500 85.197 39.213 1.00 21.85 347 GLY A O 1
ATOM 2633 N N . ASP A 1 348 ? 58.517 86.404 37.611 1.00 22.65 348 ASP A N 1
ATOM 2634 C CA . ASP A 1 348 ? 58.829 87.684 38.242 1.00 23.33 348 ASP A CA 1
ATOM 2635 C C . ASP A 1 348 ? 58.113 87.818 39.622 1.00 23.91 348 ASP A C 1
ATOM 2636 O O . ASP A 1 348 ? 58.712 88.266 40.626 1.00 24.38 348 ASP A O 1
ATOM 2641 N N . ILE A 1 349 ? 56.820 87.460 39.670 1.00 23.33 349 ILE A N 1
ATOM 2642 C CA . ILE A 1 349 ? 56.089 87.577 40.914 1.00 23.06 349 ILE A CA 1
ATOM 2643 C C . ILE A 1 349 ? 56.704 86.651 42.001 1.00 23.35 349 ILE A C 1
ATOM 2644 O O . ILE A 1 349 ? 56.876 87.062 43.154 1.00 22.41 349 ILE A O 1
ATOM 2649 N N . LEU A 1 350 ? 56.996 85.426 41.637 1.00 22.34 350 LEU A N 1
ATOM 2650 C CA . LEU A 1 350 ? 57.643 84.513 42.572 1.00 22.75 350 LEU A CA 1
ATOM 2651 C C . LEU A 1 350 ? 58.981 85.057 43.040 1.00 22.37 350 LEU A C 1
ATOM 2652 O O . LEU A 1 350 ? 59.271 84.993 44.256 1.00 22.28 350 LEU A O 1
ATOM 2657 N N . SER A 1 351 ? 59.759 85.585 42.121 1.00 22.24 351 SER A N 1
ATOM 2658 C CA . SER A 1 351 ? 61.054 86.157 42.515 1.00 23.22 351 SER A CA 1
ATOM 2659 C C . SER A 1 351 ? 60.913 87.248 43.582 1.00 24.22 351 SER A C 1
ATOM 2660 O O . SER A 1 351 ? 61.659 87.282 44.545 1.00 24.08 351 SER A O 1
ATOM 2663 N N . ASN A 1 352 ? 59.956 88.141 43.364 1.00 23.01 352 ASN A N 1
ATOM 2664 C CA . ASN A 1 352 ? 59.713 89.261 44.258 1.00 26.33 352 ASN A CA 1
ATOM 2665 C C . ASN A 1 352 ? 59.253 88.706 45.622 1.00 27.31 352 ASN A C 1
ATOM 2666 O O . ASN A 1 352 ? 59.734 89.152 46.668 1.00 27.66 352 ASN A O 1
ATOM 2671 N N . TYR A 1 353 ? 58.344 87.739 45.620 1.00 26.33 353 TYR A N 1
ATOM 2672 C CA . TYR A 1 353 ? 57.868 87.217 46.945 1.00 27.31 353 TYR A CA 1
ATOM 2673 C C . TYR A 1 353 ? 58.890 86.391 47.658 1.00 28.26 353 TYR A C 1
ATOM 2674 O O . TYR A 1 353 ? 58.810 86.403 48.864 1.00 31.74 353 TYR A O 1
ATOM 2683 N N . GLU A 1 354 ? 59.785 85.671 46.985 1.00 28.29 354 GLU A N 1
ATOM 2684 C CA . GLU A 1 354 ? 60.893 84.980 47.688 1.00 28.62 354 GLU A CA 1
ATOM 2685 C C . GLU A 1 354 ? 61.824 86.043 48.440 1.00 29.91 354 GLU A C 1
ATOM 2686 O O . GLU A 1 354 ? 62.411 85.761 49.536 1.00 30.09 354 GLU A O 1
ATOM 2692 N N . MET A 1 355 ? 62.006 87.216 47.858 1.00 27.99 355 MET A N 1
ATOM 2693 C CA . MET A 1 355 ? 62.804 88.248 48.475 1.00 27.85 355 MET A CA 1
ATOM 2694 C C . MET A 1 355 ? 62.062 88.748 49.693 1.00 27.68 355 MET A C 1
ATOM 2695 O O . MET A 1 355 ? 62.634 88.850 50.784 1.00 27.75 355 MET A O 1
ATOM 2700 N N . ILE A 1 356 ? 60.791 89.029 49.520 1.00 27.39 356 ILE A N 1
ATOM 2701 C CA . ILE A 1 356 ? 59.935 89.522 50.591 1.00 29.82 356 ILE A CA 1
ATOM 2702 C C . ILE A 1 356 ? 59.886 88.542 51.736 1.00 30.56 356 ILE A C 1
ATOM 2703 O O . ILE A 1 356 ? 59.951 88.964 52.928 1.00 31.88 356 ILE A O 1
ATOM 2708 N N . ALA A 1 357 ? 59.843 87.265 51.411 1.00 29.78 357 ALA A N 1
ATOM 2709 C CA . ALA A 1 357 ? 59.791 86.212 52.438 1.00 33.09 357 ALA A CA 1
ATOM 2710 C C . ALA A 1 357 ? 61.092 86.159 53.242 1.00 33.55 357 ALA A C 1
ATOM 2711 O O . ALA A 1 357 ? 61.072 85.891 54.487 1.00 36.16 357 ALA A O 1
ATOM 2713 N N . ALA A 1 358 ? 62.222 86.341 52.541 1.00 30.72 358 ALA A N 1
ATOM 2714 C CA . ALA A 1 358 ? 63.516 86.405 53.238 1.00 32.99 358 ALA A CA 1
ATOM 2715 C C . ALA A 1 358 ? 63.561 87.631 54.130 1.00 32.94 358 ALA A C 1
ATOM 2716 O O . ALA A 1 358 ? 64.019 87.516 55.273 1.00 34.89 358 ALA A O 1
ATOM 2718 N N . GLN A 1 359 ? 63.104 88.782 53.631 1.00 31.70 359 GLN A N 1
ATOM 2719 C CA . GLN A 1 359 ? 63.116 89.976 54.397 1.00 33.96 359 GLN A CA 1
ATOM 2720 C C . GLN A 1 359 ? 62.313 89.793 55.667 1.00 33.98 359 GLN A C 1
ATOM 2721 O O . GLN A 1 359 ? 62.699 90.318 56.725 1.00 34.80 359 GLN A O 1
ATOM 2727 N N . ASN A 1 360 ? 61.206 89.066 55.560 1.00 35.02 360 ASN A N 1
ATOM 2728 C CA . ASN A 1 360 ? 60.305 88.774 56.690 1.00 35.48 360 ASN A CA 1
ATOM 2729 C C . ASN A 1 360 ? 61.048 88.098 57.831 1.00 34.98 360 ASN A C 1
ATOM 2730 O O . ASN A 1 360 ? 60.872 88.456 58.986 1.00 35.71 360 ASN A O 1
ATOM 2735 N N . VAL A 1 361 ? 61.846 87.084 57.495 1.00 34.11 361 VAL A N 1
ATOM 2736 C CA . VAL A 1 361 ? 62.640 86.360 58.466 1.00 34.10 361 VAL A CA 1
ATOM 2737 C C . VAL A 1 361 ? 63.653 87.256 59.142 1.00 36.82 361 VAL A C 1
ATOM 2738 O O . VAL A 1 361 ? 63.763 87.263 60.344 1.00 38.40 361 VAL A O 1
ATOM 2742 N N . VAL A 1 362 ? 64.341 88.068 58.380 1.00 35.55 362 VAL A N 1
ATOM 2743 C CA . VAL A 1 362 ? 65.341 88.942 58.889 1.00 36.35 362 VAL A CA 1
ATOM 2744 C C . VAL A 1 362 ? 64.681 89.900 59.908 1.00 41.44 362 VAL A C 1
ATOM 2745 O O . VAL A 1 362 ? 65.270 90.141 60.992 1.00 42.59 362 VAL A O 1
ATOM 2749 N N . THR A 1 363 ? 63.515 90.453 59.552 1.00 40.55 363 THR A N 1
ATOM 2750 C CA . THR A 1 363 ? 62.778 91.407 60.407 1.00 42.12 363 THR A CA 1
ATOM 2751 C C . THR A 1 363 ? 62.345 90.690 61.690 1.00 45.02 363 THR A C 1
ATOM 2752 O O . THR A 1 363 ? 62.537 91.221 62.809 1.00 45.28 363 THR A O 1
ATOM 2756 N N . LEU A 1 364 ? 61.772 89.493 61.539 1.00 43.83 364 LEU A N 1
ATOM 2757 C CA . LEU A 1 364 ? 61.342 88.746 62.691 1.00 49.05 364 LEU A CA 1
ATOM 2758 C C . LEU A 1 364 ? 62.541 88.575 63.613 1.00 53.04 364 LEU A C 1
ATOM 2759 O O . LEU A 1 364 ? 62.499 89.026 64.762 1.00 58.08 364 LEU A O 1
ATOM 2764 N N . LYS A 1 365 ? 63.617 87.995 63.101 1.00 49.72 365 LYS A N 1
ATOM 2765 C CA . LYS A 1 365 ? 64.781 87.703 63.910 1.00 52.98 365 LYS A CA 1
ATOM 2766 C C . LYS A 1 365 ? 65.323 88.924 64.595 1.00 55.69 365 LYS A C 1
ATOM 2767 O O . LYS A 1 365 ? 65.780 88.829 65.737 1.00 58.95 365 LYS A O 1
ATOM 2773 N N . LYS A 1 366 ? 65.248 90.058 63.908 1.00 56.26 366 LYS A N 1
ATOM 2774 C CA . LYS A 1 366 ? 65.587 91.346 64.473 1.00 59.88 366 LYS A CA 1
ATOM 2775 C C . LYS A 1 366 ? 64.697 91.743 65.679 1.00 64.65 366 LYS A C 1
ATOM 2776 O O . LYS A 1 366 ? 65.198 92.319 66.654 1.00 68.15 366 LYS A O 1
ATOM 2782 N N . ASN A 1 367 ? 63.395 91.475 65.588 1.00 67.03 367 ASN A N 1
ATOM 2783 C CA . ASN A 1 367 ? 62.450 91.811 66.660 1.00 71.20 367 ASN A CA 1
ATOM 2784 C C . ASN A 1 367 ? 62.669 90.895 67.860 1.00 73.38 367 ASN A C 1
ATOM 2785 O O . ASN A 1 367 ? 62.490 91.327 68.997 1.00 67.52 367 ASN A O 1
ATOM 2790 N N . LEU A 1 368 ? 63.014 89.642 67.562 1.00 75.77 368 LEU A N 1
ATOM 2791 C CA . LEU A 1 368 ? 63.633 88.652 68.469 1.00 81.00 368 LEU A CA 1
ATOM 2792 C C . LEU A 1 368 ? 62.649 87.518 68.716 1.00 79.46 368 LEU A C 1
ATOM 2793 O O . LEU A 1 368 ? 62.851 86.405 68.231 1.00 79.97 368 LEU A O 1
ATOM 2798 N N . ALA B 1 1 ? 74.709 62.383 -28.339 1.00 34.54 1 ALA B N 1
ATOM 2799 C CA . ALA B 1 1 ? 74.333 62.874 -27.041 1.00 35.13 1 ALA B CA 1
ATOM 2800 C C . ALA B 1 1 ? 72.915 63.143 -26.718 1.00 34.18 1 ALA B C 1
ATOM 2801 O O . ALA B 1 1 ? 72.654 62.909 -25.552 1.00 32.59 1 ALA B O 1
ATOM 2803 N N . GLU B 1 2 ? 72.026 63.541 -27.649 1.00 30.84 2 GLU B N 1
ATOM 2804 C CA . GLU B 1 2 ? 70.604 63.312 -27.400 1.00 31.15 2 GLU B CA 1
ATOM 2805 C C . GLU B 1 2 ? 70.515 61.881 -26.923 1.00 30.65 2 GLU B C 1
ATOM 2806 O O . GLU B 1 2 ? 71.162 60.985 -27.482 1.00 30.86 2 GLU B O 1
ATOM 2812 N N . ARG B 1 3 ? 69.722 61.661 -25.877 1.00 28.46 3 ARG B N 1
ATOM 2813 C CA . ARG B 1 3 ? 69.294 60.336 -25.405 1.00 27.41 3 ARG B CA 1
ATOM 2814 C C . ARG B 1 3 ? 70.365 59.354 -25.016 1.00 28.06 3 ARG B C 1
ATOM 2815 O O . ARG B 1 3 ? 70.110 58.131 -24.987 1.00 28.24 3 ARG B O 1
ATOM 2823 N N . THR B 1 4 ? 71.548 59.829 -24.661 1.00 27.75 4 THR B N 1
ATOM 2824 C CA . THR B 1 4 ? 72.466 58.958 -23.978 1.00 27.96 4 THR B CA 1
ATOM 2825 C C . THR B 1 4 ? 72.327 59.192 -22.468 1.00 27.65 4 THR B C 1
ATOM 2826 O O . THR B 1 4 ? 71.658 60.122 -21.999 1.00 28.44 4 THR B O 1
ATOM 2830 N N . GLY B 1 5 ? 72.945 58.281 -21.720 1.00 27.73 5 GLY B N 1
ATOM 2831 C CA . GLY B 1 5 ? 72.784 58.274 -20.259 1.00 28.35 5 GLY B CA 1
ATOM 2832 C C . GLY B 1 5 ? 73.492 59.439 -19.632 1.00 28.11 5 GLY B C 1
ATOM 2833 O O . GLY B 1 5 ? 74.236 60.180 -20.294 1.00 27.00 5 GLY B O 1
ATOM 2834 N N . LEU B 1 6 ? 73.182 59.656 -18.348 1.00 27.87 6 LEU B N 1
ATOM 2835 C CA . LEU B 1 6 ? 73.751 60.747 -17.580 1.00 28.26 6 LEU B CA 1
ATOM 2836 C C . LEU B 1 6 ? 75.119 60.337 -17.094 1.00 26.90 6 LEU B C 1
ATOM 2837 O O . LEU B 1 6 ? 75.263 59.330 -16.423 1.00 26.79 6 LEU B O 1
ATOM 2842 N N . LYS B 1 7 ? 76.114 61.182 -17.343 1.00 28.30 7 LYS B N 1
ATOM 2843 C CA . LYS B 1 7 ? 77.483 60.989 -16.861 1.00 28.23 7 LYS B CA 1
ATOM 2844 C C . LYS B 1 7 ? 77.553 61.129 -15.319 1.00 27.70 7 LYS B C 1
ATOM 2845 O O . LYS B 1 7 ? 76.781 61.852 -14.732 1.00 25.85 7 LYS B O 1
ATOM 2851 N N . ALA B 1 8 ? 78.534 60.454 -14.736 1.00 27.06 8 ALA B N 1
ATOM 2852 C CA . ALA B 1 8 ? 78.785 60.530 -13.320 1.00 28.54 8 ALA B CA 1
ATOM 2853 C C . ALA B 1 8 ? 79.051 61.924 -12.844 1.00 28.64 8 ALA B C 1
ATOM 2854 O O . ALA B 1 8 ? 78.742 62.263 -11.728 1.00 28.19 8 ALA B O 1
ATOM 2856 N N . THR B 1 9 ? 79.606 62.778 -13.680 1.00 28.63 9 THR B N 1
ATOM 2857 C CA . THR B 1 9 ? 79.848 64.148 -13.288 1.00 28.49 9 THR B CA 1
ATOM 2858 C C . THR B 1 9 ? 78.532 64.830 -12.946 1.00 27.61 9 THR B C 1
ATOM 2859 O O . THR B 1 9 ? 78.533 65.753 -12.181 1.00 28.11 9 THR B O 1
ATOM 2863 N N . ALA B 1 10 ? 77.434 64.409 -13.581 1.00 26.43 10 ALA B N 1
ATOM 2864 C CA . ALA B 1 10 ? 76.134 65.035 -13.327 1.00 27.59 10 ALA B CA 1
ATOM 2865 C C . ALA B 1 10 ? 75.377 64.374 -12.181 1.00 27.30 10 ALA B C 1
ATOM 2866 O O . ALA B 1 10 ? 74.754 65.098 -11.374 1.00 28.21 10 ALA B O 1
ATOM 2868 N N . TRP B 1 11 ? 75.364 63.033 -12.138 1.00 25.96 11 TRP B N 1
ATOM 2869 C CA . TRP B 1 11 ? 74.546 62.339 -11.107 1.00 25.42 11 TRP B CA 1
ATOM 2870 C C . TRP B 1 11 ? 75.273 62.155 -9.798 1.00 25.45 11 TRP B C 1
ATOM 2871 O O . TRP B 1 11 ? 74.615 62.031 -8.758 1.00 25.04 11 TRP B O 1
ATOM 2882 N N . LYS B 1 12 ? 76.612 62.067 -9.784 1.00 25.97 12 LYS B N 1
ATOM 2883 C CA . LYS B 1 12 ? 77.273 61.918 -8.471 1.00 25.99 12 LYS B CA 1
ATOM 2884 C C . LYS B 1 12 ? 77.029 63.076 -7.469 1.00 24.54 12 LYS B C 1
ATOM 2885 O O . LYS B 1 12 ? 76.806 62.770 -6.277 1.00 23.89 12 LYS B O 1
ATOM 2891 N N . PRO B 1 13 ? 76.958 64.332 -7.946 1.00 24.17 13 PRO B N 1
ATOM 2892 C CA . PRO B 1 13 ? 76.507 65.451 -7.115 1.00 24.56 13 PRO B CA 1
ATOM 2893 C C . PRO B 1 13 ? 75.114 65.254 -6.524 1.00 23.94 13 PRO B C 1
ATOM 2894 O O . PRO B 1 13 ? 74.894 65.715 -5.393 1.00 21.31 13 PRO B O 1
ATOM 2898 N N . LEU B 1 14 ? 74.229 64.592 -7.253 1.00 22.48 14 LEU B N 1
ATOM 2899 C CA . LEU B 1 14 ? 72.901 64.252 -6.697 1.00 23.07 14 LEU B CA 1
ATOM 2900 C C . LEU B 1 14 ? 72.969 63.203 -5.610 1.00 22.95 14 LEU B C 1
ATOM 2901 O O . LEU B 1 14 ? 72.295 63.308 -4.561 1.00 21.03 14 LEU B O 1
ATOM 2906 N N . CYS B 1 15 ? 73.857 62.233 -5.801 1.00 21.71 15 CYS B N 1
ATOM 2907 C CA . CYS B 1 15 ? 74.158 61.268 -4.740 1.00 23.53 15 CYS B CA 1
ATOM 2908 C C . CYS B 1 15 ? 74.721 61.912 -3.509 1.00 22.09 15 CYS B C 1
ATOM 2909 O O . CYS B 1 15 ? 74.352 61.607 -2.394 1.00 22.89 15 CYS B O 1
ATOM 2912 N N . LYS B 1 16 ? 75.640 62.845 -3.715 1.00 23.33 16 LYS B N 1
ATOM 2913 C CA . LYS B 1 16 ? 76.225 63.529 -2.593 1.00 23.57 16 LYS B CA 1
ATOM 2914 C C . LYS B 1 16 ? 75.156 64.326 -1.812 1.00 23.28 16 LYS B C 1
ATOM 2915 O O . LYS B 1 16 ? 75.143 64.331 -0.550 1.00 21.83 16 LYS B O 1
ATOM 2921 N N . LEU B 1 17 ? 74.291 65.002 -2.573 1.00 21.72 17 LEU B N 1
ATOM 2922 C CA . LEU B 1 17 ? 73.245 65.790 -1.964 1.00 21.67 17 LEU B CA 1
ATOM 2923 C C . LEU B 1 17 ? 72.248 64.916 -1.225 1.00 22.06 17 LEU B C 1
ATOM 2924 O O . LEU B 1 17 ? 71.899 65.254 -0.054 1.00 21.06 17 LEU B O 1
ATOM 2929 N N . THR B 1 18 ? 71.800 63.812 -1.821 1.00 21.07 18 THR B N 1
ATOM 2930 C CA . THR B 1 18 ? 70.873 62.983 -1.061 1.00 22.01 18 THR B CA 1
ATOM 2931 C C . THR B 1 18 ? 71.520 62.415 0.210 1.00 21.96 18 THR B C 1
ATOM 2932 O O . THR B 1 18 ? 70.848 62.309 1.282 1.00 21.09 18 THR B O 1
ATOM 2936 N N . THR B 1 19 ? 72.810 62.095 0.115 1.00 22.68 19 THR B N 1
ATOM 2937 C CA . THR B 1 19 ? 73.550 61.646 1.300 1.00 21.72 19 THR B CA 1
ATOM 2938 C C . THR B 1 19 ? 73.548 62.734 2.394 1.00 22.30 19 THR B C 1
ATOM 2939 O O . THR B 1 19 ? 73.263 62.454 3.613 1.00 21.53 19 THR B O 1
ATOM 2943 N N . GLU B 1 20 ? 73.844 63.986 2.025 1.00 20.73 20 GLU B N 1
ATOM 2944 C CA . GLU B 1 20 ? 73.853 65.022 3.000 1.00 20.91 20 GLU B CA 1
ATOM 2945 C C . GLU B 1 20 ? 72.439 65.236 3.585 1.00 19.79 20 GLU B C 1
ATOM 2946 O O . GLU B 1 20 ? 72.291 65.365 4.773 1.00 20.83 20 GLU B O 1
ATOM 2952 N N . LEU B 1 21 ? 71.412 65.329 2.718 1.00 19.84 21 LEU B N 1
ATOM 2953 C CA . LEU B 1 21 ? 70.041 65.594 3.169 1.00 20.47 21 LEU B CA 1
ATOM 2954 C C . LEU B 1 21 ? 69.525 64.522 4.078 1.00 19.98 21 LEU B C 1
ATOM 2955 O O . LEU B 1 21 ? 68.698 64.798 4.959 1.00 21.02 21 LEU B O 1
ATOM 2960 N N . SER B 1 22 ? 70.088 63.331 3.996 1.00 20.81 22 SER B N 1
ATOM 2961 C CA . SER B 1 22 ? 69.612 62.206 4.808 1.00 20.89 22 SER B CA 1
ATOM 2962 C C . SER B 1 22 ? 69.729 62.462 6.327 1.00 19.71 22 SER B C 1
ATOM 2963 O O . SER B 1 22 ? 68.988 61.914 7.091 1.00 20.11 22 SER B O 1
ATOM 2966 N N . LYS B 1 23 ? 70.693 63.285 6.729 1.00 18.67 23 LYS B N 1
ATOM 2967 C CA . LYS B 1 23 ? 70.912 63.606 8.135 1.00 19.77 23 LYS B CA 1
ATOM 2968 C C . LYS B 1 23 ? 70.296 64.840 8.618 1.00 19.48 23 LYS B C 1
ATOM 2969 O O . LYS B 1 23 ? 70.383 65.122 9.846 1.00 19.94 23 LYS B O 1
ATOM 2975 N N . VAL B 1 24 ? 69.611 65.599 7.766 1.00 19.46 24 VAL B N 1
ATOM 2976 C CA . VAL B 1 24 ? 69.122 66.901 8.189 1.00 19.88 24 VAL B CA 1
ATOM 2977 C C . VAL B 1 24 ? 68.065 66.700 9.321 1.00 19.57 24 VAL B C 1
ATOM 2978 O O . VAL B 1 24 ? 68.026 67.479 10.255 1.00 20.44 24 VAL B O 1
ATOM 2982 N N . SER B 1 25 ? 67.170 65.719 9.170 1.00 19.92 25 SER B N 1
ATOM 2983 C CA . SER B 1 25 ? 66.173 65.474 10.192 1.00 19.87 25 SER B CA 1
ATOM 2984 C C . SER B 1 25 ? 66.765 65.189 11.549 1.00 19.63 25 SER B C 1
ATOM 2985 O O . SER B 1 25 ? 66.323 65.753 12.575 1.00 20.10 25 SER B O 1
ATOM 2988 N N . GLY B 1 26 ? 67.787 64.339 11.569 1.00 18.81 26 GLY B N 1
ATOM 2989 C CA . GLY B 1 26 ? 68.477 64.012 12.808 1.00 19.53 26 GLY B CA 1
ATOM 2990 C C . GLY B 1 26 ? 69.218 65.179 13.394 1.00 19.09 26 GLY B C 1
ATOM 2991 O O . GLY B 1 26 ? 69.279 65.358 14.615 1.00 18.82 26 GLY B O 1
ATOM 2992 N N . GLU B 1 27 ? 69.783 66.014 12.557 1.00 19.53 27 GLU B N 1
ATOM 2993 C CA . GLU B 1 27 ? 70.382 67.232 13.048 1.00 19.50 27 GLU B CA 1
ATOM 2994 C C . GLU B 1 27 ? 69.319 68.193 13.648 1.00 20.21 27 GLU B C 1
ATOM 2995 O O . GLU B 1 27 ? 69.590 68.837 14.631 1.00 19.91 27 GLU B O 1
ATOM 3001 N N . MET B 1 28 ? 68.134 68.286 13.076 1.00 19.88 28 MET B N 1
ATOM 3002 C CA . MET B 1 28 ? 67.087 69.110 13.633 1.00 19.40 28 MET B CA 1
ATOM 3003 C C . MET B 1 28 ? 66.595 68.550 14.965 1.00 19.43 28 MET B C 1
ATOM 3004 O O . MET B 1 28 ? 66.362 69.334 15.869 1.00 18.87 28 MET B O 1
ATOM 3009 N N . LEU B 1 29 ? 66.550 67.232 15.110 1.00 19.11 29 LEU B N 1
ATOM 3010 C CA . LEU B 1 29 ? 66.259 66.571 16.404 1.00 19.14 29 LEU B CA 1
ATOM 3011 C C . LEU B 1 29 ? 67.336 66.973 17.428 1.00 19.25 29 LEU B C 1
ATOM 3012 O O . LEU B 1 29 ? 67.006 67.455 18.534 1.00 18.65 29 LEU B O 1
ATOM 3017 N N . ASN B 1 30 ? 68.591 66.819 17.045 1.00 19.29 30 ASN B N 1
ATOM 3018 C CA . ASN B 1 30 ? 69.686 67.257 17.940 1.00 20.61 30 ASN B CA 1
ATOM 3019 C C . ASN B 1 30 ? 69.578 68.726 18.342 1.00 20.90 30 ASN B C 1
ATOM 3020 O O . ASN B 1 30 ? 69.779 69.090 19.527 1.00 19.64 30 ASN B O 1
ATOM 3025 N N . GLU B 1 31 ? 69.241 69.561 17.350 1.00 19.86 31 GLU B N 1
ATOM 3026 C CA . GLU B 1 31 ? 69.197 70.957 17.603 1.00 19.62 31 GLU B CA 1
ATOM 3027 C C . GLU B 1 31 ? 68.104 71.324 18.575 1.00 20.24 31 GLU B C 1
ATOM 3028 O O . GLU B 1 31 ? 68.305 72.155 19.510 1.00 19.10 31 GLU B O 1
ATOM 3034 N N . GLY B 1 32 ? 66.944 70.750 18.351 1.00 18.76 32 GLY B N 1
ATOM 3035 C CA . GLY B 1 32 ? 65.816 70.951 19.287 1.00 19.82 32 GLY B CA 1
ATOM 3036 C C . GLY B 1 32 ? 66.065 70.396 20.700 1.00 18.89 32 GLY B C 1
ATOM 3037 O O . GLY B 1 32 ? 65.743 71.023 21.737 1.00 19.55 32 GLY B O 1
ATOM 3038 N N . GLN B 1 33 ? 66.732 69.269 20.749 1.00 19.09 33 GLN B N 1
ATOM 3039 C CA . GLN B 1 33 ? 67.180 68.720 22.057 1.00 19.57 33 GLN B CA 1
ATOM 3040 C C . GLN B 1 33 ? 68.110 69.651 22.790 1.00 19.58 33 GLN B C 1
ATOM 3041 O O . GLN B 1 33 ? 68.005 69.868 23.988 1.00 18.89 33 GLN B O 1
ATOM 3047 N N . GLU B 1 34 ? 69.028 70.243 22.080 1.00 20.54 34 GLU B N 1
ATOM 3048 C CA . GLU B 1 34 ? 69.971 71.196 22.688 1.00 22.18 34 GLU B CA 1
ATOM 3049 C C . GLU B 1 34 ? 69.282 72.487 23.091 1.00 20.01 34 GLU B C 1
ATOM 3050 O O . GLU B 1 34 ? 69.670 73.071 24.117 1.00 18.50 34 GLU B O 1
ATOM 3056 N N . VAL B 1 35 ? 68.317 72.962 22.269 1.00 19.52 35 VAL B N 1
ATOM 3057 C CA . VAL B 1 35 ? 67.504 74.125 22.710 1.00 19.63 35 VAL B CA 1
ATOM 3058 C C . VAL B 1 35 ? 66.834 73.832 24.023 1.00 18.03 35 VAL B C 1
ATOM 3059 O O . VAL B 1 35 ? 66.935 74.612 24.980 1.00 18.24 35 VAL B O 1
ATOM 3063 N N . ILE B 1 36 ? 66.175 72.691 24.101 1.00 18.66 36 ILE B N 1
ATOM 3064 C CA . ILE B 1 36 ? 65.466 72.353 25.352 1.00 18.58 36 ILE B CA 1
ATOM 3065 C C . ILE B 1 36 ? 66.477 72.202 26.486 1.00 18.92 36 ILE B C 1
ATOM 3066 O O . ILE B 1 36 ? 66.241 72.703 27.596 1.00 18.11 36 ILE B O 1
ATOM 3071 N N . SER B 1 37 ? 67.598 71.494 26.234 1.00 18.85 37 SER B N 1
ATOM 3072 C CA A SER B 1 37 ? 68.654 71.338 27.213 0.58 19.15 37 SER B CA 1
ATOM 3073 C CA B SER B 1 37 ? 68.648 71.359 27.249 0.42 19.31 37 SER B CA 1
ATOM 3074 C C . SER B 1 37 ? 69.120 72.690 27.772 1.00 18.80 37 SER B C 1
ATOM 3075 O O . SER B 1 37 ? 69.261 72.875 29.004 1.00 17.27 37 SER B O 1
ATOM 3080 N N . ASN B 1 38 ? 69.333 73.664 26.877 1.00 18.85 38 ASN B N 1
ATOM 3081 C CA . ASN B 1 38 ? 69.730 74.967 27.321 1.00 18.97 38 ASN B CA 1
ATOM 3082 C C . ASN B 1 38 ? 68.666 75.632 28.200 1.00 19.84 38 ASN B C 1
ATOM 3083 O O . ASN B 1 38 ? 68.975 76.205 29.255 1.00 18.97 38 ASN B O 1
ATOM 3088 N N . ILE B 1 39 ? 67.378 75.485 27.823 1.00 18.77 39 ILE B N 1
ATOM 3089 C CA . ILE B 1 39 ? 66.281 76.003 28.628 1.00 18.09 39 ILE B CA 1
ATOM 3090 C C . ILE B 1 39 ? 66.261 75.347 30.010 1.00 17.84 39 ILE B C 1
ATOM 3091 O O . ILE B 1 39 ? 66.113 75.988 31.022 1.00 18.66 39 ILE B O 1
ATOM 3096 N N . GLN B 1 40 ? 66.484 74.048 30.028 1.00 18.33 40 GLN B N 1
ATOM 3097 C CA . GLN B 1 40 ? 66.569 73.273 31.276 1.00 17.95 40 GLN B CA 1
ATOM 3098 C C . GLN B 1 40 ? 67.755 73.672 32.149 1.00 18.34 40 GLN B C 1
ATOM 3099 O O . GLN B 1 40 ? 67.606 73.767 33.384 1.00 18.07 40 GLN B O 1
ATOM 3105 N N . LYS B 1 41 ? 68.884 73.957 31.518 1.00 18.25 41 LYS B N 1
ATOM 3106 C CA . LYS B 1 41 ? 70.063 74.452 32.299 1.00 19.16 41 LYS B CA 1
ATOM 3107 C C . LYS B 1 41 ? 69.796 75.760 33.028 1.00 19.11 41 LYS B C 1
ATOM 3108 O O . LYS B 1 41 ? 70.229 75.995 34.182 1.00 18.22 41 LYS B O 1
ATOM 3114 N N . ILE B 1 42 ? 69.151 76.656 32.296 1.00 19.96 42 ILE B N 1
ATOM 3115 C CA . ILE B 1 42 ? 68.774 77.976 32.870 1.00 20.16 42 ILE B CA 1
ATOM 3116 C C . ILE B 1 42 ? 67.714 77.785 33.951 1.00 20.50 42 ILE B C 1
ATOM 3117 O O . ILE B 1 42 ? 67.785 78.427 34.981 1.00 20.59 42 ILE B O 1
ATOM 3122 N N . LYS B 1 43 ? 66.779 76.859 33.744 1.00 19.93 43 LYS B N 1
ATOM 3123 C CA . LYS B 1 43 ? 65.794 76.532 34.763 1.00 20.41 43 LYS B CA 1
ATOM 3124 C C . LYS B 1 43 ? 66.466 75.958 36.002 1.00 20.18 43 LYS B C 1
ATOM 3125 O O . LYS B 1 43 ? 66.066 76.219 37.137 1.00 19.49 43 LYS B O 1
ATOM 3131 N N . ALA B 1 44 ? 67.436 75.086 35.786 1.00 19.09 44 ALA B N 1
ATOM 3132 C CA . ALA B 1 44 ? 68.143 74.490 36.919 1.00 18.49 44 ALA B CA 1
ATOM 3133 C C . ALA B 1 44 ? 68.801 75.588 37.751 1.00 18.71 44 ALA B C 1
ATOM 3134 O O . ALA B 1 44 ? 68.829 75.507 38.981 1.00 18.94 44 ALA B O 1
ATOM 3136 N N . ALA B 1 45 ? 69.379 76.604 37.095 1.00 18.39 45 ALA B N 1
ATOM 3137 C CA . ALA B 1 45 ? 69.974 77.721 37.765 1.00 19.38 45 ALA B CA 1
ATOM 3138 C C . ALA B 1 45 ? 68.965 78.557 38.526 1.00 20.12 45 ALA B C 1
ATOM 3139 O O . ALA B 1 45 ? 69.154 78.912 39.681 1.00 18.69 45 ALA B O 1
ATOM 3141 N N . GLU B 1 46 ? 67.799 78.781 37.912 1.00 20.09 46 GLU B N 1
ATOM 3142 C CA . GLU B 1 46 ? 66.709 79.353 38.615 1.00 19.47 46 GLU B CA 1
ATOM 3143 C C . GLU B 1 46 ? 66.392 78.600 39.933 1.00 18.55 46 GLU B C 1
ATOM 3144 O O . GLU B 1 46 ? 66.266 79.179 41.012 1.00 19.09 46 GLU B O 1
ATOM 3150 N N . TYR B 1 47 ? 66.294 77.285 39.826 1.00 18.63 47 TYR B N 1
ATOM 3151 C CA . TYR B 1 47 ? 66.002 76.497 41.022 1.00 19.20 47 TYR B CA 1
ATOM 3152 C C . TYR B 1 47 ? 67.113 76.577 42.037 1.00 19.65 47 TYR B C 1
ATOM 3153 O O . TYR B 1 47 ? 66.806 76.661 43.225 1.00 19.54 47 TYR B O 1
ATOM 3162 N N . LYS B 1 48 ? 68.366 76.528 41.610 1.00 18.78 48 LYS B N 1
ATOM 3163 C CA . LYS B 1 48 ? 69.460 76.518 42.640 1.00 19.34 48 LYS B CA 1
ATOM 3164 C C . LYS B 1 48 ? 69.479 77.788 43.412 1.00 19.58 48 LYS B C 1
ATOM 3165 O O . LYS B 1 48 ? 69.660 77.767 44.647 1.00 19.90 48 LYS B O 1
ATOM 3171 N N . VAL B 1 49 ? 69.339 78.917 42.749 1.00 19.02 49 VAL B N 1
ATOM 3172 C CA . VAL B 1 49 ? 69.314 80.156 43.480 1.00 19.97 49 VAL B CA 1
ATOM 3173 C C . VAL B 1 49 ? 68.097 80.200 44.409 1.00 20.46 49 VAL B C 1
ATOM 3174 O O . VAL B 1 49 ? 68.152 80.704 45.557 1.00 19.95 49 VAL B O 1
ATOM 3178 N N . SER B 1 50 ? 66.943 79.778 43.891 1.00 20.01 50 SER B N 1
ATOM 3179 C CA . SER B 1 50 ? 65.744 79.685 44.762 1.00 20.08 50 SER B CA 1
ATOM 3180 C C . SER B 1 50 ? 65.903 78.857 46.022 1.00 20.56 50 SER B C 1
ATOM 3181 O O . SER B 1 50 ? 65.437 79.238 47.114 1.00 20.84 50 SER B O 1
ATOM 3184 N N . ILE B 1 51 ? 66.498 77.684 45.850 1.00 20.31 51 ILE B N 1
ATOM 3185 C CA . ILE B 1 51 ? 66.803 76.786 46.955 1.00 20.34 51 ILE B CA 1
ATOM 3186 C C . ILE B 1 51 ? 67.749 77.452 47.944 1.00 20.96 51 ILE B C 1
ATOM 3187 O O . ILE B 1 51 ? 67.532 77.396 49.188 1.00 20.06 51 ILE B O 1
ATOM 3192 N N . TYR B 1 52 ? 68.819 78.032 47.429 1.00 20.61 52 TYR B N 1
ATOM 3193 C CA . TYR B 1 52 ? 69.745 78.777 48.295 1.00 21.18 52 TYR B CA 1
ATOM 3194 C C . TYR B 1 52 ? 69.010 79.837 49.141 1.00 21.57 52 TYR B C 1
ATOM 3195 O O . TYR B 1 52 ? 69.235 79.974 50.354 1.00 23.17 52 TYR B O 1
ATOM 3204 N N . LEU B 1 53 ? 68.171 80.641 48.508 1.00 21.89 53 LEU B N 1
ATOM 3205 C CA . LEU B 1 53 ? 67.393 81.635 49.242 1.00 22.10 53 LEU B CA 1
ATOM 3206 C C . LEU B 1 53 ? 66.461 81.036 50.288 1.00 21.81 53 LEU B C 1
ATOM 3207 O O . LEU B 1 53 ? 66.348 81.525 51.445 1.00 22.74 53 LEU B O 1
ATOM 3212 N N . ALA B 1 54 ? 65.781 79.970 49.940 1.00 21.51 54 ALA B N 1
ATOM 3213 C CA . ALA B 1 54 ? 64.878 79.302 50.881 1.00 22.67 54 ALA B CA 1
ATOM 3214 C C . ALA B 1 54 ? 65.639 78.751 52.102 1.00 24.14 54 ALA B C 1
ATOM 3215 O O . ALA B 1 54 ? 65.153 78.774 53.199 1.00 24.11 54 ALA B O 1
ATOM 3217 N N . LYS B 1 55 ? 66.862 78.334 51.906 1.00 24.98 55 LYS B N 1
ATOM 3218 C CA . LYS B 1 55 ? 67.690 77.751 52.965 1.00 25.75 55 LYS B CA 1
ATOM 3219 C C . LYS B 1 55 ? 68.465 78.759 53.747 1.00 26.18 55 LYS B C 1
ATOM 3220 O O . LYS B 1 55 ? 68.889 78.474 54.874 1.00 25.45 55 LYS B O 1
ATOM 3226 N N . ASN B 1 56 ? 68.657 79.968 53.201 1.00 24.78 56 ASN B N 1
ATOM 3227 C CA . ASN B 1 56 ? 69.508 81.001 53.767 1.00 26.13 56 ASN B CA 1
ATOM 3228 C C . ASN B 1 56 ? 68.810 82.347 53.729 1.00 25.43 56 ASN B C 1
ATOM 3229 O O . ASN B 1 56 ? 69.322 83.336 53.138 1.00 25.44 56 ASN B O 1
ATOM 3234 N N . PRO B 1 57 ? 67.685 82.441 54.424 1.00 25.72 57 PRO B N 1
ATOM 3235 C CA . PRO B 1 57 ? 66.951 83.704 54.380 1.00 26.97 57 PRO B CA 1
ATOM 3236 C C . PRO B 1 57 ? 67.699 84.945 54.871 1.00 27.16 57 PRO B C 1
ATOM 3237 O O . PRO B 1 57 ? 67.375 86.047 54.418 1.00 27.28 57 PRO B O 1
ATOM 3241 N N . GLU B 1 58 ? 68.680 84.767 55.750 1.00 27.55 58 GLU B N 1
ATOM 3242 C CA . GLU B 1 58 ? 69.446 85.890 56.291 1.00 29.88 58 GLU B CA 1
ATOM 3243 C C . GLU B 1 58 ? 70.669 86.248 55.507 1.00 30.34 58 GLU B C 1
ATOM 3244 O O . GLU B 1 58 ? 71.463 87.126 55.894 1.00 29.03 58 GLU B O 1
ATOM 3250 N N . THR B 1 59 ? 70.805 85.645 54.310 1.00 28.12 59 THR B N 1
ATOM 3251 C CA . THR B 1 59 ? 71.940 85.947 53.507 1.00 27.58 59 THR B CA 1
ATOM 3252 C C . THR B 1 59 ? 72.143 87.456 53.292 1.00 27.68 59 THR B C 1
ATOM 3253 O O . THR B 1 59 ? 71.208 88.215 52.979 1.00 32.04 59 THR B O 1
ATOM 3257 N N . GLN B 1 60 ? 73.387 87.876 53.363 1.00 28.48 60 GLN B N 1
ATOM 3258 C CA . GLN B 1 60 ? 73.700 89.217 52.998 1.00 31.67 60 GLN B CA 1
ATOM 3259 C C . GLN B 1 60 ? 73.726 89.398 51.470 1.00 31.49 60 GLN B C 1
ATOM 3260 O O . GLN B 1 60 ? 73.969 90.501 51.007 1.00 32.17 60 GLN B O 1
ATOM 3266 N N . ALA B 1 61 ? 73.570 88.322 50.718 1.00 28.42 61 ALA B N 1
ATOM 3267 C CA . ALA B 1 61 ? 73.485 88.446 49.245 1.00 27.80 61 ALA B CA 1
ATOM 3268 C C . ALA B 1 61 ? 72.067 88.442 48.689 1.00 26.27 61 ALA B C 1
ATOM 3269 O O . ALA B 1 61 ? 71.850 88.078 47.542 1.00 27.06 61 ALA B O 1
ATOM 3271 N N . LEU B 1 62 ? 71.093 88.909 49.477 1.00 27.09 62 LEU B N 1
ATOM 3272 C CA . LEU B 1 62 ? 69.702 88.783 49.157 1.00 27.50 62 LEU B CA 1
ATOM 3273 C C . LEU B 1 62 ? 69.372 89.456 47.841 1.00 27.80 62 LEU B C 1
ATOM 3274 O O . LEU B 1 62 ? 68.678 88.862 47.021 1.00 25.40 62 LEU B O 1
ATOM 3279 N N . GLN B 1 63 ? 69.792 90.727 47.658 1.00 27.54 63 GLN B N 1
ATOM 3280 C CA . GLN B 1 63 ? 69.424 91.450 46.443 1.00 29.12 63 GLN B CA 1
ATOM 3281 C C . GLN B 1 63 ? 70.094 90.827 45.222 1.00 27.64 63 GLN B C 1
ATOM 3282 O O . GLN B 1 63 ? 69.453 90.723 44.186 1.00 26.71 63 GLN B O 1
ATOM 3288 N N . GLN B 1 64 ? 71.373 90.474 45.355 1.00 25.16 64 GLN B N 1
ATOM 3289 C CA . GLN B 1 64 ? 72.132 89.875 44.244 1.00 25.43 64 GLN B CA 1
ATOM 3290 C C . GLN B 1 64 ? 71.512 88.608 43.803 1.00 24.27 64 GLN B C 1
ATOM 3291 O O . GLN B 1 64 ? 71.352 88.357 42.598 1.00 23.61 64 GLN B O 1
ATOM 3297 N N . LEU B 1 65 ? 71.141 87.770 44.760 1.00 23.46 65 LEU B N 1
ATOM 3298 C CA . LEU B 1 65 ? 70.638 86.441 44.450 1.00 24.30 65 LEU B CA 1
ATOM 3299 C C . LEU B 1 65 ? 69.184 86.555 43.959 1.00 23.41 65 LEU B C 1
ATOM 3300 O O . LEU B 1 65 ? 68.752 85.803 43.059 1.00 22.75 65 LEU B O 1
ATOM 3305 N N . THR B 1 66 ? 68.417 87.481 44.520 1.00 22.89 66 THR B N 1
ATOM 3306 C CA . THR B 1 66 ? 67.026 87.661 44.011 1.00 22.28 66 THR B CA 1
ATOM 3307 C C . THR B 1 66 ? 67.085 88.069 42.528 1.00 22.15 66 THR B C 1
ATOM 3308 O O . THR B 1 66 ? 66.347 87.596 41.675 1.00 22.24 66 THR B O 1
ATOM 3312 N N . LEU B 1 67 ? 67.946 89.021 42.228 1.00 23.11 67 LEU B N 1
ATOM 3313 C CA . LEU B 1 67 ? 68.143 89.442 40.835 1.00 23.55 67 LEU B CA 1
ATOM 3314 C C . LEU B 1 67 ? 68.540 88.283 39.920 1.00 23.05 67 LEU B C 1
ATOM 3315 O O . LEU B 1 67 ? 67.964 88.099 38.839 1.00 23.75 67 LEU B O 1
ATOM 3320 N N . LEU B 1 68 ? 69.484 87.482 40.343 1.00 22.30 68 LEU B N 1
ATOM 3321 C CA . LEU B 1 68 ? 69.953 86.366 39.502 1.00 22.09 68 LEU B CA 1
ATOM 3322 C C . LEU B 1 68 ? 68.839 85.353 39.287 1.00 21.43 68 LEU B C 1
ATOM 3323 O O . LEU B 1 68 ? 68.623 84.851 38.179 1.00 21.33 68 LEU B O 1
ATOM 3328 N N . ARG B 1 69 ? 68.127 85.064 40.364 1.00 21.60 69 ARG B N 1
ATOM 3329 C CA . ARG B 1 69 ? 66.995 84.139 40.327 1.00 22.14 69 ARG B CA 1
ATOM 3330 C C . ARG B 1 69 ? 65.954 84.614 39.355 1.00 21.40 69 ARG B C 1
ATOM 3331 O O . ARG B 1 69 ? 65.482 83.841 38.518 1.00 21.13 69 ARG B O 1
ATOM 3339 N N . GLY B 1 70 ? 65.561 85.869 39.468 1.00 20.28 70 GLY B N 1
ATOM 3340 C CA . GLY B 1 70 ? 64.650 86.502 38.537 1.00 20.88 70 GLY B CA 1
ATOM 3341 C C . GLY B 1 70 ? 65.136 86.488 37.100 1.00 20.85 70 GLY B C 1
ATOM 3342 O O . GLY B 1 70 ? 64.376 86.250 36.164 1.00 20.67 70 GLY B O 1
ATOM 3343 N N . TYR B 1 71 ? 66.451 86.707 36.904 1.00 21.59 71 TYR B N 1
ATOM 3344 C CA . TYR B 1 71 ? 67.052 86.690 35.557 1.00 21.79 71 TYR B CA 1
ATOM 3345 C C . TYR B 1 71 ? 66.943 85.298 34.973 1.00 20.02 71 TYR B C 1
ATOM 3346 O O . TYR B 1 71 ? 66.524 85.118 33.844 1.00 19.91 71 TYR B O 1
ATOM 3355 N N . PHE B 1 72 ? 67.344 84.284 35.708 1.00 19.94 72 PHE B N 1
ATOM 3356 C CA . PHE B 1 72 ? 67.275 82.925 35.151 1.00 20.62 72 PHE B CA 1
ATOM 3357 C C . PHE B 1 72 ? 65.826 82.542 34.830 1.00 19.70 72 PHE B C 1
ATOM 3358 O O . PHE B 1 72 ? 65.568 81.930 33.810 1.00 20.02 72 PHE B O 1
ATOM 3366 N N . ALA B 1 73 ? 64.921 82.926 35.698 1.00 20.20 73 ALA B N 1
ATOM 3367 C CA . ALA B 1 73 ? 63.488 82.644 35.442 1.00 20.29 73 ALA B CA 1
ATOM 3368 C C . ALA B 1 73 ? 63.018 83.304 34.158 1.00 19.59 73 ALA B C 1
ATOM 3369 O O . ALA B 1 73 ? 62.436 82.662 33.334 1.00 19.72 73 ALA B O 1
ATOM 3371 N N . ARG B 1 74 ? 63.322 84.571 33.939 1.00 21.05 74 ARG B N 1
ATOM 3372 C CA . ARG B 1 74 ? 62.903 85.234 32.670 1.00 21.87 74 ARG B CA 1
ATOM 3373 C C . ARG B 1 74 ? 63.506 84.609 31.516 1.00 21.65 74 ARG B C 1
ATOM 3374 O O . ARG B 1 74 ? 62.851 84.389 30.450 1.00 21.67 74 ARG B O 1
ATOM 3382 N N . LYS B 1 75 ? 64.765 84.220 31.654 1.00 21.79 75 LYS B N 1
ATOM 3383 C CA . LYS B 1 75 ? 65.421 83.590 30.525 1.00 21.57 75 LYS B CA 1
ATOM 3384 C C . LYS B 1 75 ? 64.895 82.232 30.154 1.00 20.20 75 LYS B C 1
ATOM 3385 O O . LYS B 1 75 ? 64.724 81.936 28.949 1.00 20.83 75 LYS B O 1
ATOM 3391 N N . THR B 1 76 ? 64.683 81.385 31.125 1.00 19.12 76 THR B N 1
ATOM 3392 C CA . THR B 1 76 ? 64.237 80.038 30.826 1.00 19.32 76 THR B CA 1
ATOM 3393 C C . THR B 1 76 ? 62.756 80.057 30.357 1.00 19.34 76 THR B C 1
ATOM 3394 O O . THR B 1 76 ? 62.379 79.398 29.377 1.00 20.27 76 THR B O 1
ATOM 3398 N N . ASN B 1 77 ? 61.928 80.893 31.025 1.00 19.91 77 ASN B N 1
ATOM 3399 C CA . ASN B 1 77 ? 60.477 80.989 30.652 1.00 19.93 77 ASN B CA 1
ATOM 3400 C C . ASN B 1 77 ? 60.271 81.630 29.262 1.00 20.42 77 ASN B C 1
ATOM 3401 O O . ASN B 1 77 ? 59.545 81.092 28.412 1.00 21.01 77 ASN B O 1
ATOM 3406 N N . GLY B 1 78 ? 61.018 82.708 29.010 1.00 19.79 78 GLY B N 1
ATOM 3407 C CA . GLY B 1 78 ? 61.053 83.369 27.698 1.00 21.02 78 GLY B CA 1
ATOM 3408 C C . GLY B 1 78 ? 61.594 82.428 26.648 1.00 20.82 78 GLY B C 1
ATOM 3409 O O . GLY B 1 78 ? 61.041 82.378 25.511 1.00 21.86 78 GLY B O 1
ATOM 3410 N N . GLY B 1 79 ? 62.656 81.653 26.966 1.00 20.31 79 GLY B N 1
ATOM 3411 C CA . GLY B 1 79 ? 63.205 80.705 26.012 1.00 20.11 79 GLY B CA 1
ATOM 3412 C C . GLY B 1 79 ? 62.224 79.679 25.533 1.00 20.15 79 GLY B C 1
ATOM 3413 O O . GLY B 1 79 ? 62.130 79.380 24.316 1.00 20.75 79 GLY B O 1
ATOM 3414 N N . LEU B 1 80 ? 61.525 79.054 26.478 1.00 20.11 80 LEU B N 1
ATOM 3415 C CA . LEU B 1 80 ? 60.563 78.032 26.104 1.00 19.91 80 LEU B CA 1
ATOM 3416 C C . LEU B 1 80 ? 59.437 78.638 25.236 1.00 19.87 80 LEU B C 1
ATOM 3417 O O . LEU B 1 80 ? 59.001 78.032 24.271 1.00 19.61 80 LEU B O 1
ATOM 3422 N N . GLU B 1 81 ? 58.920 79.781 25.639 1.00 19.45 81 GLU B N 1
ATOM 3423 C CA . GLU B 1 81 ? 57.965 80.463 24.853 1.00 20.26 81 GLU B CA 1
ATOM 3424 C C . GLU B 1 81 ? 58.479 80.767 23.443 1.00 21.19 81 GLU B C 1
ATOM 3425 O O . GLU B 1 81 ? 57.725 80.548 22.474 1.00 21.37 81 GLU B O 1
ATOM 3431 N N . SER B 1 82 ? 59.715 81.271 23.281 1.00 20.44 82 SER B N 1
ATOM 3432 C CA . SER B 1 82 ? 60.258 81.503 21.967 1.00 21.12 82 SER B CA 1
ATOM 3433 C C . SER B 1 82 ? 60.371 80.213 21.105 1.00 21.27 82 SER B C 1
ATOM 3434 O O . SER B 1 82 ? 60.132 80.209 19.880 1.00 21.45 82 SER B O 1
ATOM 3437 N N . TYR B 1 83 ? 60.743 79.100 21.759 1.00 20.80 83 TYR B N 1
ATOM 3438 C CA . TYR B 1 83 ? 60.837 77.855 21.054 1.00 20.22 83 TYR B CA 1
ATOM 3439 C C . TYR B 1 83 ? 59.432 77.430 20.531 1.00 20.03 83 TYR B C 1
ATOM 3440 O O . TYR B 1 83 ? 59.278 77.014 19.381 1.00 19.32 83 TYR B O 1
ATOM 3449 N N . LYS B 1 84 ? 58.429 77.546 21.375 1.00 20.35 84 LYS B N 1
ATOM 3450 C CA . LYS B 1 84 ? 57.044 77.208 20.949 1.00 20.99 84 LYS B CA 1
ATOM 3451 C C . LYS B 1 84 ? 56.594 78.139 19.821 1.00 21.15 84 LYS B C 1
ATOM 3452 O O . LYS B 1 84 ? 56.076 77.690 18.808 1.00 21.70 84 LYS B O 1
ATOM 3458 N N . THR B 1 85 ? 56.843 79.428 19.972 1.00 22.00 85 THR B N 1
ATOM 3459 C CA . THR B 1 85 ? 56.201 80.377 19.039 1.00 23.07 85 THR B CA 1
ATOM 3460 C C . THR B 1 85 ? 56.970 80.558 17.741 1.00 24.30 85 THR B C 1
ATOM 3461 O O . THR B 1 85 ? 56.378 80.981 16.745 1.00 23.87 85 THR B O 1
ATOM 3465 N N . MET B 1 86 ? 58.264 80.350 17.754 1.00 23.27 86 MET B N 1
ATOM 3466 C CA A MET B 1 86 ? 59.086 80.594 16.549 0.40 24.60 86 MET B CA 1
ATOM 3467 C CA B MET B 1 86 ? 59.109 80.620 16.569 0.60 24.77 86 MET B CA 1
ATOM 3468 C C . MET B 1 86 ? 60.102 79.479 16.288 1.00 23.17 86 MET B C 1
ATOM 3469 O O . MET B 1 86 ? 60.255 79.053 15.145 1.00 22.76 86 MET B O 1
ATOM 3478 N N . GLY B 1 87 ? 60.835 78.987 17.285 1.00 20.54 87 GLY B N 1
ATOM 3479 C CA . GLY B 1 87 ? 61.922 78.060 16.972 1.00 20.28 87 GLY B CA 1
ATOM 3480 C C . GLY B 1 87 ? 61.556 76.679 16.432 1.00 19.81 87 GLY B C 1
ATOM 3481 O O . GLY B 1 87 ? 62.188 76.176 15.509 1.00 20.40 87 GLY B O 1
ATOM 3482 N N . LEU B 1 88 ? 60.574 76.027 17.062 1.00 19.08 88 LEU B N 1
ATOM 3483 C CA . LEU B 1 88 ? 60.212 74.717 16.704 1.00 19.13 88 LEU B CA 1
ATOM 3484 C C . LEU B 1 88 ? 59.757 74.675 15.245 1.00 19.09 88 LEU B C 1
ATOM 3485 O O . LEU B 1 88 ? 60.154 73.814 14.507 1.00 19.76 88 LEU B O 1
ATOM 3490 N N . ALA B 1 89 ? 59.008 75.649 14.773 1.00 17.98 89 ALA B N 1
ATOM 3491 C CA . ALA B 1 89 ? 58.611 75.667 13.365 1.00 18.75 89 ALA B CA 1
ATOM 3492 C C . ALA B 1 89 ? 59.777 75.688 12.409 1.00 18.83 89 ALA B C 1
ATOM 3493 O O . ALA B 1 89 ? 59.744 74.998 11.378 1.00 18.90 89 ALA B O 1
ATOM 3495 N N . THR B 1 90 ? 60.791 76.462 12.752 1.00 18.90 90 THR B N 1
ATOM 3496 C CA . THR B 1 90 ? 62.001 76.486 11.867 1.00 19.17 90 THR B CA 1
ATOM 3497 C C . THR B 1 90 ? 62.654 75.134 11.697 1.00 18.37 90 THR B C 1
ATOM 3498 O O . THR B 1 90 ? 63.208 74.845 10.636 1.00 19.05 90 THR B O 1
ATOM 3502 N N . GLN B 1 91 ? 62.621 74.296 12.732 1.00 18.62 91 GLN B N 1
ATOM 3503 C CA . GLN B 1 91 ? 63.305 73.029 12.731 1.00 18.73 91 GLN B CA 1
ATOM 3504 C C . GLN B 1 91 ? 62.477 71.968 12.014 1.00 18.91 91 GLN B C 1
ATOM 3505 O O . GLN B 1 91 ? 63.012 71.166 11.230 1.00 18.71 91 GLN B O 1
ATOM 3511 N N . ILE B 1 92 ? 61.159 71.930 12.260 1.00 18.80 92 ILE B N 1
ATOM 3512 C CA . ILE B 1 92 ? 60.249 71.056 11.497 1.00 18.81 92 ILE B CA 1
ATOM 3513 C C . ILE B 1 92 ? 60.252 71.467 9.971 1.00 18.25 92 ILE B C 1
ATOM 3514 O O . ILE B 1 92 ? 60.356 70.643 9.072 1.00 18.23 92 ILE B O 1
ATOM 3519 N N . ARG B 1 93 ? 60.213 72.761 9.714 1.00 17.75 93 ARG B N 1
ATOM 3520 C CA . ARG B 1 93 ? 60.332 73.245 8.344 1.00 17.76 93 ARG B CA 1
ATOM 3521 C C . ARG B 1 93 ? 61.566 72.686 7.614 1.00 18.55 93 ARG B C 1
ATOM 3522 O O . ARG B 1 93 ? 61.460 72.197 6.495 1.00 18.73 93 ARG B O 1
ATOM 3530 N N . SER B 1 94 ? 62.751 72.833 8.260 1.00 18.53 94 SER B N 1
ATOM 3531 C CA . SER B 1 94 ? 63.956 72.397 7.588 1.00 18.11 94 SER B CA 1
ATOM 3532 C C . SER B 1 94 ? 63.971 70.925 7.440 1.00 18.66 94 SER B C 1
ATOM 3533 O O . SER B 1 94 ? 64.338 70.406 6.355 1.00 19.38 94 SER B O 1
ATOM 3536 N N . ALA B 1 95 ? 63.586 70.186 8.503 1.00 18.68 95 ALA B N 1
ATOM 3537 C CA . ALA B 1 95 ? 63.538 68.700 8.364 1.00 18.43 95 ALA B CA 1
ATOM 3538 C C . ALA B 1 95 ? 62.668 68.286 7.165 1.00 18.97 95 ALA B C 1
ATOM 3539 O O . ALA B 1 95 ? 63.046 67.432 6.378 1.00 17.63 95 ALA B O 1
ATOM 3541 N N . ARG B 1 96 ? 61.467 68.827 7.104 1.00 18.66 96 ARG B N 1
ATOM 3542 C CA . ARG B 1 96 ? 60.513 68.384 6.076 1.00 19.11 96 ARG B CA 1
ATOM 3543 C C . ARG B 1 96 ? 60.903 68.882 4.704 1.00 19.25 96 ARG B C 1
ATOM 3544 O O . ARG B 1 96 ? 60.639 68.212 3.689 1.00 19.11 96 ARG B O 1
ATOM 3552 N N . ALA B 1 97 ? 61.539 70.068 4.644 1.00 18.50 97 ALA B N 1
ATOM 3553 C CA . ALA B 1 97 ? 62.012 70.588 3.367 1.00 18.70 97 ALA B CA 1
ATOM 3554 C C . ALA B 1 97 ? 63.071 69.687 2.766 1.00 18.22 97 ALA B C 1
ATOM 3555 O O . ALA B 1 97 ? 63.026 69.376 1.565 1.00 19.13 97 ALA B O 1
ATOM 3557 N N . ALA B 1 98 ? 64.052 69.323 3.598 1.00 18.11 98 ALA B N 1
ATOM 3558 C CA . ALA B 1 98 ? 65.083 68.452 3.159 1.00 18.52 98 ALA B CA 1
ATOM 3559 C C . ALA B 1 98 ? 64.559 67.106 2.753 1.00 18.20 98 ALA B C 1
ATOM 3560 O O . ALA B 1 98 ? 65.001 66.538 1.734 1.00 18.38 98 ALA B O 1
ATOM 3562 N N . ALA B 1 99 ? 63.653 66.576 3.587 1.00 18.35 99 ALA B N 1
ATOM 3563 C CA . ALA B 1 99 ? 63.049 65.271 3.295 1.00 18.53 99 ALA B CA 1
ATOM 3564 C C . ALA B 1 99 ? 62.215 65.244 1.995 1.00 18.51 99 ALA B C 1
ATOM 3565 O O . ALA B 1 99 ? 62.303 64.293 1.247 1.00 20.07 99 ALA B O 1
ATOM 3567 N N . TYR B 1 100 ? 61.458 66.289 1.734 1.00 18.02 100 TYR B N 1
ATOM 3568 C CA . TYR B 1 100 ? 60.626 66.389 0.536 1.00 18.18 100 TYR B CA 1
ATOM 3569 C C . TYR B 1 100 ? 61.510 66.367 -0.710 1.00 18.59 100 TYR B C 1
ATOM 3570 O O . TYR B 1 100 ? 61.298 65.609 -1.658 1.00 17.93 100 TYR B O 1
ATOM 3579 N N . LEU B 1 101 ? 62.543 67.202 -0.689 1.00 19.15 101 LEU B N 1
ATOM 3580 C CA . LEU B 1 101 ? 63.492 67.274 -1.806 1.00 19.36 101 LEU B CA 1
ATOM 3581 C C . LEU B 1 101 ? 64.197 65.958 -1.995 1.00 18.88 101 LEU B C 1
ATOM 3582 O O . LEU B 1 101 ? 64.268 65.467 -3.124 1.00 19.17 101 LEU B O 1
ATOM 3587 N N . LYS B 1 102 ? 64.661 65.360 -0.887 1.00 18.49 102 LYS B N 1
ATOM 3588 C CA . LYS B 1 102 ? 65.301 64.100 -0.959 1.00 19.52 102 LYS B CA 1
ATOM 3589 C C . LYS B 1 102 ? 64.376 63.036 -1.565 1.00 19.90 102 LYS B C 1
ATOM 3590 O O . LYS B 1 102 ? 64.828 62.174 -2.319 1.00 20.92 102 LYS B O 1
ATOM 3596 N N . GLY B 1 103 ? 63.097 63.063 -1.186 1.00 19.86 103 GLY B N 1
ATOM 3597 C CA . GLY B 1 103 ? 62.167 62.065 -1.771 1.00 19.80 103 GLY B CA 1
ATOM 3598 C C . GLY B 1 103 ? 62.045 62.163 -3.278 1.00 19.17 103 GLY B C 1
ATOM 3599 O O . GLY B 1 103 ? 61.959 61.141 -3.990 1.00 18.90 103 GLY B O 1
ATOM 3600 N N . SER B 1 104 ? 62.031 63.397 -3.790 1.00 19.70 104 SER B N 1
ATOM 3601 C CA . SER B 1 104 ? 62.040 63.537 -5.261 1.00 20.22 104 SER B CA 1
ATOM 3602 C C . SER B 1 104 ? 63.317 63.090 -5.931 1.00 19.45 104 SER B C 1
ATOM 3603 O O . SER B 1 104 ? 63.299 62.427 -6.963 1.00 19.64 104 SER B O 1
ATOM 3606 N N . ILE B 1 105 ? 64.449 63.440 -5.331 1.00 19.39 105 ILE B N 1
ATOM 3607 C CA . ILE B 1 105 ? 65.720 63.084 -5.901 1.00 19.76 105 ILE B CA 1
ATOM 3608 C C . ILE B 1 105 ? 65.844 61.563 -5.927 1.00 20.40 105 ILE B C 1
ATOM 3609 O O . ILE B 1 105 ? 66.286 60.945 -6.939 1.00 20.88 105 ILE B O 1
ATOM 3614 N N . ASP B 1 106 ? 65.494 60.927 -4.777 1.00 20.21 106 ASP B N 1
ATOM 3615 C CA . ASP B 1 106 ? 65.661 59.482 -4.659 1.00 20.71 106 ASP B CA 1
ATOM 3616 C C . ASP B 1 106 ? 64.778 58.752 -5.656 1.00 20.63 106 ASP B C 1
ATOM 3617 O O . ASP B 1 106 ? 65.172 57.773 -6.281 1.00 21.16 106 ASP B O 1
ATOM 3622 N N . GLU B 1 107 ? 63.569 59.226 -5.835 1.00 21.54 107 GLU B N 1
ATOM 3623 C CA . GLU B 1 107 ? 62.644 58.580 -6.764 1.00 21.12 107 GLU B CA 1
ATOM 3624 C C . GLU B 1 107 ? 63.176 58.686 -8.213 1.00 20.90 107 GLU B C 1
ATOM 3625 O O . GLU B 1 107 ? 63.139 57.708 -8.954 1.00 21.61 107 GLU B O 1
ATOM 3631 N N . PHE B 1 108 ? 63.648 59.853 -8.619 1.00 21.63 108 PHE B N 1
ATOM 3632 C CA . PHE B 1 108 ? 64.111 59.995 -9.984 1.00 22.68 108 PHE B CA 1
ATOM 3633 C C . PHE B 1 108 ? 65.412 59.209 -10.198 1.00 21.95 108 PHE B C 1
ATOM 3634 O O . PHE B 1 108 ? 65.574 58.554 -11.228 1.00 23.13 108 PHE B O 1
ATOM 3642 N N . LEU B 1 109 ? 66.354 59.322 -9.279 1.00 21.34 109 LEU B N 1
ATOM 3643 C CA . LEU B 1 109 ? 67.602 58.549 -9.394 1.00 22.55 109 LEU B CA 1
ATOM 3644 C C . LEU B 1 109 ? 67.288 57.056 -9.457 1.00 22.82 109 LEU B C 1
ATOM 3645 O O . LEU B 1 109 ? 67.883 56.317 -10.294 1.00 24.03 109 LEU B O 1
ATOM 3650 N N . ASN B 1 110 ? 66.383 56.598 -8.612 1.00 21.52 110 ASN B N 1
ATOM 3651 C CA . ASN B 1 110 ? 65.980 55.202 -8.630 1.00 22.09 110 ASN B CA 1
ATOM 3652 C C . ASN B 1 110 ? 65.426 54.781 -9.991 1.00 22.70 110 ASN B C 1
ATOM 3653 O O . ASN B 1 110 ? 65.797 53.706 -10.521 1.00 23.38 110 ASN B O 1
ATOM 3658 N N . LEU B 1 111 ? 64.600 55.645 -10.549 1.00 22.49 111 LEU B N 1
ATOM 3659 C CA . LEU B 1 111 ? 64.053 55.334 -11.869 1.00 23.00 111 LEU B CA 1
ATOM 3660 C C . LEU B 1 111 ? 65.166 55.191 -12.929 1.00 22.88 111 LEU B C 1
ATOM 3661 O O . LEU B 1 111 ? 65.226 54.214 -13.723 1.00 22.12 111 LEU B O 1
ATOM 3666 N N . LEU B 1 112 ? 66.063 56.166 -12.963 1.00 23.68 112 LEU B N 1
ATOM 3667 C CA . LEU B 1 112 ? 67.187 56.100 -13.915 1.00 24.63 112 LEU B CA 1
ATOM 3668 C C . LEU B 1 112 ? 68.014 54.871 -13.720 1.00 24.62 112 LEU B C 1
ATOM 3669 O O . LEU B 1 112 ? 68.363 54.142 -14.675 1.00 26.27 112 LEU B O 1
ATOM 3674 N N . GLU B 1 113 ? 68.330 54.579 -12.490 1.00 23.66 113 GLU B N 1
ATOM 3675 C CA . GLU B 1 113 ? 69.043 53.365 -12.158 1.00 24.87 113 GLU B CA 1
ATOM 3676 C C . GLU B 1 113 ? 68.306 52.127 -12.694 1.00 26.70 113 GLU B C 1
ATOM 3677 O O . GLU B 1 113 ? 68.974 51.182 -13.162 1.00 28.06 113 GLU B O 1
ATOM 3683 N N . SER B 1 114 ? 66.973 52.144 -12.668 1.00 25.81 114 SER B N 1
ATOM 3684 C CA . SER B 1 114 ? 66.128 50.997 -12.970 1.00 25.86 114 SER B CA 1
ATOM 3685 C C . SER B 1 114 ? 65.942 50.762 -14.481 1.00 27.07 114 SER B C 1
ATOM 3686 O O . SER B 1 114 ? 65.524 49.673 -14.878 1.00 28.82 114 SER B O 1
ATOM 3689 N N . LEU B 1 115 ? 66.230 51.752 -15.290 1.00 26.62 115 LEU B N 1
ATOM 3690 C CA . LEU B 1 115 ? 66.006 51.651 -16.725 1.00 27.75 115 LEU B CA 1
ATOM 3691 C C . LEU B 1 115 ? 67.261 51.157 -17.421 1.00 29.39 115 LEU B C 1
ATOM 3692 O O . LEU B 1 115 ? 67.812 51.815 -18.310 1.00 30.37 115 LEU B O 1
ATOM 3697 N N . LYS B 1 116 ? 67.705 50.010 -16.971 1.00 29.81 116 LYS B N 1
ATOM 3698 C CA . LYS B 1 116 ? 68.869 49.358 -17.462 1.00 29.93 116 LYS B CA 1
ATOM 3699 C C . LYS B 1 116 ? 68.320 48.057 -18.135 1.00 28.88 116 LYS B C 1
ATOM 3700 O O . LYS B 1 116 ? 67.669 47.239 -17.509 1.00 28.60 116 LYS B O 1
ATOM 3706 N N . GLY B 1 117 ? 68.699 47.828 -19.382 1.00 29.28 117 GLY B N 1
ATOM 3707 C CA . GLY B 1 117 ? 68.190 46.692 -20.140 1.00 29.47 117 GLY B CA 1
ATOM 3708 C C . GLY B 1 117 ? 69.147 46.324 -21.236 1.00 29.25 117 GLY B C 1
ATOM 3709 O O . GLY B 1 117 ? 69.298 47.040 -22.196 1.00 28.54 117 GLY B O 1
ATOM 3710 N N . GLY B 1 118 ? 69.896 45.250 -21.014 1.00 30.34 118 GLY B N 1
ATOM 3711 C CA . GLY B 1 118 ? 70.855 44.829 -21.997 1.00 29.55 118 GLY B CA 1
ATOM 3712 C C . GLY B 1 118 ? 71.887 45.881 -22.312 1.00 29.91 118 GLY B C 1
ATOM 3713 O O . GLY B 1 118 ? 72.223 46.724 -21.495 1.00 31.74 118 GLY B O 1
ATOM 3714 N N . SER B 1 119 ? 72.412 45.834 -23.516 1.00 29.96 119 SER B N 1
ATOM 3715 C CA . SER B 1 119 ? 73.493 46.760 -23.896 1.00 30.36 119 SER B CA 1
ATOM 3716 C C . SER B 1 119 ? 72.895 48.114 -24.320 1.00 30.73 119 SER B C 1
ATOM 3717 O O . SER B 1 119 ? 73.588 49.149 -24.351 1.00 30.43 119 SER B O 1
ATOM 3720 N N . GLU B 1 120 ? 71.613 48.125 -24.692 1.00 29.22 120 GLU B N 1
ATOM 3721 C CA . GLU B 1 120 ? 71.035 49.303 -25.343 1.00 29.86 120 GLU B CA 1
ATOM 3722 C C . GLU B 1 120 ? 70.350 50.297 -24.434 1.00 28.91 120 GLU B C 1
ATOM 3723 O O . GLU B 1 120 ? 69.978 51.365 -24.896 1.00 28.55 120 GLU B O 1
ATOM 3729 N N . ASN B 1 121 ? 70.150 49.955 -23.165 1.00 29.11 121 ASN B N 1
ATOM 3730 C CA . ASN B 1 121 ? 69.382 50.863 -22.240 1.00 27.84 121 ASN B CA 1
ATOM 3731 C C . ASN B 1 121 ? 70.171 51.004 -20.976 1.00 27.59 121 ASN B C 1
ATOM 3732 O O . ASN B 1 121 ? 70.273 50.009 -20.231 1.00 29.80 121 ASN B O 1
ATOM 3737 N N . LYS B 1 122 ? 70.779 52.171 -20.791 1.00 25.89 122 LYS B N 1
ATOM 3738 C CA . LYS B 1 122 ? 71.620 52.504 -19.585 1.00 27.07 122 LYS B CA 1
ATOM 3739 C C . LYS B 1 122 ? 71.498 53.951 -19.302 1.00 27.36 122 LYS B C 1
ATOM 3740 O O . LYS B 1 122 ? 71.807 54.775 -20.163 1.00 26.19 122 LYS B O 1
ATOM 3746 N N . CYS B 1 123 ? 70.996 54.334 -18.112 1.00 26.34 123 CYS B N 1
ATOM 3747 C CA . CYS B 1 123 ? 70.739 55.781 -17.847 1.00 26.62 123 CYS B CA 1
ATOM 3748 C C . CYS B 1 123 ? 71.740 56.445 -16.878 1.00 26.83 123 CYS B C 1
ATOM 3749 O O . CYS B 1 123 ? 71.968 57.620 -16.997 1.00 28.34 123 CYS B O 1
ATOM 3752 N N . LEU B 1 124 ? 72.285 55.707 -15.931 1.00 26.30 124 LEU B N 1
ATOM 3753 C CA . LEU B 1 124 ? 73.306 56.239 -14.982 1.00 27.45 124 LEU B CA 1
ATOM 3754 C C . LEU B 1 124 ? 74.572 55.579 -15.483 1.00 28.74 124 LEU B C 1
ATOM 3755 O O . LEU B 1 124 ? 74.827 54.417 -15.150 1.00 30.65 124 LEU B O 1
ATOM 3760 N N . VAL B 1 125 ? 75.375 56.357 -16.209 1.00 27.84 125 VAL B N 1
ATOM 3761 C CA . VAL B 1 125 ? 76.597 55.836 -16.781 1.00 27.01 125 VAL B CA 1
ATOM 3762 C C . VAL B 1 125 ? 77.829 56.488 -16.155 1.00 28.43 125 VAL B C 1
ATOM 3763 O O . VAL B 1 125 ? 77.702 57.462 -15.385 1.00 27.54 125 VAL B O 1
ATOM 3767 N N . THR B 1 126 ? 79.026 55.997 -16.529 1.00 29.17 126 THR B N 1
ATOM 3768 C CA . THR B 1 126 ? 80.283 56.573 -15.985 1.00 30.72 126 THR B CA 1
ATOM 3769 C C . THR B 1 126 ? 80.768 57.703 -16.817 1.00 31.30 126 THR B C 1
ATOM 3770 O O . THR B 1 126 ? 80.379 58.883 -16.614 1.00 30.96 126 THR B O 1
ATOM 3774 N N . THR B 1 127 ? 81.579 57.376 -17.818 1.00 31.29 127 THR B N 1
ATOM 3775 C CA . THR B 1 127 ? 82.148 58.383 -18.690 1.00 33.12 127 THR B CA 1
ATOM 3776 C C . THR B 1 127 ? 81.797 58.156 -20.180 1.00 34.41 127 THR B C 1
ATOM 3777 O O . THR B 1 127 ? 82.167 58.974 -21.009 1.00 37.44 127 THR B O 1
ATOM 3781 N N . ASN B 1 128 ? 81.072 57.094 -20.510 1.00 32.42 128 ASN B N 1
ATOM 3782 C CA . ASN B 1 128 ? 80.634 56.848 -21.872 1.00 32.12 128 ASN B CA 1
ATOM 3783 C C . ASN B 1 128 ? 79.282 56.217 -21.828 1.00 32.02 128 ASN B C 1
ATOM 3784 O O . ASN B 1 128 ? 78.786 55.814 -20.754 1.00 31.07 128 ASN B O 1
ATOM 3789 N N . ALA B 1 129 ? 78.668 56.103 -23.006 1.00 31.62 129 ALA B N 1
ATOM 3790 C CA . ALA B 1 129 ? 77.296 55.673 -23.075 1.00 29.63 129 ALA B CA 1
ATOM 3791 C C . ALA B 1 129 ? 77.090 54.224 -22.747 1.00 30.15 129 ALA B C 1
ATOM 3792 O O . ALA B 1 129 ? 75.947 53.824 -22.547 1.00 29.59 129 ALA B O 1
ATOM 3794 N N . ASP B 1 130 ? 78.158 53.410 -22.800 1.00 32.14 130 ASP B N 1
ATOM 3795 C CA . ASP B 1 130 ? 78.031 51.961 -22.730 1.00 31.94 130 ASP B CA 1
ATOM 3796 C C . ASP B 1 130 ? 78.373 51.414 -21.388 1.00 32.46 130 ASP B C 1
ATOM 3797 O O . ASP B 1 130 ? 78.367 50.200 -21.216 1.00 33.43 130 ASP B O 1
ATOM 3802 N N . THR B 1 131 ? 78.691 52.262 -20.402 1.00 32.66 131 THR B N 1
ATOM 3803 C CA . THR B 1 131 ? 79.141 51.766 -19.141 1.00 32.45 131 THR B CA 1
ATOM 3804 C C . THR B 1 131 ? 78.219 52.283 -18.019 1.00 32.23 131 THR B C 1
ATOM 3805 O O . THR B 1 131 ? 78.351 53.402 -17.538 1.00 32.15 131 THR B O 1
ATOM 3809 N N . ALA B 1 132 ? 77.378 51.395 -17.549 1.00 30.95 132 ALA B N 1
ATOM 3810 C CA . ALA B 1 132 ? 76.495 51.715 -16.435 1.00 30.90 132 ALA B CA 1
ATOM 3811 C C . ALA B 1 132 ? 77.291 51.732 -15.175 1.00 30.59 132 ALA B C 1
ATOM 3812 O O . ALA B 1 132 ? 78.210 50.938 -14.984 1.00 30.45 132 ALA B O 1
ATOM 3814 N N . ALA B 1 133 ? 76.912 52.614 -14.275 1.00 28.88 133 ALA B N 1
ATOM 3815 C CA . ALA B 1 133 ? 77.472 52.590 -12.949 1.00 29.48 133 ALA B CA 1
ATOM 3816 C C . ALA B 1 133 ? 77.099 51.280 -12.185 1.00 30.52 133 ALA B C 1
ATOM 3817 O O . ALA B 1 133 ? 76.056 50.692 -12.363 1.00 33.22 133 ALA B O 1
ATOM 3819 N N . THR B 1 134 ? 77.991 50.788 -11.369 1.00 32.53 134 THR B N 1
ATOM 3820 C CA . THR B 1 134 ? 77.773 49.552 -10.649 1.00 34.69 134 THR B CA 1
ATOM 3821 C C . THR B 1 134 ? 77.347 49.863 -9.242 1.00 31.72 134 THR B C 1
ATOM 3822 O O . THR B 1 134 ? 77.965 50.711 -8.588 1.00 31.46 134 THR B O 1
ATOM 3826 N N . ARG B 1 135 ? 76.270 49.237 -8.786 1.00 31.39 135 ARG B N 1
ATOM 3827 C CA . ARG B 1 135 ? 75.866 49.415 -7.394 1.00 32.13 135 ARG B CA 1
ATOM 3828 C C . ARG B 1 135 ? 76.465 48.328 -6.560 1.00 33.34 135 ARG B C 1
ATOM 3829 O O . ARG B 1 135 ? 76.406 47.136 -6.907 1.00 32.41 135 ARG B O 1
ATOM 3837 N N . ARG B 1 136 ? 77.018 48.756 -5.446 1.00 32.72 136 ARG B N 1
ATOM 3838 C CA . ARG B 1 136 ? 77.556 47.871 -4.395 1.00 36.14 136 ARG B CA 1
ATOM 3839 C C . ARG B 1 136 ? 77.009 48.359 -3.074 1.00 33.98 136 ARG B C 1
ATOM 3840 O O . ARG B 1 136 ? 77.496 49.318 -2.531 1.00 30.65 136 ARG B O 1
ATOM 3848 N N . GLU B 1 137 ? 75.957 47.709 -2.609 1.00 34.53 137 GLU B N 1
ATOM 3849 C CA . GLU B 1 137 ? 75.238 48.116 -1.427 1.00 35.89 137 GLU B CA 1
ATOM 3850 C C . GLU B 1 137 ? 74.793 49.574 -1.506 1.00 32.50 137 GLU B C 1
ATOM 3851 O O . GLU B 1 137 ? 74.074 49.892 -2.392 1.00 30.49 137 GLU B O 1
ATOM 3857 N N . THR B 1 138 ? 75.245 50.456 -0.619 1.00 31.20 138 THR B N 1
ATOM 3858 C CA . THR B 1 138 ? 74.809 51.836 -0.679 1.00 29.82 138 THR B CA 1
ATOM 3859 C C . THR B 1 138 ? 75.544 52.649 -1.710 1.00 29.22 138 THR B C 1
ATOM 3860 O O . THR B 1 138 ? 75.170 53.786 -1.923 1.00 28.85 138 THR B O 1
ATOM 3864 N N . LYS B 1 139 ? 76.553 52.114 -2.396 1.00 29.55 139 LYS B N 1
ATOM 3865 C CA . LYS B 1 139 ? 77.383 52.966 -3.298 1.00 30.25 139 LYS B CA 1
ATOM 3866 C C . LYS B 1 139 ? 77.019 52.708 -4.749 1.00 29.94 139 LYS B C 1
ATOM 3867 O O . LYS B 1 139 ? 76.731 51.606 -5.111 1.00 31.33 139 LYS B O 1
ATOM 3873 N N . LEU B 1 140 ? 77.151 53.741 -5.563 1.00 30.07 140 LEU B N 1
ATOM 3874 C CA . LEU B 1 140 ? 76.980 53.662 -6.997 1.00 30.79 140 LEU B CA 1
ATOM 3875 C C . LEU B 1 140 ? 78.302 54.192 -7.569 1.00 31.71 140 LEU B C 1
ATOM 3876 O O . LEU B 1 140 ? 78.686 55.325 -7.280 1.00 29.51 140 LEU B O 1
ATOM 3881 N N . ASP B 1 141 ? 79.015 53.341 -8.339 1.00 32.93 141 ASP B N 1
ATOM 3882 C CA . ASP B 1 141 ? 80.348 53.684 -8.842 1.00 35.44 141 ASP B CA 1
ATOM 3883 C C . ASP B 1 141 ? 81.191 54.269 -7.720 1.00 36.31 141 ASP B C 1
ATOM 3884 O O . ASP B 1 141 ? 81.752 55.365 -7.860 1.00 36.94 141 ASP B O 1
ATOM 3889 N N . ASP B 1 142 ? 81.218 53.585 -6.564 1.00 35.21 142 ASP B N 1
ATOM 3890 C CA . ASP B 1 142 ? 81.949 54.081 -5.427 1.00 38.05 142 ASP B CA 1
ATOM 3891 C C . ASP B 1 142 ? 81.539 55.437 -4.742 1.00 35.68 142 ASP B C 1
ATOM 3892 O O . ASP B 1 142 ? 82.239 55.908 -3.822 1.00 34.53 142 ASP B O 1
ATOM 3897 N N . GLN B 1 143 ? 80.414 56.025 -5.126 1.00 29.92 143 GLN B N 1
ATOM 3898 C CA . GLN B 1 143 ? 79.865 57.206 -4.431 1.00 29.58 143 GLN B CA 1
ATOM 3899 C C . GLN B 1 143 ? 78.706 56.757 -3.561 1.00 28.79 143 GLN B C 1
ATOM 3900 O O . GLN B 1 143 ? 77.800 56.129 -4.066 1.00 28.53 143 GLN B O 1
ATOM 3906 N N . GLU B 1 144 ? 78.693 57.161 -2.298 1.00 26.62 144 GLU B N 1
ATOM 3907 C CA . GLU B 1 144 ? 77.556 56.876 -1.422 1.00 27.43 144 GLU B CA 1
ATOM 3908 C C . GLU B 1 144 ? 76.268 57.420 -2.076 1.00 25.58 144 GLU B C 1
ATOM 3909 O O . GLU B 1 144 ? 76.202 58.567 -2.518 1.00 25.73 144 GLU B O 1
ATOM 3915 N N . CYS B 1 145 ? 75.279 56.545 -2.172 1.00 25.48 145 CYS B N 1
ATOM 3916 C CA . CYS B 1 145 ? 74.036 56.876 -2.873 1.00 24.88 145 CYS B CA 1
ATOM 3917 C C . CYS B 1 145 ? 72.912 55.959 -2.415 1.00 25.01 145 CYS B C 1
ATOM 3918 O O . CYS B 1 145 ? 72.341 55.196 -3.222 1.00 23.99 145 CYS B O 1
ATOM 3921 N N . ALA B 1 146 ? 72.617 56.053 -1.117 1.00 23.88 146 ALA B N 1
ATOM 3922 C CA . ALA B 1 146 ? 71.564 55.250 -0.534 1.00 24.23 146 ALA B CA 1
ATOM 3923 C C . ALA B 1 146 ? 70.227 56.001 -0.783 1.00 24.85 146 ALA B C 1
ATOM 3924 O O . ALA B 1 146 ? 69.987 57.132 -0.266 1.00 27.27 146 ALA B O 1
ATOM 3926 N N . LEU B 1 147 ? 69.414 55.392 -1.561 1.00 24.59 147 LEU B N 1
ATOM 3927 C CA . LEU B 1 147 ? 68.111 55.990 -1.954 1.00 24.79 147 LEU B CA 1
ATOM 3928 C C . LEU B 1 147 ? 67.078 55.612 -0.893 1.00 24.34 147 LEU B C 1
ATOM 3929 O O . LEU B 1 147 ? 66.123 54.913 -1.123 1.00 24.31 147 LEU B O 1
ATOM 3934 N N . SER B 1 148 ? 67.367 56.056 0.312 1.00 23.82 148 SER B N 1
ATOM 3935 C CA . SER B 1 148 ? 66.601 55.689 1.507 1.00 23.61 148 SER B CA 1
ATOM 3936 C C . SER B 1 148 ? 66.827 56.748 2.539 1.00 22.73 148 SER B C 1
ATOM 3937 O O . SER B 1 148 ? 67.760 57.545 2.426 1.00 23.21 148 SER B O 1
ATOM 3940 N N . MET B 1 149 ? 65.979 56.713 3.576 1.00 22.72 149 MET B N 1
ATOM 3941 C CA . MET B 1 149 ? 66.030 57.654 4.669 1.00 22.90 149 MET B CA 1
ATOM 3942 C C . MET B 1 149 ? 66.380 56.869 5.933 1.00 23.82 149 MET B C 1
ATOM 3943 O O . MET B 1 149 ? 65.686 55.933 6.288 1.00 25.09 149 MET B O 1
ATOM 3948 N N . PRO B 1 150 ? 67.390 57.327 6.682 1.00 22.91 150 PRO B N 1
ATOM 3949 C CA . PRO B 1 150 ? 67.743 56.617 7.961 1.00 24.14 150 PRO B CA 1
ATOM 3950 C C . PRO B 1 150 ? 66.773 56.935 9.074 1.00 24.61 150 PRO B C 1
ATOM 3951 O O . PRO B 1 150 ? 66.002 57.960 9.031 1.00 22.13 150 PRO B O 1
ATOM 3955 N N . GLU B 1 151 ? 66.868 56.127 10.135 1.00 23.95 151 GLU B N 1
ATOM 3956 C CA . GLU B 1 151 ? 66.193 56.432 11.363 1.00 26.82 151 GLU B CA 1
ATOM 3957 C C . GLU B 1 151 ? 66.516 57.876 11.888 1.00 25.43 151 GLU B C 1
ATOM 3958 O O . GLU B 1 151 ? 67.620 58.355 11.750 1.00 27.32 151 GLU B O 1
ATOM 3964 N N . THR B 1 152 ? 65.543 58.542 12.492 1.00 25.68 152 THR B N 1
ATOM 3965 C CA . THR B 1 152 ? 65.703 59.841 12.985 1.00 25.54 152 THR B CA 1
ATOM 3966 C C . THR B 1 152 ? 66.325 59.747 14.369 1.00 26.65 152 THR B C 1
ATOM 3967 O O . THR B 1 152 ? 65.712 59.239 15.283 1.00 26.44 152 THR B O 1
ATOM 3971 N N . LYS B 1 153 ? 67.559 60.188 14.445 1.00 26.17 153 LYS B N 1
ATOM 3972 C CA . LYS B 1 153 ? 68.317 60.149 15.682 1.00 27.30 153 LYS B CA 1
ATOM 3973 C C . LYS B 1 153 ? 69.292 61.354 15.686 1.00 25.41 153 LYS B C 1
ATOM 3974 O O . LYS B 1 153 ? 69.580 61.912 14.654 1.00 25.07 153 LYS B O 1
ATOM 3980 N N . PRO B 1 154 ? 69.752 61.769 16.864 1.00 25.05 154 PRO B N 1
ATOM 3981 C CA . PRO B 1 154 ? 70.485 62.990 16.892 1.00 26.91 154 PRO B CA 1
ATOM 3982 C C . PRO B 1 154 ? 71.767 62.797 16.115 1.00 32.29 154 PRO B C 1
ATOM 3983 O O . PRO B 1 154 ? 72.480 61.835 16.380 1.00 38.54 154 PRO B O 1
ATOM 3987 N N . GLU B 1 155 ? 72.059 63.653 15.160 1.00 30.02 155 GLU B N 1
ATOM 3988 C CA . GLU B 1 155 ? 73.334 63.607 14.520 1.00 33.18 155 GLU B CA 1
ATOM 3989 C C . GLU B 1 155 ? 73.722 64.869 13.816 1.00 30.04 155 GLU B C 1
ATOM 3990 O O . GLU B 1 155 ? 73.004 65.799 13.890 1.00 32.85 155 GLU B O 1
ATOM 3996 N N . ALA B 1 156 ? 74.938 64.970 13.314 1.00 27.54 156 ALA B N 1
ATOM 3997 C CA . ALA B 1 156 ? 75.330 66.197 12.674 1.00 28.61 156 ALA B CA 1
ATOM 3998 C C . ALA B 1 156 ? 75.486 65.925 11.217 1.00 28.93 156 ALA B C 1
ATOM 3999 O O . ALA B 1 156 ? 76.151 64.970 10.816 1.00 32.75 156 ALA B O 1
ATOM 4001 N N . ALA B 1 157 ? 74.895 66.794 10.418 1.00 24.22 157 ALA B N 1
ATOM 4002 C CA . ALA B 1 157 ? 74.949 66.634 8.977 1.00 23.45 157 ALA B CA 1
ATOM 4003 C C . ALA B 1 157 ? 76.161 67.363 8.419 1.00 23.06 157 ALA B C 1
ATOM 4004 O O . ALA B 1 157 ? 76.734 68.240 9.034 1.00 22.82 157 ALA B O 1
ATOM 4006 N N . THR B 1 158 ? 76.549 66.973 7.225 1.00 22.46 158 THR B N 1
ATOM 4007 C CA . THR B 1 158 ? 77.568 67.695 6.501 1.00 22.56 158 THR B CA 1
ATOM 4008 C C . THR B 1 158 ? 76.901 68.981 5.944 1.00 22.62 158 THR B C 1
ATOM 4009 O O . THR B 1 158 ? 75.657 69.145 5.915 1.00 21.76 158 THR B O 1
ATOM 4013 N N . ARG B 1 159 ? 77.785 69.926 5.538 1.00 23.39 159 ARG B N 1
ATOM 4014 C CA . ARG B 1 159 ? 77.393 71.218 5.045 1.00 23.70 159 ARG B CA 1
ATOM 4015 C C . ARG B 1 159 ? 78.170 71.603 3.792 1.00 22.63 159 ARG B C 1
ATOM 4016 O O . ARG B 1 159 ? 78.431 72.782 3.566 1.00 24.70 159 ARG B O 1
ATOM 4024 N N . THR B 1 160 ? 78.484 70.623 3.002 1.00 22.53 160 THR B N 1
ATOM 4025 C CA . THR B 1 160 ? 79.229 70.841 1.719 1.00 23.70 160 THR B CA 1
ATOM 4026 C C . THR B 1 160 ? 78.304 70.853 0.486 1.00 24.24 160 THR B C 1
ATOM 4027 O O . THR B 1 160 ? 78.695 71.426 -0.636 1.00 25.97 160 THR B O 1
ATOM 4031 N N . GLU B 1 161 ? 77.163 70.167 0.576 1.00 23.23 161 GLU B N 1
ATOM 4032 C CA . GLU B 1 161 ? 76.283 70.039 -0.597 1.00 21.99 161 GLU B CA 1
ATOM 4033 C C . GLU B 1 161 ? 75.124 71.066 -0.646 1.00 21.92 161 GLU B C 1
ATOM 4034 O O . GLU B 1 161 ? 74.689 71.424 -1.718 1.00 21.37 161 GLU B O 1
ATOM 4040 N N . LEU B 1 162 ? 74.650 71.483 0.512 1.00 20.95 162 LEU B N 1
ATOM 4041 C CA . LEU B 1 162 ? 73.626 72.566 0.609 1.00 21.52 162 LEU B CA 1
ATOM 4042 C C . LEU B 1 162 ? 74.149 73.588 1.652 1.00 21.68 162 LEU B C 1
ATOM 4043 O O . LEU B 1 162 ? 74.119 73.354 2.894 1.00 21.55 162 LEU B O 1
ATOM 4048 N N . THR B 1 163 ? 74.686 74.665 1.134 1.00 22.44 163 THR B N 1
ATOM 4049 C CA . THR B 1 163 ? 75.423 75.633 1.929 1.00 22.90 163 THR B CA 1
ATOM 4050 C C . THR B 1 163 ? 74.526 76.870 2.082 1.00 22.91 163 THR B C 1
ATOM 4051 O O . THR B 1 163 ? 73.428 76.951 1.504 1.00 22.49 163 THR B O 1
ATOM 4055 N N . GLN B 1 164 ? 75.035 77.841 2.805 1.00 23.27 164 GLN B N 1
ATOM 4056 C CA . GLN B 1 164 ? 74.382 79.083 2.966 1.00 24.93 164 GLN B CA 1
ATOM 4057 C C . GLN B 1 164 ? 74.164 79.734 1.599 1.00 24.73 164 GLN B C 1
ATOM 4058 O O . GLN B 1 164 ? 73.163 80.428 1.391 1.00 23.59 164 GLN B O 1
ATOM 4064 N N . THR B 1 165 ? 75.028 79.433 0.638 1.00 24.34 165 THR B N 1
ATOM 4065 C CA . THR B 1 165 ? 74.954 80.087 -0.670 1.00 24.68 165 THR B CA 1
ATOM 4066 C C . THR B 1 165 ? 74.018 79.342 -1.637 1.00 24.05 165 THR B C 1
ATOM 4067 O O . THR B 1 165 ? 73.317 79.963 -2.444 1.00 22.81 165 THR B O 1
ATOM 4071 N N . GLY B 1 166 ? 74.070 78.019 -1.610 1.00 23.18 166 GLY B N 1
ATOM 4072 C CA . GLY B 1 166 ? 73.259 77.235 -2.535 1.00 22.37 166 GLY B CA 1
ATOM 4073 C C . GLY B 1 166 ? 73.690 75.813 -2.588 1.00 22.64 166 GLY B C 1
ATOM 4074 O O . GLY B 1 166 ? 74.101 75.217 -1.593 1.00 23.12 166 GLY B O 1
ATOM 4075 N N . TYR B 1 167 ? 73.671 75.260 -3.796 1.00 22.82 167 TYR B N 1
ATOM 4076 C CA . TYR B 1 167 ? 74.071 73.879 -4.053 1.00 22.61 167 TYR B CA 1
ATOM 4077 C C . TYR B 1 167 ? 75.365 73.907 -4.907 1.00 22.95 167 TYR B C 1
ATOM 4078 O O . TYR B 1 167 ? 75.287 73.877 -6.139 1.00 22.60 167 TYR B O 1
ATOM 4087 N N . PRO B 1 168 ? 76.539 73.978 -4.261 1.00 23.57 168 PRO B N 1
ATOM 4088 C CA . PRO B 1 168 ? 77.779 74.295 -5.011 1.00 24.38 168 PRO B CA 1
ATOM 4089 C C . PRO B 1 168 ? 78.224 73.210 -6.000 1.00 24.24 168 PRO B C 1
ATOM 4090 O O . PRO B 1 168 ? 78.949 73.521 -6.979 1.00 26.11 168 PRO B O 1
ATOM 4094 N N . ASN B 1 169 ? 77.877 71.977 -5.734 1.00 22.98 169 ASN B N 1
ATOM 4095 C CA . ASN B 1 169 ? 78.403 70.824 -6.521 1.00 24.28 169 ASN B CA 1
ATOM 4096 C C . ASN B 1 169 ? 77.534 70.342 -7.643 1.00 24.94 169 ASN B C 1
ATOM 4097 O O . ASN B 1 169 ? 77.973 69.630 -8.527 1.00 25.69 169 ASN B O 1
ATOM 4102 N N . LEU B 1 170 ? 76.324 70.853 -7.726 1.00 26.25 170 LEU B N 1
ATOM 4103 C CA . LEU B 1 170 ? 75.383 70.463 -8.805 1.00 26.29 170 LEU B CA 1
ATOM 4104 C C . LEU B 1 170 ? 75.824 71.161 -10.083 1.00 27.80 170 LEU B C 1
ATOM 4105 O O . LEU B 1 170 ? 76.040 72.371 -10.090 1.00 27.16 170 LEU B O 1
ATOM 4110 N N . GLN B 1 171 ? 75.947 70.390 -11.165 1.00 27.27 171 GLN B N 1
ATOM 4111 C CA . GLN B 1 171 ? 76.322 70.920 -12.435 1.00 28.28 171 GLN B CA 1
ATOM 4112 C C . GLN B 1 171 ? 75.156 71.688 -13.082 1.00 27.05 171 GLN B C 1
ATOM 4113 O O . GLN B 1 171 ? 74.010 71.538 -12.691 1.00 25.03 171 GLN B O 1
ATOM 4119 N N . HIS B 1 172 ? 75.501 72.564 -14.022 1.00 26.37 172 HIS B N 1
ATOM 4120 C CA . HIS B 1 172 ? 74.555 73.299 -14.831 1.00 27.20 172 HIS B CA 1
ATOM 4121 C C . HIS B 1 172 ? 75.019 73.356 -16.289 1.00 26.76 172 HIS B C 1
ATOM 4122 O O . HIS B 1 172 ? 76.213 73.409 -16.546 1.00 26.64 172 HIS B O 1
ATOM 4129 N N . GLY B 1 173 ? 74.061 73.370 -17.210 1.00 26.39 173 GLY B N 1
ATOM 4130 C CA . GLY B 1 173 ? 74.386 73.427 -18.647 1.00 28.22 173 GLY B CA 1
ATOM 4131 C C . GLY B 1 173 ? 73.520 72.422 -19.387 1.00 28.99 173 GLY B C 1
ATOM 4132 O O . GLY B 1 173 ? 72.455 72.048 -18.955 1.00 27.80 173 GLY B O 1
ATOM 4133 N N . GLY B 1 174 ? 73.988 71.964 -20.533 1.00 28.15 174 GLY B N 1
ATOM 4134 C CA . GLY B 1 174 ? 73.176 71.043 -21.319 1.00 28.44 174 GLY B CA 1
ATOM 4135 C C . GLY B 1 174 ? 72.334 71.834 -22.293 1.00 29.19 174 GLY B C 1
ATOM 4136 O O . GLY B 1 174 ? 72.603 72.969 -22.599 1.00 31.00 174 GLY B O 1
ATOM 4137 N N . GLY B 1 175 ? 71.373 71.140 -22.873 1.00 28.92 175 GLY B N 1
ATOM 4138 C CA . GLY B 1 175 ? 70.407 71.736 -23.761 1.00 29.38 175 GLY B CA 1
ATOM 4139 C C . GLY B 1 175 ? 70.796 71.819 -25.202 1.00 29.19 175 GLY B C 1
ATOM 4140 O O . GLY B 1 175 ? 70.024 72.351 -25.992 1.00 29.44 175 GLY B O 1
ATOM 4141 N N . GLY B 1 176 ? 71.909 71.229 -25.560 1.00 30.45 176 GLY B N 1
ATOM 4142 C CA . GLY B 1 176 ? 72.292 71.192 -26.993 1.00 31.26 176 GLY B CA 1
ATOM 4143 C C . GLY B 1 176 ? 72.928 69.866 -27.287 1.00 31.87 176 GLY B C 1
ATOM 4144 O O . GLY B 1 176 ? 72.419 68.857 -26.825 1.00 31.09 176 GLY B O 1
ATOM 4145 N N . THR B 1 177 ? 74.029 69.845 -28.068 1.00 32.03 177 THR B N 1
ATOM 4146 C CA . THR B 1 177 ? 74.622 68.586 -28.496 1.00 32.80 177 THR B CA 1
ATOM 4147 C C . THR B 1 177 ? 76.111 68.579 -28.243 1.00 34.63 177 THR B C 1
ATOM 4148 O O . THR B 1 177 ? 76.836 67.908 -28.954 1.00 35.52 177 THR B O 1
ATOM 4152 N N . ALA B 1 178 ? 76.550 69.314 -27.229 1.00 33.92 178 ALA B N 1
ATOM 4153 C CA . ALA B 1 178 ? 77.963 69.409 -26.798 1.00 33.56 178 ALA B CA 1
ATOM 4154 C C . ALA B 1 178 ? 78.485 68.200 -26.007 1.00 33.37 178 ALA B C 1
ATOM 4155 O O . ALA B 1 178 ? 79.662 68.131 -25.716 1.00 33.96 178 ALA B O 1
ATOM 4157 N N . ASN B 1 179 ? 77.661 67.198 -25.759 1.00 32.05 179 ASN B N 1
ATOM 4158 C CA . ASN B 1 179 ? 78.068 66.049 -25.033 1.00 32.27 179 ASN B CA 1
ATOM 4159 C C . ASN B 1 179 ? 78.477 66.391 -23.599 1.00 33.28 179 ASN B C 1
ATOM 4160 O O . ASN B 1 179 ? 79.325 65.710 -23.017 1.00 32.88 179 ASN B O 1
ATOM 4165 N N . THR B 1 180 ? 77.854 67.415 -23.016 1.00 32.94 180 THR B N 1
ATOM 4166 C CA . THR B 1 180 ? 78.404 67.879 -21.747 1.00 34.79 180 THR B CA 1
ATOM 4167 C C . THR B 1 180 ? 78.073 67.003 -20.565 1.00 32.09 180 THR B C 1
ATOM 4168 O O . THR B 1 180 ? 79.001 66.529 -19.922 1.00 33.92 180 THR B O 1
ATOM 4172 N N . PHE B 1 181 ? 76.815 66.636 -20.361 1.00 30.74 181 PHE B N 1
ATOM 4173 C CA . PHE B 1 181 ? 76.459 65.735 -19.291 1.00 29.76 181 PHE B CA 1
ATOM 4174 C C . PHE B 1 181 ? 75.926 64.399 -19.747 1.00 29.41 181 PHE B C 1
ATOM 4175 O O . PHE B 1 181 ? 75.669 63.519 -18.930 1.00 29.64 181 PHE B O 1
ATOM 4183 N N . GLN B 1 182 ? 75.810 64.257 -21.054 1.00 28.45 182 GLN B N 1
ATOM 4184 C CA . GLN B 1 182 ? 75.397 63.024 -21.698 1.00 28.65 182 GLN B CA 1
ATOM 4185 C C . GLN B 1 182 ? 76.444 62.762 -22.797 1.00 28.91 182 GLN B C 1
ATOM 4186 O O . GLN B 1 182 ? 76.720 63.655 -23.619 1.00 29.45 182 GLN B O 1
ATOM 4192 N N . PRO B 1 183 ? 76.985 61.554 -22.832 1.00 29.97 183 PRO B N 1
ATOM 4193 C CA . PRO B 1 183 ? 78.135 61.328 -23.734 1.00 30.46 183 PRO B CA 1
ATOM 4194 C C . PRO B 1 183 ? 77.737 61.090 -25.162 1.00 31.60 183 PRO B C 1
ATOM 4195 O O . PRO B 1 183 ? 76.550 60.955 -25.506 1.00 32.00 183 PRO B O 1
ATOM 4199 N N . THR B 1 184 ? 78.751 61.062 -26.018 1.00 32.62 184 THR B N 1
ATOM 4200 C CA . THR B 1 184 ? 78.451 60.821 -27.444 1.00 34.11 184 THR B CA 1
ATOM 4201 C C . THR B 1 184 ? 77.804 59.466 -27.624 1.00 33.89 184 THR B C 1
ATOM 4202 O O . THR B 1 184 ? 77.901 58.582 -26.741 1.00 33.53 184 THR B O 1
ATOM 4206 N N . THR B 1 185 ? 77.137 59.268 -28.735 1.00 34.15 185 THR B N 1
ATOM 4207 C CA . THR B 1 185 ? 76.449 57.987 -28.954 1.00 34.78 185 THR B CA 1
ATOM 4208 C C . THR B 1 185 ? 77.396 56.809 -29.179 1.00 34.52 185 THR B C 1
ATOM 4209 O O . THR B 1 185 ? 78.560 56.983 -29.661 1.00 36.65 185 THR B O 1
ATOM 4213 N N . SER B 1 186 ? 76.914 55.619 -28.823 1.00 32.32 186 SER B N 1
ATOM 4214 C CA . SER B 1 186 ? 77.667 54.396 -28.987 1.00 33.32 186 SER B CA 1
ATOM 4215 C C . SER B 1 186 ? 76.663 53.274 -29.092 1.00 33.06 186 SER B C 1
ATOM 4216 O O . SER B 1 186 ? 76.003 53.200 -30.134 1.00 34.55 186 SER B O 1
ATOM 4219 N N . THR B 1 187 ? 76.463 52.454 -28.053 1.00 30.31 187 THR B N 1
ATOM 4220 C CA . THR B 1 187 ? 75.352 51.527 -27.974 1.00 31.64 187 THR B CA 1
ATOM 4221 C C . THR B 1 187 ? 74.336 51.794 -26.877 1.00 30.41 187 THR B C 1
ATOM 4222 O O . THR B 1 187 ? 73.135 51.653 -27.080 1.00 31.48 187 THR B O 1
ATOM 4226 N N . GLY B 1 188 ? 74.807 52.117 -25.686 1.00 29.38 188 GLY B N 1
ATOM 4227 C CA . GLY B 1 188 ? 73.860 52.492 -24.627 1.00 28.88 188 GLY B CA 1
ATOM 4228 C C . GLY B 1 188 ? 73.055 53.739 -24.923 1.00 28.66 188 GLY B C 1
ATOM 4229 O O . GLY B 1 188 ? 73.597 54.712 -25.444 1.00 29.48 188 GLY B O 1
ATOM 4230 N N . THR B 1 189 ? 71.804 53.757 -24.466 1.00 27.55 189 THR B N 1
ATOM 4231 C CA . THR B 1 189 ? 70.929 54.928 -24.554 1.00 28.70 189 THR B CA 1
ATOM 4232 C C . THR B 1 189 ? 70.104 55.077 -23.306 1.00 27.89 189 THR B C 1
ATOM 4233 O O . THR B 1 189 ? 69.864 54.115 -22.585 1.00 29.10 189 THR B O 1
ATOM 4237 N N . CYS B 1 190 ? 69.606 56.282 -23.102 1.00 27.65 190 CYS B N 1
ATOM 4238 C CA . CYS B 1 190 ? 68.627 56.563 -22.062 1.00 27.22 190 CYS B CA 1
ATOM 4239 C C . CYS B 1 190 ? 67.529 57.400 -22.703 1.00 26.06 190 CYS B C 1
ATOM 4240 O O . CYS B 1 190 ? 67.597 58.631 -22.747 1.00 27.88 190 CYS B O 1
ATOM 4243 N N . LYS B 1 191 ? 66.578 56.723 -23.305 1.00 25.27 191 LYS B N 1
ATOM 4244 C CA . LYS B 1 191 ? 65.535 57.407 -24.085 1.00 25.67 191 LYS B CA 1
ATOM 4245 C C . LYS B 1 191 ? 64.644 58.308 -23.223 1.00 25.22 191 LYS B C 1
ATOM 4246 O O . LYS B 1 191 ? 64.077 59.243 -23.706 1.00 25.97 191 LYS B O 1
ATOM 4252 N N . LEU B 1 192 ? 64.522 58.019 -21.935 1.00 25.96 192 LEU B N 1
ATOM 4253 C CA . LEU B 1 192 ? 63.758 58.894 -21.018 1.00 25.05 192 LEU B CA 1
ATOM 4254 C C . LEU B 1 192 ? 64.277 60.312 -21.082 1.00 26.49 192 LEU B C 1
ATOM 4255 O O . LEU B 1 192 ? 63.481 61.277 -20.881 1.00 25.91 192 LEU B O 1
ATOM 4260 N N . LEU B 1 193 ? 65.584 60.479 -21.348 1.00 25.73 193 LEU B N 1
ATOM 4261 C CA . LEU B 1 193 ? 66.156 61.812 -21.393 1.00 25.89 193 LEU B CA 1
ATOM 4262 C C . LEU B 1 193 ? 65.924 62.627 -22.653 1.00 26.31 193 LEU B C 1
ATOM 4263 O O . LEU B 1 193 ? 66.381 63.797 -22.754 1.00 27.19 193 LEU B O 1
ATOM 4268 N N . SER B 1 194 ? 65.153 62.079 -23.588 1.00 27.09 194 SER B N 1
ATOM 4269 C CA . SER B 1 194 ? 64.700 62.834 -24.742 1.00 26.55 194 SER B CA 1
ATOM 4270 C C . SER B 1 194 ? 63.216 62.659 -24.949 1.00 26.96 194 SER B C 1
ATOM 4271 O O . SER B 1 194 ? 62.711 61.541 -25.062 1.00 27.59 194 SER B O 1
ATOM 4274 N N . GLY B 1 195 ? 62.481 63.781 -25.039 1.00 27.53 195 GLY B N 1
ATOM 4275 C CA . GLY B 1 195 ? 61.066 63.702 -25.332 1.00 28.07 195 GLY B CA 1
ATOM 4276 C C . GLY B 1 195 ? 60.769 63.911 -26.820 1.00 29.25 195 GLY B C 1
ATOM 4277 O O . GLY B 1 195 ? 59.663 64.326 -27.149 1.00 28.24 195 GLY B O 1
ATOM 4278 N N . HIS B 1 196 ? 61.742 63.653 -27.688 1.00 29.23 196 HIS B N 1
ATOM 4279 C CA . HIS B 1 196 ? 61.530 63.715 -29.134 1.00 29.99 196 HIS B CA 1
ATOM 4280 C C . HIS B 1 196 ? 61.328 62.308 -29.645 1.00 29.63 196 HIS B C 1
ATOM 4281 O O . HIS B 1 196 ? 61.971 61.394 -29.211 1.00 30.77 196 HIS B O 1
ATOM 4288 N N . SER B 1 197 ? 60.434 62.147 -30.625 1.00 30.00 197 SER B N 1
ATOM 4289 C CA . SER B 1 197 ? 59.967 60.839 -30.980 1.00 30.46 197 SER B CA 1
ATOM 4290 C C . SER B 1 197 ? 60.891 60.023 -31.888 1.00 31.52 197 SER B C 1
ATOM 4291 O O . SER B 1 197 ? 60.753 58.808 -31.919 1.00 31.68 197 SER B O 1
ATOM 4294 N N . THR B 1 198 ? 61.823 60.619 -32.626 1.00 31.89 198 THR B N 1
ATOM 4295 C CA . THR B 1 198 ? 62.627 59.741 -33.506 1.00 33.42 198 THR B CA 1
ATOM 4296 C C . THR B 1 198 ? 63.632 58.837 -32.799 1.00 33.87 198 THR B C 1
ATOM 4297 O O . THR B 1 198 ? 63.659 57.665 -33.088 1.00 31.06 198 THR B O 1
ATOM 4301 N N . ASN B 1 199 ? 64.332 59.359 -31.778 1.00 31.26 199 ASN B N 1
ATOM 4302 C CA . ASN B 1 199 ? 65.321 58.599 -31.005 1.00 30.74 199 ASN B CA 1
ATOM 4303 C C . ASN B 1 199 ? 64.998 58.483 -29.506 1.00 29.62 199 ASN B C 1
ATOM 4304 O O . ASN B 1 199 ? 65.561 57.632 -28.834 1.00 31.26 199 ASN B O 1
ATOM 4309 N N . GLY B 1 200 ? 64.044 59.288 -29.043 1.00 29.00 200 GLY B N 1
ATOM 4310 C CA . GLY B 1 200 ? 63.769 59.364 -27.621 1.00 28.11 200 GLY B CA 1
ATOM 4311 C C . GLY B 1 200 ? 62.587 58.539 -27.197 1.00 27.39 200 GLY B C 1
ATOM 4312 O O . GLY B 1 200 ? 62.176 57.546 -27.830 1.00 28.88 200 GLY B O 1
ATOM 4313 N N . TYR B 1 201 ? 61.999 58.967 -26.094 1.00 26.48 201 TYR B N 1
ATOM 4314 C CA . TYR B 1 201 ? 60.918 58.209 -25.411 1.00 24.88 201 TYR B CA 1
ATOM 4315 C C . TYR B 1 201 ? 59.652 57.989 -26.187 1.00 25.44 201 TYR B C 1
ATOM 4316 O O . TYR B 1 201 ? 59.179 56.870 -26.261 1.00 24.59 201 TYR B O 1
ATOM 4325 N N . PRO B 1 202 ? 59.008 59.079 -26.672 1.00 25.68 202 PRO B N 1
ATOM 4326 C CA . PRO B 1 202 ? 57.646 58.929 -27.121 1.00 25.32 202 PRO B CA 1
ATOM 4327 C C . PRO B 1 202 ? 57.457 58.388 -28.520 1.00 26.13 202 PRO B C 1
ATOM 4328 O O . PRO B 1 202 ? 58.357 58.490 -29.312 1.00 27.58 202 PRO B O 1
ATOM 4332 N N . THR B 1 203 ? 56.364 57.694 -28.733 1.00 25.90 203 THR B N 1
ATOM 4333 C CA . THR B 1 203 ? 56.054 57.160 -30.043 1.00 27.51 203 THR B CA 1
ATOM 4334 C C . THR B 1 203 ? 55.367 58.213 -30.923 1.00 28.69 203 THR B C 1
ATOM 4335 O O . THR B 1 203 ? 54.390 58.844 -30.524 1.00 28.92 203 THR B O 1
ATOM 4339 N N . THR B 1 204 ? 55.906 58.405 -32.133 1.00 29.92 204 THR B N 1
ATOM 4340 C CA . THR B 1 204 ? 55.310 59.164 -33.237 1.00 30.56 204 THR B CA 1
ATOM 4341 C C . THR B 1 204 ? 55.308 60.687 -33.013 1.00 31.78 204 THR B C 1
ATOM 4342 O O . THR B 1 204 ? 55.803 61.437 -33.847 1.00 32.66 204 THR B O 1
ATOM 4346 N N . SER B 1 205 ? 54.759 61.144 -31.900 1.00 29.96 205 SER B N 1
ATOM 4347 C CA . SER B 1 205 ? 54.704 62.593 -31.597 1.00 29.69 205 SER B CA 1
ATOM 4348 C C . SER B 1 205 ? 55.663 62.892 -30.504 1.00 29.98 205 SER B C 1
ATOM 4349 O O . SER B 1 205 ? 55.756 62.130 -29.571 1.00 29.34 205 SER B O 1
ATOM 4352 N N . ALA B 1 206 ? 56.326 64.022 -30.590 1.00 30.13 206 ALA B N 1
ATOM 4353 C CA . ALA B 1 206 ? 57.149 64.522 -29.477 1.00 29.09 206 ALA B CA 1
ATOM 4354 C C . ALA B 1 206 ? 56.282 64.843 -28.276 1.00 29.36 206 ALA B C 1
ATOM 4355 O O . ALA B 1 206 ? 55.038 64.981 -28.360 1.00 28.39 206 ALA B O 1
ATOM 4357 N N . LEU B 1 207 ? 56.914 64.950 -27.097 1.00 28.53 207 LEU B N 1
ATOM 4358 C CA . LEU B 1 207 ? 56.165 65.459 -25.970 1.00 28.35 207 LEU B CA 1
ATOM 4359 C C . LEU B 1 207 ? 55.584 66.849 -26.271 1.00 28.44 207 LEU B C 1
ATOM 4360 O O . LEU B 1 207 ? 56.220 67.662 -26.902 1.00 28.35 207 LEU B O 1
ATOM 4365 N N . ASP B 1 208 ? 54.406 67.129 -25.744 1.00 28.62 208 ASP B N 1
ATOM 4366 C CA . ASP B 1 208 ? 53.737 68.398 -26.043 1.00 29.61 208 ASP B CA 1
ATOM 4367 C C . ASP B 1 208 ? 54.547 69.618 -25.546 1.00 30.95 208 ASP B C 1
ATOM 4368 O O . ASP B 1 208 ? 54.645 70.661 -26.233 1.00 30.53 208 ASP B O 1
ATOM 4373 N N . THR B 1 209 ? 55.138 69.495 -24.361 1.00 28.41 209 THR B N 1
ATOM 4374 C CA . THR B 1 209 ? 56.110 70.466 -23.837 1.00 29.17 209 THR B CA 1
ATOM 4375 C C . THR B 1 209 ? 57.334 69.762 -23.311 1.00 29.78 209 THR B C 1
ATOM 4376 O O . THR B 1 209 ? 57.376 68.556 -23.185 1.00 28.06 209 THR B O 1
ATOM 4380 N N . THR B 1 210 ? 58.368 70.526 -23.021 1.00 28.34 210 THR B N 1
ATOM 4381 C CA . THR B 1 210 ? 59.491 69.983 -22.268 1.00 26.90 210 THR B CA 1
ATOM 4382 C C . THR B 1 210 ? 58.984 69.476 -20.927 1.00 26.11 210 THR B C 1
ATOM 4383 O O . THR B 1 210 ? 57.919 69.919 -20.426 1.00 25.78 210 THR B O 1
ATOM 4387 N N . ALA B 1 211 ? 59.729 68.535 -20.359 1.00 25.42 211 ALA B N 1
ATOM 4388 C CA . ALA B 1 211 ? 59.399 68.041 -19.010 1.00 25.70 211 ALA B CA 1
ATOM 4389 C C . ALA B 1 211 ? 60.395 68.520 -17.976 1.00 26.12 211 ALA B C 1
ATOM 4390 O O . ALA B 1 211 ? 61.593 68.476 -18.222 1.00 28.32 211 ALA B O 1
ATOM 4392 N N . LYS B 1 212 ? 59.895 68.990 -16.846 1.00 26.58 212 LYS B N 1
ATOM 4393 C CA A LYS B 1 212 ? 60.714 69.381 -15.693 0.50 25.64 212 LYS B CA 1
ATOM 4394 C CA B LYS B 1 212 ? 60.725 69.368 -15.725 0.50 26.33 212 LYS B CA 1
ATOM 4395 C C . LYS B 1 212 ? 60.672 68.221 -14.698 1.00 25.50 212 LYS B C 1
ATOM 4396 O O . LYS B 1 212 ? 59.585 67.823 -14.261 1.00 24.18 212 LYS B O 1
ATOM 4407 N N . VAL B 1 213 ? 61.857 67.666 -14.355 1.00 23.78 213 VAL B N 1
ATOM 4408 C CA . VAL B 1 213 ? 61.958 66.521 -13.429 1.00 24.35 213 VAL B CA 1
ATOM 4409 C C . VAL B 1 213 ? 62.982 66.908 -12.365 1.00 22.65 213 VAL B C 1
ATOM 4410 O O . VAL B 1 213 ? 63.602 67.979 -12.423 1.00 22.36 213 VAL B O 1
ATOM 4414 N N . LEU B 1 214 ? 63.199 66.010 -11.426 1.00 21.79 214 LEU B N 1
ATOM 4415 C CA . LEU B 1 214 ? 64.096 66.295 -10.289 1.00 21.63 214 LEU B CA 1
ATOM 4416 C C . LEU B 1 214 ? 63.651 67.615 -9.627 1.00 22.57 214 LEU B C 1
ATOM 4417 O O . LEU B 1 214 ? 64.437 68.521 -9.410 1.00 22.46 214 LEU B O 1
ATOM 4422 N N . ALA B 1 215 ? 62.336 67.708 -9.406 1.00 22.33 215 ALA B N 1
ATOM 4423 C CA . ALA B 1 215 ? 61.658 68.877 -8.776 1.00 23.16 215 ALA B CA 1
ATOM 4424 C C . ALA B 1 215 ? 62.081 70.185 -9.398 1.00 23.69 215 ALA B C 1
ATOM 4425 O O . ALA B 1 215 ? 62.180 71.169 -8.734 1.00 22.34 215 ALA B O 1
ATOM 4427 N N . GLY B 1 216 ? 62.252 70.205 -10.726 1.00 22.60 216 GLY B N 1
ATOM 4428 C CA . GLY B 1 216 ? 62.601 71.408 -11.422 1.00 24.29 216 GLY B CA 1
ATOM 4429 C C . GLY B 1 216 ? 64.030 71.640 -11.828 1.00 24.06 216 GLY B C 1
ATOM 4430 O O . GLY B 1 216 ? 64.312 72.550 -12.624 1.00 24.60 216 GLY B O 1
ATOM 4431 N N . TYR B 1 217 ? 64.923 70.795 -11.358 1.00 23.42 217 TYR B N 1
ATOM 4432 C CA . TYR B 1 217 ? 66.315 70.945 -11.684 1.00 24.25 217 TYR B CA 1
ATOM 4433 C C . TYR B 1 217 ? 66.647 70.571 -13.080 1.00 24.44 217 TYR B C 1
ATOM 4434 O O . TYR B 1 217 ? 67.474 71.257 -13.703 1.00 26.05 217 TYR B O 1
ATOM 4443 N N . MET B 1 218 ? 66.058 69.498 -13.564 1.00 23.52 218 MET B N 1
ATOM 4444 C CA A MET B 1 218 ? 66.405 68.949 -14.896 0.44 23.84 218 MET B CA 1
ATOM 4445 C CA B MET B 1 218 ? 66.395 68.953 -14.891 0.56 23.50 218 MET B CA 1
ATOM 4446 C C . MET B 1 218 ? 65.271 69.184 -15.894 1.00 23.37 218 MET B C 1
ATOM 4447 O O . MET B 1 218 ? 64.073 68.935 -15.585 1.00 23.03 218 MET B O 1
ATOM 4456 N N . THR B 1 219 ? 65.613 69.642 -17.119 1.00 23.93 219 THR B N 1
ATOM 4457 C CA . THR B 1 219 ? 64.629 69.742 -18.191 1.00 25.16 219 THR B CA 1
ATOM 4458 C C . THR B 1 219 ? 64.905 68.648 -19.227 1.00 24.63 219 THR B C 1
ATOM 4459 O O . THR B 1 219 ? 66.032 68.501 -19.666 1.00 26.69 219 THR B O 1
ATOM 4463 N N . ILE B 1 220 ? 63.909 67.839 -19.535 1.00 23.74 220 ILE B N 1
ATOM 4464 C CA . ILE B 1 220 ? 63.903 66.857 -20.602 1.00 25.70 220 ILE B CA 1
ATOM 4465 C C . ILE B 1 220 ? 63.329 67.536 -21.864 1.00 24.97 220 ILE B C 1
ATOM 4466 O O . ILE B 1 220 ? 62.232 68.096 -21.837 1.00 25.44 220 ILE B O 1
ATOM 4471 N N . PRO B 1 221 ? 64.092 67.586 -22.923 1.00 24.65 221 PRO B N 1
ATOM 4472 C CA . PRO B 1 221 ? 63.665 68.327 -24.094 1.00 25.89 221 PRO B CA 1
ATOM 4473 C C . PRO B 1 221 ? 62.605 67.580 -24.886 1.00 26.35 221 PRO B C 1
ATOM 4474 O O . PRO B 1 221 ? 62.417 66.357 -24.753 1.00 25.85 221 PRO B O 1
ATOM 4478 N N . ASN B 1 222 ? 61.890 68.325 -25.700 1.00 27.17 222 ASN B N 1
ATOM 4479 C CA . ASN B 1 222 ? 61.064 67.740 -26.715 1.00 27.59 222 ASN B CA 1
ATOM 4480 C C . ASN B 1 222 ? 61.614 67.960 -28.154 1.00 27.91 222 ASN B C 1
ATOM 4481 O O . ASN B 1 222 ? 60.866 67.874 -29.103 1.00 28.38 222 ASN B O 1
ATOM 4486 N N . THR B 1 223 ? 62.903 68.273 -28.240 1.00 28.27 223 THR B N 1
ATOM 4487 C CA . THR B 1 223 ? 63.657 68.439 -29.458 1.00 28.56 223 THR B CA 1
ATOM 4488 C C . THR B 1 223 ? 64.888 67.564 -29.351 1.00 30.35 223 THR B C 1
ATOM 4489 O O . THR B 1 223 ? 65.164 66.982 -28.289 1.00 29.98 223 THR B O 1
ATOM 4493 N N . GLN B 1 224 ? 65.623 67.437 -30.459 1.00 30.34 224 GLN B N 1
ATOM 4494 C CA . GLN B 1 224 ? 66.768 66.536 -30.532 1.00 31.14 224 GLN B CA 1
ATOM 4495 C C . GLN B 1 224 ? 68.042 67.080 -29.885 1.00 30.33 224 GLN B C 1
ATOM 4496 O O . GLN B 1 224 ? 69.072 67.223 -30.554 1.00 31.86 224 GLN B O 1
ATOM 4502 N N . VAL B 1 225 ? 67.990 67.290 -28.572 1.00 29.64 225 VAL B N 1
ATOM 4503 C CA . VAL B 1 225 ? 69.098 67.832 -27.789 1.00 29.29 225 VAL B CA 1
ATOM 4504 C C . VAL B 1 225 ? 69.219 67.077 -26.447 1.00 28.68 225 VAL B C 1
ATOM 4505 O O . VAL B 1 225 ? 68.462 66.133 -26.156 1.00 28.11 225 VAL B O 1
ATOM 4509 N N . GLU B 1 226 ? 70.261 67.473 -25.706 1.00 29.95 226 GLU B N 1
ATOM 4510 C CA . GLU B 1 226 ? 70.533 66.998 -24.377 1.00 29.18 226 GLU B CA 1
ATOM 4511 C C . GLU B 1 226 ? 69.643 67.681 -23.359 1.00 28.19 226 GLU B C 1
ATOM 4512 O O . GLU B 1 226 ? 69.073 68.771 -23.604 1.00 28.56 226 GLU B O 1
ATOM 4518 N N . ALA B 1 227 ? 69.471 66.988 -22.237 1.00 26.88 227 ALA B N 1
ATOM 4519 C CA . ALA B 1 227 ? 68.790 67.532 -21.090 1.00 26.81 227 ALA B CA 1
ATOM 4520 C C . ALA B 1 227 ? 69.489 68.817 -20.605 1.00 27.15 227 ALA B C 1
ATOM 4521 O O . ALA B 1 227 ? 70.679 68.939 -20.818 1.00 28.22 227 ALA B O 1
ATOM 4523 N N . THR B 1 228 ? 68.750 69.700 -19.938 1.00 26.24 228 THR B N 1
ATOM 4524 C CA . THR B 1 228 ? 69.308 70.900 -19.325 1.00 26.17 228 THR B CA 1
ATOM 4525 C C . THR B 1 228 ? 69.333 70.735 -17.823 1.00 25.62 228 THR B C 1
ATOM 4526 O O . THR B 1 228 ? 68.384 70.155 -17.213 1.00 24.90 228 THR B O 1
ATOM 4530 N N . LEU B 1 229 ? 70.437 71.183 -17.241 1.00 25.52 229 LEU B N 1
ATOM 4531 C CA . LEU B 1 229 ? 70.575 71.212 -15.772 1.00 26.07 229 LEU B CA 1
ATOM 4532 C C . LEU B 1 229 ? 70.626 72.632 -15.310 1.00 24.92 229 LEU B C 1
ATOM 4533 O O . LEU B 1 229 ? 71.430 73.393 -15.819 1.00 25.27 229 LEU B O 1
ATOM 4538 N N . ALA B 1 230 ? 69.701 73.016 -14.426 1.00 24.86 230 ALA B N 1
ATOM 4539 C CA . ALA B 1 230 ? 69.593 74.412 -13.967 1.00 25.01 230 ALA B CA 1
ATOM 4540 C C . ALA B 1 230 ? 70.784 74.796 -13.088 1.00 24.75 230 ALA B C 1
ATOM 4541 O O . ALA B 1 230 ? 71.427 73.919 -12.532 1.00 24.23 230 ALA B O 1
ATOM 4543 N N . ASN B 1 231 ? 71.072 76.099 -12.997 1.00 25.82 231 ASN B N 1
ATOM 4544 C CA . ASN B 1 231 ? 72.161 76.613 -12.156 1.00 25.03 231 ASN B CA 1
ATOM 4545 C C . ASN B 1 231 ? 71.606 76.878 -10.739 1.00 25.13 231 ASN B C 1
ATOM 4546 O O . ASN B 1 231 ? 70.781 77.827 -10.523 1.00 24.62 231 ASN B O 1
ATOM 4551 N N . MET B 1 232 ? 72.029 76.005 -9.811 1.00 24.76 232 MET B N 1
ATOM 4552 C CA . MET B 1 232 ? 71.542 76.007 -8.457 1.00 24.09 232 MET B CA 1
ATOM 4553 C C . MET B 1 232 ? 72.605 76.464 -7.451 1.00 24.12 232 MET B C 1
ATOM 4554 O O . MET B 1 232 ? 72.394 76.342 -6.213 1.00 23.63 232 MET B O 1
ATOM 4559 N N . GLN B 1 233 ? 73.728 76.968 -7.947 1.00 24.10 233 GLN B N 1
ATOM 4560 C CA . GLN B 1 233 ? 74.850 77.209 -7.096 1.00 24.54 233 GLN B CA 1
ATOM 4561 C C . GLN B 1 233 ? 74.622 78.438 -6.198 1.00 25.22 233 GLN B C 1
ATOM 4562 O O . GLN B 1 233 ? 74.862 78.347 -4.979 1.00 24.92 233 GLN B O 1
ATOM 4568 N N . ALA B 1 234 ? 74.132 79.522 -6.775 1.00 24.70 234 ALA B N 1
ATOM 4569 C CA . ALA B 1 234 ? 73.829 80.713 -6.034 1.00 26.02 234 ALA B CA 1
ATOM 4570 C C . ALA B 1 234 ? 72.325 80.844 -5.979 1.00 26.68 234 ALA B C 1
ATOM 4571 O O . ALA B 1 234 ? 71.687 81.338 -6.927 1.00 24.74 234 ALA B O 1
ATOM 4573 N N . MET B 1 235 ? 71.730 80.345 -4.912 1.00 25.20 235 MET B N 1
ATOM 4574 C CA . MET B 1 235 ? 70.253 80.349 -4.837 1.00 25.47 235 MET B CA 1
ATOM 4575 C C . MET B 1 235 ? 69.718 81.718 -4.558 1.00 26.88 235 MET B C 1
ATOM 4576 O O . MET B 1 235 ? 70.371 82.567 -3.904 1.00 27.22 235 MET B O 1
ATOM 4581 N N . GLY B 1 236 ? 68.506 81.942 -5.040 1.00 27.89 236 GLY B N 1
ATOM 4582 C CA . GLY B 1 236 ? 67.825 83.183 -4.749 1.00 29.97 236 GLY B CA 1
ATOM 4583 C C . GLY B 1 236 ? 66.371 83.170 -5.186 1.00 30.90 236 GLY B C 1
ATOM 4584 O O . GLY B 1 236 ? 65.775 82.131 -5.479 1.00 29.60 236 GLY B O 1
ATOM 4585 N N . ASN B 1 237 ? 65.810 84.363 -5.283 1.00 34.81 237 ASN B N 1
ATOM 4586 C CA . ASN B 1 237 ? 64.339 84.474 -5.489 1.00 36.92 237 ASN B CA 1
ATOM 4587 C C . ASN B 1 237 ? 63.828 83.885 -6.770 1.00 37.39 237 ASN B C 1
ATOM 4588 O O . ASN B 1 237 ? 62.714 83.331 -6.763 1.00 34.98 237 ASN B O 1
ATOM 4593 N N . GLY B 1 238 ? 64.656 83.903 -7.812 1.00 35.77 238 GLY B N 1
ATOM 4594 C CA . GLY B 1 238 ? 64.320 83.286 -9.084 1.00 37.59 238 GLY B CA 1
ATOM 4595 C C . GLY B 1 238 ? 64.024 81.803 -8.958 1.00 37.89 238 GLY B C 1
ATOM 4596 O O . GLY B 1 238 ? 63.145 81.249 -9.671 1.00 39.18 238 GLY B O 1
ATOM 4597 N N . HIS B 1 239 ? 64.651 81.127 -8.007 1.00 32.65 239 HIS B N 1
ATOM 4598 C CA . HIS B 1 239 ? 64.366 79.689 -7.893 1.00 30.83 239 HIS B CA 1
ATOM 4599 C C . HIS B 1 239 ? 63.005 79.411 -7.310 1.00 29.80 239 HIS B C 1
ATOM 4600 O O . HIS B 1 239 ? 62.525 78.279 -7.381 1.00 28.19 239 HIS B O 1
ATOM 4607 N N . LYS B 1 240 ? 62.361 80.415 -6.709 1.00 30.82 240 LYS B N 1
ATOM 4608 C CA . LYS B 1 240 ? 61.009 80.170 -6.186 1.00 33.07 240 LYS B CA 1
ATOM 4609 C C . LYS B 1 240 ? 60.033 79.690 -7.265 1.00 32.95 240 LYS B C 1
ATOM 4610 O O . LYS B 1 240 ? 59.239 78.788 -7.006 1.00 32.07 240 LYS B O 1
ATOM 4616 N N . ALA B 1 241 ? 60.162 80.230 -8.476 1.00 33.31 241 ALA B N 1
ATOM 4617 C CA . ALA B 1 241 ? 59.227 79.943 -9.568 1.00 35.66 241 ALA B CA 1
ATOM 4618 C C . ALA B 1 241 ? 59.564 78.626 -10.199 1.00 33.82 241 ALA B C 1
ATOM 4619 O O . ALA B 1 241 ? 58.685 77.867 -10.496 1.00 37.19 241 ALA B O 1
ATOM 4621 N N . THR B 1 242 ? 60.843 78.396 -10.411 1.00 36.08 242 THR B N 1
ATOM 4622 C CA . THR B 1 242 ? 61.286 77.278 -11.233 1.00 39.88 242 THR B CA 1
ATOM 4623 C C . THR B 1 242 ? 61.673 76.050 -10.442 1.00 37.53 242 THR B C 1
ATOM 4624 O O . THR B 1 242 ? 61.638 74.968 -10.992 1.00 35.49 242 THR B O 1
ATOM 4628 N N . ALA B 1 243 ? 62.087 76.211 -9.198 1.00 27.89 243 ALA B N 1
ATOM 4629 C CA . ALA B 1 243 ? 62.587 75.067 -8.499 1.00 26.84 243 ALA B CA 1
ATOM 4630 C C . ALA B 1 243 ? 62.193 75.184 -7.029 1.00 25.59 243 ALA B C 1
ATOM 4631 O O . ALA B 1 243 ? 63.053 75.204 -6.156 1.00 23.68 243 ALA B O 1
ATOM 4633 N N . PRO B 1 244 ? 60.881 75.371 -6.778 1.00 24.22 244 PRO B N 1
ATOM 4634 C CA . PRO B 1 244 ? 60.441 75.751 -5.438 1.00 24.11 244 PRO B CA 1
ATOM 4635 C C . PRO B 1 244 ? 60.908 74.819 -4.304 1.00 22.96 244 PRO B C 1
ATOM 4636 O O . PRO B 1 244 ? 61.229 75.336 -3.237 1.00 21.74 244 PRO B O 1
ATOM 4640 N N . ALA B 1 245 ? 60.967 73.498 -4.530 1.00 22.95 245 ALA B N 1
ATOM 4641 C CA . ALA B 1 245 ? 61.448 72.598 -3.481 1.00 22.55 245 ALA B CA 1
ATOM 4642 C C . ALA B 1 245 ? 62.903 72.783 -3.164 1.00 21.64 245 ALA B C 1
ATOM 4643 O O . ALA B 1 245 ? 63.329 72.548 -2.020 1.00 20.30 245 ALA B O 1
ATOM 4645 N N . TRP B 1 246 ? 63.677 73.192 -4.169 1.00 20.49 246 TRP B N 1
ATOM 4646 C CA . TRP B 1 246 ? 65.112 73.454 -3.964 1.00 20.96 246 TRP B CA 1
ATOM 4647 C C . TRP B 1 246 ? 65.292 74.756 -3.213 1.00 21.04 246 TRP B C 1
ATOM 4648 O O . TRP B 1 246 ? 66.092 74.878 -2.300 1.00 19.96 246 TRP B O 1
ATOM 4659 N N . HIS B 1 247 ? 64.494 75.761 -3.589 1.00 20.99 247 HIS B N 1
ATOM 4660 C CA . HIS B 1 247 ? 64.463 77.033 -2.847 1.00 21.31 247 HIS B CA 1
ATOM 4661 C C . HIS B 1 247 ? 64.056 76.833 -1.410 1.00 19.70 247 HIS B C 1
ATOM 4662 O O . HIS B 1 247 ? 64.695 77.367 -0.515 1.00 20.25 247 HIS B O 1
ATOM 4669 N N . GLU B 1 248 ? 63.083 75.995 -1.170 1.00 18.86 248 GLU B N 1
ATOM 4670 C CA . GLU B 1 248 ? 62.555 75.783 0.174 1.00 20.29 248 GLU B CA 1
ATOM 4671 C C . GLU B 1 248 ? 63.599 75.055 1.063 1.00 19.69 248 GLU B C 1
ATOM 4672 O O . GLU B 1 248 ? 63.800 75.478 2.207 1.00 20.07 248 GLU B O 1
ATOM 4678 N N . ALA B 1 249 ? 64.260 74.006 0.571 1.00 18.82 249 ALA B N 1
ATOM 4679 C CA . ALA B 1 249 ? 65.261 73.370 1.404 1.00 20.61 249 ALA B CA 1
ATOM 4680 C C . ALA B 1 249 ? 66.394 74.273 1.775 1.00 20.61 249 ALA B C 1
ATOM 4681 O O . ALA B 1 249 ? 66.882 74.258 2.901 1.00 20.52 249 ALA B O 1
ATOM 4683 N N . TRP B 1 250 ? 66.775 75.143 0.843 1.00 20.90 250 TRP B N 1
ATOM 4684 C CA . TRP B 1 250 ? 67.870 76.073 1.022 1.00 20.89 250 TRP B CA 1
ATOM 4685 C C . TRP B 1 250 ? 67.528 77.183 2.014 1.00 20.59 250 TRP B C 1
ATOM 4686 O O . TRP B 1 250 ? 68.264 77.382 2.987 1.00 20.70 250 TRP B O 1
ATOM 4697 N N . GLU B 1 251 ? 66.412 77.859 1.835 1.00 19.44 251 GLU B N 1
ATOM 4698 C CA . GLU B 1 251 ? 66.013 78.911 2.739 1.00 20.02 251 GLU B CA 1
ATOM 4699 C C . GLU B 1 251 ? 65.720 78.343 4.145 1.00 19.73 251 GLU B C 1
ATOM 4700 O O . GLU B 1 251 ? 66.049 78.944 5.094 1.00 19.97 251 GLU B O 1
ATOM 4706 N N . ALA B 1 252 ? 65.059 77.191 4.217 1.00 18.92 252 ALA B N 1
ATOM 4707 C CA . ALA B 1 252 ? 64.723 76.608 5.496 1.00 18.98 252 ALA B CA 1
ATOM 4708 C C . ALA B 1 252 ? 65.999 76.230 6.237 1.00 18.79 252 ALA B C 1
ATOM 4709 O O . ALA B 1 252 ? 66.050 76.422 7.456 1.00 19.33 252 ALA B O 1
ATOM 4711 N N . ARG B 1 253 ? 66.956 75.678 5.530 1.00 19.09 253 ARG B N 1
ATOM 4712 C CA . ARG B 1 253 ? 68.224 75.293 6.186 1.00 20.97 253 ARG B CA 1
ATOM 4713 C C . ARG B 1 253 ? 68.903 76.581 6.790 1.00 21.97 253 ARG B C 1
ATOM 4714 O O . ARG B 1 253 ? 69.377 76.590 7.953 1.00 22.00 253 ARG B O 1
ATOM 4722 N N . ASN B 1 254 ? 68.896 77.659 6.022 1.00 21.93 254 ASN B N 1
ATOM 4723 C CA . ASN B 1 254 ? 69.466 78.892 6.446 1.00 23.21 254 ASN B CA 1
ATOM 4724 C C . ASN B 1 254 ? 68.774 79.489 7.651 1.00 23.10 254 ASN B C 1
ATOM 4725 O O . ASN B 1 254 ? 69.428 80.240 8.404 1.00 22.55 254 ASN B O 1
ATOM 4730 N N . ARG B 1 255 ? 67.486 79.228 7.805 1.00 23.11 255 ARG B N 1
ATOM 4731 C CA . ARG B 1 255 ? 66.687 79.883 8.832 1.00 25.01 255 ARG B CA 1
ATOM 4732 C C . ARG B 1 255 ? 66.476 79.045 10.100 1.00 22.85 255 ARG B C 1
ATOM 4733 O O . ARG B 1 255 ? 65.697 79.419 10.972 1.00 22.16 255 ARG B O 1
ATOM 4741 N N . GLU B 1 256 ? 67.204 77.926 10.228 1.00 21.65 256 GLU B N 1
ATOM 4742 C CA . GLU B 1 256 ? 67.059 77.037 11.381 1.00 21.35 256 GLU B CA 1
ATOM 4743 C C . GLU B 1 256 ? 67.345 77.772 12.661 1.00 22.00 256 GLU B C 1
ATOM 4744 O O . GLU B 1 256 ? 68.391 78.452 12.740 1.00 23.11 256 GLU B O 1
ATOM 4750 N N . ALA B 1 257 ? 66.502 77.615 13.648 1.00 21.64 257 ALA B N 1
ATOM 4751 C CA . ALA B 1 257 ? 66.781 78.115 15.024 1.00 22.98 257 ALA B CA 1
ATOM 4752 C C . ALA B 1 257 ? 67.873 77.247 15.551 1.00 22.65 257 ALA B C 1
ATOM 4753 O O . ALA B 1 257 ? 67.867 76.000 15.345 1.00 22.14 257 ALA B O 1
ATOM 4755 N N . LYS B 1 258 ? 68.762 77.834 16.320 1.00 23.45 258 LYS B N 1
ATOM 4756 C CA . LYS B 1 258 ? 69.901 77.086 16.904 1.00 22.69 258 LYS B CA 1
ATOM 4757 C C . LYS B 1 258 ? 69.883 77.254 18.441 1.00 22.08 258 LYS B C 1
ATOM 4758 O O . LYS B 1 258 ? 69.479 78.311 18.927 1.00 21.16 258 LYS B O 1
ATOM 4764 N N . ALA B 1 259 ? 70.378 76.232 19.130 1.00 22.94 259 ALA B N 1
ATOM 4765 C CA . ALA B 1 259 ? 70.481 76.238 20.588 1.00 22.38 259 ALA B CA 1
ATOM 4766 C C . ALA B 1 259 ? 71.364 77.399 21.061 1.00 22.71 259 ALA B C 1
ATOM 4767 O O . ALA B 1 259 ? 71.143 77.887 22.150 1.00 23.45 259 ALA B O 1
ATOM 4769 N N . LYS B 1 260 ? 72.321 77.837 20.245 1.00 23.18 260 LYS B N 1
ATOM 4770 C CA . LYS B 1 260 ? 73.205 78.941 20.595 1.00 25.77 260 LYS B CA 1
ATOM 4771 C C . LYS B 1 260 ? 72.544 80.295 20.397 1.00 24.29 260 LYS B C 1
ATOM 4772 O O . LYS B 1 260 ? 73.191 81.301 20.728 1.00 26.50 260 LYS B O 1
ATOM 4778 N N . ASP B 1 261 ? 71.349 80.377 19.817 1.00 23.35 261 ASP B N 1
ATOM 4779 C CA . ASP B 1 261 ? 70.683 81.648 19.609 1.00 24.90 261 ASP B CA 1
ATOM 4780 C C . ASP B 1 261 ? 70.363 82.375 20.925 1.00 24.95 261 ASP B C 1
ATOM 4781 O O . ASP B 1 261 ? 70.370 81.784 22.029 1.00 23.38 261 ASP B O 1
ATOM 4786 N N . LEU B 1 262 ? 70.163 83.657 20.784 1.00 26.74 262 LEU B N 1
ATOM 4787 C CA . LEU B 1 262 ? 69.974 84.557 21.941 1.00 26.57 262 LEU B CA 1
ATOM 4788 C C . LEU B 1 262 ? 68.831 84.135 22.842 1.00 26.44 262 LEU B C 1
ATOM 4789 O O . LEU B 1 262 ? 68.934 84.222 24.065 1.00 24.19 262 LEU B O 1
ATOM 4794 N N . ALA B 1 263 ? 67.719 83.633 22.257 1.00 24.65 263 ALA B N 1
ATOM 4795 C CA . ALA B 1 263 ? 66.550 83.209 23.029 1.00 24.34 263 ALA B CA 1
ATOM 4796 C C . ALA B 1 263 ? 66.812 82.036 23.939 1.00 23.59 263 ALA B C 1
ATOM 4797 O O . ALA B 1 263 ? 66.084 81.846 24.876 1.00 24.15 263 ALA B O 1
ATOM 4799 N N . TYR B 1 264 ? 67.887 81.275 23.694 1.00 21.72 264 TYR B N 1
ATOM 4800 C CA . TYR B 1 264 ? 68.156 80.047 24.451 1.00 22.43 264 TYR B CA 1
ATOM 4801 C C . TYR B 1 264 ? 69.453 80.056 25.200 1.00 23.17 264 TYR B C 1
ATOM 4802 O O . TYR B 1 264 ? 69.826 79.037 25.691 1.00 25.19 264 TYR B O 1
ATOM 4811 N N . THR B 1 265 ? 70.086 81.220 25.381 1.00 22.82 265 THR B N 1
ATOM 4812 C CA . THR B 1 265 ? 71.432 81.305 25.985 1.00 22.12 265 THR B CA 1
ATOM 4813 C C . THR B 1 265 ? 71.461 82.421 26.958 1.00 21.82 265 THR B C 1
ATOM 4814 O O . THR B 1 265 ? 70.628 83.372 26.952 1.00 21.85 265 THR B O 1
ATOM 4818 N N . ASN B 1 266 ? 72.420 82.335 27.854 1.00 22.01 266 ASN B N 1
ATOM 4819 C CA . ASN B 1 266 ? 72.639 83.424 28.807 1.00 22.68 266 ASN B CA 1
ATOM 4820 C C . ASN B 1 266 ? 73.057 84.666 28.078 1.00 22.85 266 ASN B C 1
ATOM 4821 O O . ASN B 1 266 ? 73.759 84.605 27.059 1.00 23.31 266 ASN B O 1
ATOM 4826 N N . GLU B 1 267 ? 72.696 85.815 28.617 1.00 23.22 267 GLU B N 1
ATOM 4827 C CA . GLU B 1 267 ? 73.172 87.120 28.090 1.00 24.40 267 GLU B CA 1
ATOM 4828 C C . GLU B 1 267 ? 74.673 87.302 28.407 1.00 24.20 267 GLU B C 1
ATOM 4829 O O . GLU B 1 267 ? 75.204 86.674 29.290 1.00 23.96 267 GLU B O 1
ATOM 4835 N N . THR B 1 268 ? 75.334 88.171 27.629 1.00 24.51 268 THR B N 1
ATOM 4836 C CA . THR B 1 268 ? 76.772 88.400 27.721 1.00 24.81 268 THR B CA 1
ATOM 4837 C C . THR B 1 268 ? 77.012 89.903 27.715 1.00 24.74 268 THR B C 1
ATOM 4838 O O . THR B 1 268 ? 76.120 90.660 27.500 1.00 24.28 268 THR B O 1
ATOM 4842 N N . GLY B 1 269 ? 78.230 90.325 27.986 1.00 26.03 269 GLY B N 1
ATOM 4843 C CA . GLY B 1 269 ? 78.526 91.746 28.069 1.00 26.77 269 GLY B CA 1
ATOM 4844 C C . GLY B 1 269 ? 78.674 92.278 29.455 1.00 27.18 269 GLY B C 1
ATOM 4845 O O . GLY B 1 269 ? 78.273 91.611 30.432 1.00 27.08 269 GLY B O 1
ATOM 4846 N N . ASN B 1 270 ? 79.148 93.522 29.597 1.00 28.95 270 ASN B N 1
ATOM 4847 C CA . ASN B 1 270 ? 79.034 94.149 30.901 1.00 29.79 270 ASN B CA 1
ATOM 4848 C C . ASN B 1 270 ? 77.603 94.063 31.422 1.00 28.56 270 ASN B C 1
ATOM 4849 O O . ASN B 1 270 ? 76.647 93.952 30.647 1.00 29.54 270 ASN B O 1
ATOM 4854 N N . LEU B 1 271 ? 77.473 93.999 32.753 1.00 28.02 271 LEU B N 1
ATOM 4855 C CA . LEU B 1 271 ? 76.218 93.651 33.409 1.00 27.18 271 LEU B CA 1
ATOM 4856 C C . LEU B 1 271 ? 75.126 94.652 33.012 1.00 29.07 271 LEU B C 1
ATOM 4857 O O . LEU B 1 271 ? 73.993 94.255 32.779 1.00 28.50 271 LEU B O 1
ATOM 4862 N N . ASP B 1 272 ? 75.466 95.938 32.909 1.00 29.90 272 ASP B N 1
ATOM 4863 C CA . ASP B 1 272 ? 74.480 96.939 32.512 1.00 33.33 272 ASP B CA 1
ATOM 4864 C C . ASP B 1 272 ? 74.025 96.823 31.062 1.00 34.58 272 ASP B C 1
ATOM 4865 O O . ASP B 1 272 ? 73.055 97.504 30.674 1.00 39.81 272 ASP B O 1
ATOM 4870 N N . THR B 1 273 ? 74.718 96.026 30.248 1.00 32.68 273 THR B N 1
ATOM 4871 C CA . THR B 1 273 ? 74.358 95.807 28.867 1.00 31.68 273 THR B CA 1
ATOM 4872 C C . THR B 1 273 ? 73.530 94.576 28.670 1.00 30.47 273 THR B C 1
ATOM 4873 O O . THR B 1 273 ? 73.169 94.269 27.507 1.00 29.65 273 THR B O 1
ATOM 4877 N N . GLN B 1 274 ? 73.294 93.802 29.734 1.00 28.15 274 GLN B N 1
ATOM 4878 C CA . GLN B 1 274 ? 72.504 92.569 29.624 1.00 27.39 274 GLN B CA 1
ATOM 4879 C C . GLN B 1 274 ? 71.047 92.949 29.824 1.00 27.82 274 GLN B C 1
ATOM 4880 O O . GLN B 1 274 ? 70.664 93.280 30.908 1.00 28.17 274 GLN B O 1
ATOM 4886 N N . PRO B 1 275 ? 70.227 92.954 28.767 1.00 28.87 275 PRO B N 1
ATOM 4887 C CA . PRO B 1 275 ? 68.962 93.706 28.923 1.00 29.31 275 PRO B CA 1
ATOM 4888 C C . PRO B 1 275 ? 67.981 93.139 29.946 1.00 29.58 275 PRO B C 1
ATOM 4889 O O . PRO B 1 275 ? 67.237 93.935 30.553 1.00 30.04 275 PRO B O 1
ATOM 4893 N N . THR B 1 276 ? 68.024 91.822 30.158 1.00 27.85 276 THR B N 1
ATOM 4894 C CA . THR B 1 276 ? 67.139 91.158 31.117 1.00 27.51 276 THR B CA 1
ATOM 4895 C C . THR B 1 276 ? 67.573 91.474 32.514 1.00 26.59 276 THR B C 1
ATOM 4896 O O . THR B 1 276 ? 66.775 91.805 33.358 1.00 26.98 276 THR B O 1
ATOM 4900 N N . LEU B 1 277 ? 68.859 91.400 32.749 1.00 28.32 277 LEU B N 1
ATOM 4901 C CA . LEU B 1 277 ? 69.419 91.770 34.018 1.00 28.32 277 LEU B CA 1
ATOM 4902 C C . LEU B 1 277 ? 69.115 93.239 34.366 1.00 29.80 277 LEU B C 1
ATOM 4903 O O . LEU B 1 277 ? 68.681 93.548 35.458 1.00 28.88 277 LEU B O 1
ATOM 4908 N N . LYS B 1 278 ? 69.372 94.145 33.439 1.00 29.59 278 LYS B N 1
ATOM 4909 C CA . LYS B 1 278 ? 69.072 95.531 33.634 1.00 31.86 278 LYS B CA 1
ATOM 4910 C C . LYS B 1 278 ? 67.587 95.785 33.905 1.00 32.42 278 LYS B C 1
ATOM 4911 O O . LYS B 1 278 ? 67.267 96.551 34.801 1.00 34.19 278 LYS B O 1
ATOM 4917 N N . ALA B 1 279 ? 66.680 95.191 33.105 1.00 31.87 279 ALA B N 1
ATOM 4918 C CA . ALA B 1 279 ? 65.252 95.394 33.327 1.00 31.50 279 ALA B CA 1
ATOM 4919 C C . ALA B 1 279 ? 64.840 94.927 34.719 1.00 31.48 279 ALA B C 1
ATOM 4920 O O . ALA B 1 279 ? 64.012 95.579 35.389 1.00 32.42 279 ALA B O 1
ATOM 4922 N N . LEU B 1 280 ? 65.431 93.854 35.192 1.00 29.52 280 LEU B N 1
ATOM 4923 C CA . LEU B 1 280 ? 65.014 93.297 36.473 1.00 29.41 280 LEU B CA 1
ATOM 4924 C C . LEU B 1 280 ? 65.429 94.121 37.650 1.00 30.34 280 LEU B C 1
ATOM 4925 O O . LEU B 1 280 ? 64.749 94.115 38.708 1.00 29.13 280 LEU B O 1
ATOM 4930 N N . VAL B 1 281 ? 66.556 94.814 37.510 1.00 32.75 281 VAL B N 1
ATOM 4931 C CA . VAL B 1 281 ? 66.987 95.736 38.565 1.00 35.15 281 VAL B CA 1
ATOM 4932 C C . VAL B 1 281 ? 65.862 96.715 38.877 1.00 39.00 281 VAL B C 1
ATOM 4933 O O . VAL B 1 281 ? 65.527 96.931 40.029 1.00 37.78 281 VAL B O 1
ATOM 4937 N N . LYS B 1 282 ? 65.240 97.234 37.823 1.00 43.87 282 LYS B N 1
ATOM 4938 C CA . LYS B 1 282 ? 64.101 98.114 37.956 1.00 45.27 282 LYS B CA 1
ATOM 4939 C C . LYS B 1 282 ? 62.822 97.393 38.406 1.00 44.62 282 LYS B C 1
ATOM 4940 O O . LYS B 1 282 ? 62.138 97.889 39.261 1.00 48.97 282 LYS B O 1
ATOM 4946 N N . THR B 1 283 ? 62.489 96.242 37.843 1.00 41.29 283 THR B N 1
ATOM 4947 C CA . THR B 1 283 ? 61.331 95.459 38.255 1.00 42.09 283 THR B CA 1
ATOM 4948 C C . THR B 1 283 ? 61.338 95.023 39.763 1.00 42.26 283 THR B C 1
ATOM 4949 O O . THR B 1 283 ? 60.277 94.980 40.392 1.00 45.16 283 THR B O 1
ATOM 4953 N N . LEU B 1 284 ? 62.489 94.609 40.294 1.00 38.03 284 LEU B N 1
ATOM 4954 C CA . LEU B 1 284 ? 62.586 93.933 41.585 1.00 36.19 284 LEU B CA 1
ATOM 4955 C C . LEU B 1 284 ? 63.291 94.756 42.680 1.00 36.90 284 LEU B C 1
ATOM 4956 O O . LEU B 1 284 ? 63.006 94.571 43.855 1.00 35.36 284 LEU B O 1
ATOM 4961 N N . LEU B 1 285 ? 64.264 95.599 42.318 1.00 39.34 285 LEU B N 1
ATOM 4962 C CA . LEU B 1 285 ? 65.155 96.183 43.305 1.00 42.95 285 LEU B CA 1
ATOM 4963 C C . LEU B 1 285 ? 65.054 97.698 43.451 1.00 48.97 285 LEU B C 1
ATOM 4964 O O . LEU B 1 285 ? 65.432 98.193 44.516 1.00 56.95 285 LEU B O 1
ATOM 4969 N N . LEU B 1 286 ? 64.517 98.427 42.467 1.00 51.17 286 LEU B N 1
ATOM 4970 C CA . LEU B 1 286 ? 64.690 99.884 42.400 1.00 55.71 286 LEU B CA 1
ATOM 4971 C C . LEU B 1 286 ? 63.392 100.597 42.778 1.00 63.75 286 LEU B C 1
ATOM 4972 O O . LEU B 1 286 ? 62.354 100.396 42.100 1.00 64.63 286 LEU B O 1
ATOM 4977 N N . PRO B 1 287 ? 63.444 101.464 43.838 1.00 71.42 287 PRO B N 1
ATOM 4978 C CA . PRO B 1 287 ? 62.266 102.227 44.287 1.00 72.34 287 PRO B CA 1
ATOM 4979 C C . PRO B 1 287 ? 61.909 103.326 43.316 1.00 75.79 287 PRO B C 1
ATOM 4980 O O . PRO B 1 287 ? 62.332 103.250 42.158 1.00 78.90 287 PRO B O 1
ATOM 4984 N N . LYS B 1 288 ? 61.085 104.289 43.767 1.00 82.64 288 LYS B N 1
ATOM 4985 C CA . LYS B 1 288 ? 60.790 105.566 43.052 1.00 81.47 288 LYS B CA 1
ATOM 4986 C C . LYS B 1 288 ? 60.107 106.593 43.975 1.00 83.06 288 LYS B C 1
ATOM 4987 O O . LYS B 1 288 ? 60.669 107.033 44.983 1.00 79.25 288 LYS B O 1
ATOM 4989 N N . GLU B 1 292 ? 68.923 108.965 39.431 1.00 95.14 292 GLU B N 1
ATOM 4990 C CA . GLU B 1 292 ? 67.793 108.460 38.650 1.00 92.57 292 GLU B CA 1
ATOM 4991 C C . GLU B 1 292 ? 68.255 108.074 37.251 1.00 89.47 292 GLU B C 1
ATOM 4992 O O . GLU B 1 292 ? 67.939 106.972 36.768 1.00 91.48 292 GLU B O 1
ATOM 4994 N N . HIS B 1 293 ? 69.005 108.958 36.596 1.00 83.87 293 HIS B N 1
ATOM 4995 C CA . HIS B 1 293 ? 69.610 108.604 35.305 1.00 79.66 293 HIS B CA 1
ATOM 4996 C C . HIS B 1 293 ? 70.657 107.530 35.570 1.00 71.77 293 HIS B C 1
ATOM 4997 O O . HIS B 1 293 ? 71.356 107.610 36.600 1.00 72.49 293 HIS B O 1
ATOM 4999 N N . ASN B 1 294 ? 70.748 106.537 34.666 1.00 63.12 294 ASN B N 1
ATOM 5000 C CA . ASN B 1 294 ? 71.633 105.369 34.846 1.00 58.61 294 ASN B CA 1
ATOM 5001 C C . ASN B 1 294 ? 71.385 104.587 36.138 1.00 49.04 294 ASN B C 1
ATOM 5002 O O . ASN B 1 294 ? 72.299 103.970 36.679 1.00 45.28 294 ASN B O 1
ATOM 5007 N N . ALA B 1 295 ? 70.162 104.609 36.655 1.00 46.54 295 ALA B N 1
ATOM 5008 C CA . ALA B 1 295 ? 69.929 104.057 38.001 1.00 46.13 295 ALA B CA 1
ATOM 5009 C C . ALA B 1 295 ? 70.234 102.568 38.052 1.00 40.79 295 ALA B C 1
ATOM 5010 O O . ALA B 1 295 ? 70.866 102.081 38.989 1.00 38.63 295 ALA B O 1
ATOM 5012 N N . GLU B 1 296 ? 69.872 101.854 37.002 1.00 42.06 296 GLU B N 1
ATOM 5013 C CA . GLU B 1 296 ? 70.178 100.371 36.958 1.00 42.49 296 GLU B CA 1
ATOM 5014 C C . GLU B 1 296 ? 71.663 100.025 36.959 1.00 39.25 296 GLU B C 1
ATOM 5015 O O . GLU B 1 296 ? 72.134 99.182 37.748 1.00 39.52 296 GLU B O 1
ATOM 5021 N N . ALA B 1 297 ? 72.416 100.712 36.104 1.00 38.09 297 ALA B N 1
ATOM 5022 C CA . ALA B 1 297 ? 73.855 100.552 36.033 1.00 37.52 297 ALA B CA 1
ATOM 5023 C C . ALA B 1 297 ? 74.481 100.850 37.364 1.00 37.82 297 ALA B C 1
ATOM 5024 O O . ALA B 1 297 ? 75.377 100.153 37.818 1.00 37.64 297 ALA B O 1
ATOM 5026 N N . THR B 1 298 ? 74.030 101.942 37.986 1.00 39.04 298 THR B N 1
ATOM 5027 C CA . THR B 1 298 ? 74.584 102.326 39.276 1.00 40.27 298 THR B CA 1
ATOM 5028 C C . THR B 1 298 ? 74.299 101.281 40.347 1.00 37.02 298 THR B C 1
ATOM 5029 O O . THR B 1 298 ? 75.185 100.882 41.125 1.00 37.25 298 THR B O 1
ATOM 5033 N N . LYS B 1 299 ? 73.061 100.822 40.373 1.00 36.66 299 LYS B N 1
ATOM 5034 C CA . LYS B 1 299 ? 72.697 99.725 41.280 1.00 34.28 299 LYS B CA 1
ATOM 5035 C C . LYS B 1 299 ? 73.522 98.444 41.016 1.00 32.93 299 LYS B C 1
ATOM 5036 O O . LYS B 1 299 ? 74.015 97.815 41.935 1.00 34.41 299 LYS B O 1
ATOM 5042 N N . LEU B 1 300 ? 73.662 98.060 39.758 1.00 33.35 300 LEU B N 1
ATOM 5043 C CA . LEU B 1 300 ? 74.438 96.862 39.422 1.00 32.93 300 LEU B CA 1
ATOM 5044 C C . LEU B 1 300 ? 75.840 96.959 39.871 1.00 35.10 300 LEU B C 1
ATOM 5045 O O . LEU B 1 300 ? 76.356 96.003 40.457 1.00 33.86 300 LEU B O 1
ATOM 5050 N N . GLU B 1 301 ? 76.456 98.126 39.662 1.00 37.45 301 GLU B N 1
ATOM 5051 C CA . GLU B 1 301 ? 77.832 98.316 40.106 1.00 39.39 301 GLU B CA 1
ATOM 5052 C C . GLU B 1 301 ? 77.998 98.143 41.605 1.00 37.69 301 GLU B C 1
ATOM 5053 O O . GLU B 1 301 ? 78.936 97.469 42.072 1.00 39.98 301 GLU B O 1
ATOM 5059 N N . ALA B 1 302 ? 77.074 98.709 42.355 1.00 35.60 302 ALA B N 1
ATOM 5060 C CA . ALA B 1 302 ? 77.102 98.589 43.799 1.00 37.86 302 ALA B CA 1
ATOM 5061 C C . ALA B 1 302 ? 76.874 97.170 44.292 1.00 36.66 302 ALA B C 1
ATOM 5062 O O . ALA B 1 302 ? 77.588 96.689 45.180 1.00 37.74 302 ALA B O 1
ATOM 5064 N N . LEU B 1 303 ? 75.882 96.495 43.685 1.00 35.55 303 LEU B N 1
ATOM 5065 C CA . LEU B 1 303 ? 75.579 95.087 44.023 1.00 33.19 303 LEU B CA 1
ATOM 5066 C C . LEU B 1 303 ? 76.733 94.136 43.784 1.00 33.17 303 LEU B C 1
ATOM 5067 O O . LEU B 1 303 ? 76.960 93.258 44.614 1.00 33.75 303 LEU B O 1
ATOM 5072 N N . PHE B 1 304 ? 77.422 94.285 42.636 1.00 31.69 304 PHE B N 1
ATOM 5073 C CA . PHE B 1 304 ? 78.424 93.353 42.170 1.00 31.70 304 PHE B CA 1
ATOM 5074 C C . PHE B 1 304 ? 79.860 93.818 42.260 1.00 33.03 304 PHE B C 1
ATOM 5075 O O . PHE B 1 304 ? 80.792 93.033 41.986 1.00 34.85 304 PHE B O 1
ATOM 5083 N N . GLY B 1 305 ? 80.072 95.038 42.703 1.00 33.13 305 GLY B N 1
ATOM 5084 C CA . GLY B 1 305 ? 81.439 95.469 42.875 1.00 35.18 305 GLY B CA 1
ATOM 5085 C C . GLY B 1 305 ? 82.120 95.779 41.550 1.00 34.75 305 GLY B C 1
ATOM 5086 O O . GLY B 1 305 ? 83.351 95.702 41.463 1.00 40.35 305 GLY B O 1
ATOM 5087 N N . GLY B 1 306 ? 81.323 96.158 40.550 1.00 33.61 306 GLY B N 1
ATOM 5088 C CA . GLY B 1 306 ? 81.774 96.385 39.166 1.00 31.90 306 GLY B CA 1
ATOM 5089 C C . GLY B 1 306 ? 80.762 95.878 38.152 1.00 31.17 306 GLY B C 1
ATOM 5090 O O . GLY B 1 306 ? 79.741 95.232 38.517 1.00 32.19 306 GLY B O 1
ATOM 5091 N N . LEU B 1 307 ? 81.023 96.187 36.884 1.00 31.13 307 LEU B N 1
ATOM 5092 C CA . LEU B 1 307 ? 80.113 95.846 35.814 1.00 29.72 307 LEU B CA 1
ATOM 5093 C C . LEU B 1 307 ? 80.665 94.793 34.884 1.00 30.20 307 LEU B C 1
ATOM 5094 O O . LEU B 1 307 ? 79.995 94.419 33.906 1.00 28.89 307 LEU B O 1
ATOM 5099 N N . ALA B 1 308 ? 81.844 94.247 35.186 1.00 28.46 308 ALA B N 1
ATOM 5100 C CA . ALA B 1 308 ? 82.393 93.208 34.351 1.00 29.12 308 ALA B CA 1
ATOM 5101 C C . ALA B 1 308 ? 81.467 91.998 34.376 1.00 29.41 308 ALA B C 1
ATOM 5102 O O . ALA B 1 308 ? 80.916 91.688 35.434 1.00 27.79 308 ALA B O 1
ATOM 5104 N N . ALA B 1 309 ? 81.350 91.302 33.239 1.00 27.79 309 ALA B N 1
ATOM 5105 C CA . ALA B 1 309 ? 80.438 90.135 33.168 1.00 27.72 309 ALA B CA 1
ATOM 5106 C C . ALA B 1 309 ? 80.695 89.113 34.233 1.00 27.39 309 ALA B C 1
ATOM 5107 O O . ALA B 1 309 ? 79.753 88.484 34.748 1.00 29.03 309 ALA B O 1
ATOM 5109 N N . ASP B 1 310 ? 81.949 88.927 34.622 1.00 27.80 310 ASP B N 1
ATOM 5110 C CA . ASP B 1 310 ? 82.252 87.847 35.598 1.00 30.91 310 ASP B CA 1
ATOM 5111 C C . ASP B 1 310 ? 82.007 88.240 37.045 1.00 30.07 310 ASP B C 1
ATOM 5112 O O . ASP B 1 310 ? 82.279 87.451 37.925 1.00 29.86 310 ASP B O 1
ATOM 5117 N N . LYS B 1 311 ? 81.520 89.451 37.305 1.00 29.51 311 LYS B N 1
ATOM 5118 C CA . LYS B 1 311 ? 81.254 89.887 38.670 1.00 29.48 311 LYS B CA 1
ATOM 5119 C C . LYS B 1 311 ? 80.086 89.128 39.314 1.00 28.30 311 LYS B C 1
ATOM 5120 O O . LYS B 1 311 ? 79.935 89.197 40.529 1.00 26.11 311 LYS B O 1
ATOM 5126 N N . THR B 1 312 ? 79.278 88.399 38.546 1.00 26.05 312 THR B N 1
ATOM 5127 C CA . THR B 1 312 ? 78.274 87.511 39.189 1.00 25.77 312 THR B CA 1
ATOM 5128 C C . THR B 1 312 ? 78.829 86.165 39.660 1.00 25.73 312 THR B C 1
ATOM 5129 O O . THR B 1 312 ? 78.183 85.447 40.412 1.00 23.45 312 THR B O 1
ATOM 5133 N N . LYS B 1 313 ? 80.058 85.848 39.277 1.00 26.95 313 LYS B N 1
ATOM 5134 C CA . LYS B 1 313 ? 80.601 84.533 39.493 1.00 29.31 313 LYS B CA 1
ATOM 5135 C C . LYS B 1 313 ? 80.756 84.155 40.977 1.00 28.71 313 LYS B C 1
ATOM 5136 O O . LYS B 1 313 ? 80.446 83.047 41.367 1.00 27.78 313 LYS B O 1
ATOM 5142 N N . THR B 1 314 ? 81.137 85.110 41.807 1.00 28.70 314 THR B N 1
ATOM 5143 C CA . THR B 1 314 ? 81.295 84.824 43.210 1.00 29.74 314 THR B CA 1
ATOM 5144 C C . THR B 1 314 ? 79.984 84.336 43.861 1.00 26.30 314 THR B C 1
ATOM 5145 O O . THR B 1 314 ? 80.022 83.474 44.681 1.00 24.59 314 THR B O 1
ATOM 5149 N N . TYR B 1 315 ? 78.863 84.943 43.471 1.00 26.03 315 TYR B N 1
ATOM 5150 C CA . TYR B 1 315 ? 77.549 84.645 44.022 1.00 25.69 315 TYR B CA 1
ATOM 5151 C C . TYR B 1 315 ? 77.119 83.283 43.550 1.00 23.82 315 TYR B C 1
ATOM 5152 O O . TYR B 1 315 ? 76.610 82.407 44.344 1.00 23.92 315 TYR B O 1
ATOM 5161 N N . LEU B 1 316 ? 77.327 83.047 42.262 1.00 22.83 316 LEU B N 1
ATOM 5162 C CA . LEU B 1 316 ? 76.978 81.749 41.676 1.00 24.31 316 LEU B CA 1
ATOM 5163 C C . LEU B 1 316 ? 77.841 80.596 42.246 1.00 23.32 316 LEU B C 1
ATOM 5164 O O . LEU B 1 316 ? 77.315 79.516 42.484 1.00 22.37 316 LEU B O 1
ATOM 5169 N N . ASP B 1 317 ? 79.131 80.835 42.451 1.00 22.80 317 ASP B N 1
ATOM 5170 C CA . ASP B 1 317 ? 80.023 79.825 43.060 1.00 24.28 317 ASP B CA 1
ATOM 5171 C C . ASP B 1 317 ? 79.543 79.502 44.504 1.00 23.01 317 ASP B C 1
ATOM 5172 O O . ASP B 1 317 ? 79.578 78.384 44.927 1.00 24.04 317 ASP B O 1
ATOM 5177 N N . MET B 1 318 ? 79.045 80.489 45.228 1.00 23.07 318 MET B N 1
ATOM 5178 C CA . MET B 1 318 ? 78.594 80.296 46.637 1.00 22.74 318 MET B CA 1
ATOM 5179 C C . MET B 1 318 ? 77.337 79.407 46.637 1.00 22.58 318 MET B C 1
ATOM 5180 O O . MET B 1 318 ? 77.264 78.427 47.377 1.00 21.82 318 MET B O 1
ATOM 5185 N N . VAL B 1 319 ? 76.407 79.676 45.687 1.00 21.47 319 VAL B N 1
ATOM 5186 C CA . VAL B 1 319 ? 75.221 78.823 45.517 1.00 20.76 319 VAL B CA 1
ATOM 5187 C C . VAL B 1 319 ? 75.619 77.402 45.175 1.00 22.19 319 VAL B C 1
ATOM 5188 O O . VAL B 1 319 ? 75.093 76.466 45.745 1.00 21.24 319 VAL B O 1
ATOM 5192 N N . ASP B 1 320 ? 76.508 77.244 44.196 1.00 21.55 320 ASP B N 1
ATOM 5193 C CA . ASP B 1 320 ? 76.942 75.907 43.789 1.00 23.01 320 ASP B CA 1
ATOM 5194 C C . ASP B 1 320 ? 77.559 75.076 44.908 1.00 21.84 320 ASP B C 1
ATOM 5195 O O . ASP B 1 320 ? 77.459 73.833 44.894 1.00 23.21 320 ASP B O 1
ATOM 5200 N N . ALA B 1 321 ? 78.189 75.728 45.859 1.00 22.45 321 ALA B N 1
ATOM 5201 C CA . ALA B 1 321 ? 78.858 75.056 46.927 1.00 21.30 321 ALA B CA 1
ATOM 5202 C C . ALA B 1 321 ? 77.888 74.613 48.024 1.00 22.02 321 ALA B C 1
ATOM 5203 O O . ALA B 1 321 ? 78.277 73.877 48.947 1.00 23.28 321 ALA B O 1
ATOM 5205 N N . GLU B 1 322 ? 76.688 75.136 48.040 1.00 22.06 322 GLU B N 1
ATOM 5206 C CA . GLU B 1 322 ? 75.723 74.815 49.127 1.00 23.86 322 GLU B CA 1
ATOM 5207 C C . GLU B 1 322 ? 75.365 73.354 49.164 1.00 22.96 322 GLU B C 1
ATOM 5208 O O . GLU B 1 322 ? 74.930 72.839 48.157 1.00 22.43 322 GLU B O 1
ATOM 5214 N N . ILE B 1 323 ? 75.493 72.679 50.331 1.00 24.03 323 ILE B N 1
ATOM 5215 C CA . ILE B 1 323 ? 75.292 71.216 50.374 1.00 23.84 323 ILE B CA 1
ATOM 5216 C C . ILE B 1 323 ? 73.808 70.929 50.644 1.00 23.77 323 ILE B C 1
ATOM 5217 O O . ILE B 1 323 ? 73.211 71.601 51.485 1.00 26.48 323 ILE B O 1
ATOM 5222 N N . ILE B 1 324 ? 73.240 69.955 49.932 1.00 23.46 324 ILE B N 1
ATOM 5223 C CA . ILE B 1 324 ? 71.915 69.482 50.148 1.00 22.80 324 ILE B CA 1
ATOM 5224 C C . ILE B 1 324 ? 72.141 68.163 50.806 1.00 24.01 324 ILE B C 1
ATOM 5225 O O . ILE B 1 324 ? 72.687 67.228 50.205 1.00 24.22 324 ILE B O 1
ATOM 5230 N N . PRO B 1 325 ? 71.823 68.087 52.080 1.00 26.37 325 PRO B N 1
ATOM 5231 C CA . PRO B 1 325 ? 72.094 66.822 52.733 1.00 29.17 325 PRO B CA 1
ATOM 5232 C C . PRO B 1 325 ? 71.137 65.680 52.413 1.00 29.23 325 PRO B C 1
ATOM 5233 O O . PRO B 1 325 ? 70.009 65.909 51.920 1.00 28.31 325 PRO B O 1
ATOM 5237 N N . ALA B 1 326 ? 71.607 64.460 52.642 1.00 30.27 326 ALA B N 1
ATOM 5238 C CA . ALA B 1 326 ? 70.741 63.298 52.556 1.00 31.12 326 ALA B CA 1
ATOM 5239 C C . ALA B 1 326 ? 69.512 63.544 53.441 1.00 30.82 326 ALA B C 1
ATOM 5240 O O . ALA B 1 326 ? 69.554 64.237 54.465 1.00 31.79 326 ALA B O 1
ATOM 5242 N N . GLY B 1 327 ? 68.394 62.987 53.018 1.00 32.94 327 GLY B N 1
ATOM 5243 C CA . GLY B 1 327 ? 67.116 63.185 53.751 1.00 32.87 327 GLY B CA 1
ATOM 5244 C C . GLY B 1 327 ? 66.206 64.246 53.158 1.00 32.78 327 GLY B C 1
ATOM 5245 O O . GLY B 1 327 ? 65.023 64.186 53.322 1.00 33.58 327 GLY B O 1
ATOM 5246 N N . ILE B 1 328 ? 66.740 65.217 52.432 1.00 29.09 328 ILE B N 1
ATOM 5247 C CA . ILE B 1 328 ? 65.898 66.227 51.828 1.00 27.46 328 ILE B CA 1
ATOM 5248 C C . ILE B 1 328 ? 65.269 65.576 50.633 1.00 27.00 328 ILE B C 1
ATOM 5249 O O . ILE B 1 328 ? 65.967 64.918 49.857 1.00 26.37 328 ILE B O 1
ATOM 5254 N N . ALA B 1 329 ? 63.939 65.682 50.516 1.00 27.21 329 ALA B N 1
ATOM 5255 C CA . ALA B 1 329 ? 63.185 65.145 49.354 1.00 27.93 329 ALA B CA 1
ATOM 5256 C C . ALA B 1 329 ? 63.570 63.703 49.040 1.00 28.01 329 ALA B C 1
ATOM 5257 O O . ALA B 1 329 ? 63.695 63.302 47.866 1.00 29.61 329 ALA B O 1
ATOM 5259 N N . GLY B 1 330 ? 63.763 62.923 50.091 1.00 30.00 330 GLY B N 1
ATOM 5260 C CA . GLY B 1 330 ? 64.088 61.473 49.961 1.00 32.94 330 GLY B CA 1
ATOM 5261 C C . GLY B 1 330 ? 65.453 61.146 49.409 1.00 32.67 330 GLY B C 1
ATOM 5262 O O . GLY B 1 330 ? 65.703 60.004 49.035 1.00 34.64 330 GLY B O 1
ATOM 5263 N N . ARG B 1 331 ? 66.330 62.141 49.261 1.00 31.24 331 ARG B N 1
ATOM 5264 C CA . ARG B 1 331 ? 67.649 61.890 48.683 1.00 30.99 331 ARG B CA 1
ATOM 5265 C C . ARG B 1 331 ? 68.528 61.011 49.611 1.00 32.37 331 ARG B C 1
ATOM 5266 O O . ARG B 1 331 ? 68.477 61.167 50.798 1.00 30.70 331 ARG B O 1
ATOM 5274 N N . THR B 1 332 ? 69.308 60.121 49.018 1.00 35.12 332 THR B N 1
ATOM 5275 C CA . THR B 1 332 ? 70.139 59.113 49.727 1.00 41.93 332 THR B CA 1
ATOM 5276 C C . THR B 1 332 ? 71.450 59.676 50.215 1.00 40.32 332 THR B C 1
ATOM 5277 O O . THR B 1 332 ? 72.014 59.209 51.221 1.00 42.50 332 THR B O 1
ATOM 5281 N N . THR B 1 333 ? 72.002 60.583 49.417 1.00 41.95 333 THR B N 1
ATOM 5282 C CA . THR B 1 333 ? 73.363 61.086 49.627 1.00 43.06 333 THR B CA 1
ATOM 5283 C C . THR B 1 333 ? 73.375 62.615 49.637 1.00 37.52 333 THR B C 1
ATOM 5284 O O . THR B 1 333 ? 72.532 63.262 49.017 1.00 33.96 333 THR B O 1
ATOM 5288 N N . GLU B 1 334 ? 74.357 63.191 50.297 1.00 36.51 334 GLU B N 1
ATOM 5289 C CA . GLU B 1 334 ? 74.485 64.601 50.183 1.00 35.55 334 GLU B CA 1
ATOM 5290 C C . GLU B 1 334 ? 75.185 64.967 48.878 1.00 30.82 334 GLU B C 1
ATOM 5291 O O . GLU B 1 334 ? 75.959 64.216 48.352 1.00 31.57 334 GLU B O 1
ATOM 5297 N N . ALA B 1 335 ? 74.937 66.168 48.401 1.00 27.69 335 ALA B N 1
ATOM 5298 C CA . ALA B 1 335 ? 75.635 66.713 47.241 1.00 27.19 335 ALA B CA 1
ATOM 5299 C C . ALA B 1 335 ? 75.536 68.233 47.254 1.00 25.03 335 ALA B C 1
ATOM 5300 O O . ALA B 1 335 ? 74.512 68.790 47.742 1.00 23.88 335 ALA B O 1
ATOM 5302 N N . PRO B 1 336 ? 76.547 68.909 46.711 1.00 23.78 336 PRO B N 1
ATOM 5303 C CA . PRO B 1 336 ? 76.429 70.322 46.527 1.00 23.45 336 PRO B CA 1
ATOM 5304 C C . PRO B 1 336 ? 75.488 70.649 45.388 1.00 22.19 336 PRO B C 1
ATOM 5305 O O . PRO B 1 336 ? 75.406 69.879 44.417 1.00 22.91 336 PRO B O 1
ATOM 5309 N N . LEU B 1 337 ? 74.835 71.815 45.451 1.00 21.57 337 LEU B N 1
ATOM 5310 C CA . LEU B 1 337 ? 73.969 72.241 44.369 1.00 21.31 337 LEU B CA 1
ATOM 5311 C C . LEU B 1 337 ? 74.647 72.161 42.987 1.00 21.94 337 LEU B C 1
ATOM 5312 O O . LEU B 1 337 ? 74.022 71.818 42.030 1.00 20.86 337 LEU B O 1
ATOM 5317 N N . GLY B 1 338 ? 75.879 72.557 42.905 1.00 22.46 338 GLY B N 1
ATOM 5318 C CA . GLY B 1 338 ? 76.667 72.448 41.704 1.00 24.26 338 GLY B CA 1
ATOM 5319 C C . GLY B 1 338 ? 76.758 71.083 41.082 1.00 24.52 338 GLY B C 1
ATOM 5320 O O . GLY B 1 338 ? 76.959 71.027 39.873 1.00 27.94 338 GLY B O 1
ATOM 5321 N N . LYS B 1 339 ? 76.512 70.004 41.806 1.00 23.82 339 LYS B N 1
ATOM 5322 C CA . LYS B 1 339 ? 76.476 68.690 41.212 1.00 26.00 339 LYS B CA 1
ATOM 5323 C C . LYS B 1 339 ? 75.075 68.156 40.971 1.00 25.83 339 LYS B C 1
ATOM 5324 O O . LYS B 1 339 ? 74.952 67.050 40.440 1.00 25.85 339 LYS B O 1
ATOM 5330 N N . ILE B 1 340 ? 74.047 68.939 41.247 1.00 22.78 340 ILE B N 1
ATOM 5331 C CA . ILE B 1 340 ? 72.676 68.527 40.995 1.00 23.43 340 ILE B CA 1
ATOM 5332 C C . ILE B 1 340 ? 72.149 69.333 39.781 1.00 23.40 340 ILE B C 1
ATOM 5333 O O . ILE B 1 340 ? 71.962 70.554 39.840 1.00 24.65 340 ILE B O 1
ATOM 5338 N N . HIS B 1 341 ? 71.934 68.608 38.696 1.00 23.63 341 HIS B N 1
ATOM 5339 C CA A HIS B 1 341 ? 71.540 69.179 37.439 0.51 23.61 341 HIS B CA 1
ATOM 5340 C CA B HIS B 1 341 ? 71.530 69.193 37.455 0.49 23.06 341 HIS B CA 1
ATOM 5341 C C . HIS B 1 341 ? 70.098 68.829 37.051 1.00 23.16 341 HIS B C 1
ATOM 5342 O O . HIS B 1 341 ? 69.522 69.516 36.227 1.00 24.15 341 HIS B O 1
ATOM 5355 N N . ASP B 1 342 ? 69.537 67.752 37.611 1.00 22.06 342 ASP B N 1
ATOM 5356 C CA . ASP B 1 342 ? 68.234 67.261 37.129 1.00 23.16 342 ASP B CA 1
ATOM 5357 C C . ASP B 1 342 ? 67.114 68.152 37.619 1.00 21.43 342 ASP B C 1
ATOM 5358 O O . ASP B 1 342 ? 66.987 68.415 38.849 1.00 20.17 342 ASP B O 1
ATOM 5363 N N . THR B 1 343 ? 66.366 68.724 36.667 1.00 21.65 343 THR B N 1
ATOM 5364 C CA . THR B 1 343 ? 65.317 69.661 37.016 1.00 21.02 343 THR B CA 1
ATOM 5365 C C . THR B 1 343 ? 64.232 69.043 37.876 1.00 20.08 343 THR B C 1
ATOM 5366 O O . THR B 1 343 ? 63.686 69.769 38.731 1.00 19.12 343 THR B O 1
ATOM 5370 N N . VAL B 1 344 ? 63.903 67.763 37.692 1.00 19.61 344 VAL B N 1
ATOM 5371 C CA . VAL B 1 344 ? 62.923 67.112 38.571 1.00 20.82 344 VAL B CA 1
ATOM 5372 C C . VAL B 1 344 ? 63.408 67.043 40.030 1.00 21.49 344 VAL B C 1
ATOM 5373 O O . VAL B 1 344 ? 62.722 67.470 40.948 1.00 20.88 344 VAL B O 1
ATOM 5377 N N . GLU B 1 345 ? 64.622 66.578 40.228 1.00 20.91 345 GLU B N 1
ATOM 5378 C CA . GLU B 1 345 ? 65.241 66.600 41.523 1.00 21.88 345 GLU B CA 1
ATOM 5379 C C . GLU B 1 345 ? 65.304 68.009 42.159 1.00 20.87 345 GLU B C 1
ATOM 5380 O O . GLU B 1 345 ? 64.972 68.153 43.359 1.00 19.51 345 GLU B O 1
ATOM 5386 N N . LEU B 1 346 ? 65.700 69.006 41.396 1.00 19.36 346 LEU B N 1
ATOM 5387 C CA . LEU B 1 346 ? 65.767 70.334 41.904 1.00 20.09 346 LEU B CA 1
ATOM 5388 C C . LEU B 1 346 ? 64.413 70.903 42.297 1.00 20.29 346 LEU B C 1
ATOM 5389 O O . LEU B 1 346 ? 64.292 71.582 43.323 1.00 20.56 346 LEU B O 1
ATOM 5394 N N . GLY B 1 347 ? 63.363 70.604 41.525 1.00 20.26 347 GLY B N 1
ATOM 5395 C CA . GLY B 1 347 ? 62.024 71.036 41.894 1.00 20.08 347 GLY B CA 1
ATOM 5396 C C . GLY B 1 347 ? 61.599 70.385 43.202 1.00 20.56 347 GLY B C 1
ATOM 5397 O O . GLY B 1 347 ? 60.911 71.057 43.995 1.00 22.12 347 GLY B O 1
ATOM 5398 N N . ASP B 1 348 ? 61.934 69.124 43.416 1.00 20.83 348 ASP B N 1
ATOM 5399 C CA . ASP B 1 348 ? 61.595 68.392 44.694 1.00 21.75 348 ASP B CA 1
ATOM 5400 C C . ASP B 1 348 ? 62.323 69.086 45.868 1.00 21.22 348 ASP B C 1
ATOM 5401 O O . ASP B 1 348 ? 61.755 69.247 46.964 1.00 22.00 348 ASP B O 1
ATOM 5406 N N . ILE B 1 349 ? 63.596 69.444 45.637 1.00 20.92 349 ILE B N 1
ATOM 5407 C CA . ILE B 1 349 ? 64.423 70.103 46.686 1.00 20.10 349 ILE B CA 1
ATOM 5408 C C . ILE B 1 349 ? 63.853 71.464 47.110 1.00 20.73 349 ILE B C 1
ATOM 5409 O O . ILE B 1 349 ? 63.628 71.754 48.298 1.00 20.16 349 ILE B O 1
ATOM 5414 N N . LEU B 1 350 ? 63.477 72.273 46.123 1.00 20.41 350 LEU B N 1
ATOM 5415 C CA . LEU B 1 350 ? 62.840 73.552 46.408 1.00 19.80 350 LEU B CA 1
ATOM 5416 C C . LEU B 1 350 ? 61.508 73.359 47.163 1.00 20.45 350 LEU B C 1
ATOM 5417 O O . LEU B 1 350 ? 61.208 74.046 48.152 1.00 22.12 350 LEU B O 1
ATOM 5422 N N . SER B 1 351 ? 60.692 72.419 46.700 1.00 21.06 351 SER B N 1
ATOM 5423 C CA . SER B 1 351 ? 59.440 72.117 47.347 1.00 21.32 351 SER B CA 1
ATOM 5424 C C . SER B 1 351 ? 59.718 71.858 48.835 1.00 22.02 351 SER B C 1
ATOM 5425 O O . SER B 1 351 ? 59.006 72.413 49.667 1.00 22.67 351 SER B O 1
ATOM 5428 N N . ASN B 1 352 ? 60.633 70.973 49.143 1.00 21.45 352 ASN B N 1
ATOM 5429 C CA . ASN B 1 352 ? 60.892 70.613 50.537 1.00 22.68 352 ASN B CA 1
ATOM 5430 C C . ASN B 1 352 ? 61.443 71.833 51.345 1.00 22.90 352 ASN B C 1
ATOM 5431 O O . ASN B 1 352 ? 60.961 72.090 52.442 1.00 21.84 352 ASN B O 1
ATOM 5436 N N . TYR B 1 353 ? 62.367 72.598 50.799 1.00 22.15 353 TYR B N 1
ATOM 5437 C CA . TYR B 1 353 ? 62.932 73.730 51.538 1.00 23.40 353 TYR B CA 1
ATOM 5438 C C . TYR B 1 353 ? 61.957 74.895 51.743 1.00 25.55 353 TYR B C 1
ATOM 5439 O O . TYR B 1 353 ? 62.081 75.598 52.783 1.00 27.62 353 TYR B O 1
ATOM 5448 N N . GLU B 1 354 ? 61.012 75.114 50.820 1.00 24.44 354 GLU B N 1
ATOM 5449 C CA . GLU B 1 354 ? 59.993 76.103 51.056 1.00 27.07 354 GLU B CA 1
ATOM 5450 C C . GLU B 1 354 ? 59.020 75.669 52.177 1.00 26.57 354 GLU B C 1
ATOM 5451 O O . GLU B 1 354 ? 58.601 76.514 52.937 1.00 28.57 354 GLU B O 1
ATOM 5457 N N . MET B 1 355 ? 58.727 74.383 52.303 1.00 24.82 355 MET B N 1
ATOM 5458 C CA . MET B 1 355 ? 57.908 73.909 53.417 1.00 24.83 355 MET B CA 1
ATOM 5459 C C . MET B 1 355 ? 58.667 74.149 54.743 1.00 26.08 355 MET B C 1
ATOM 5460 O O . MET B 1 355 ? 58.092 74.678 55.681 1.00 26.29 355 MET B O 1
ATOM 5465 N N . ILE B 1 356 ? 59.935 73.789 54.796 1.00 25.92 356 ILE B N 1
ATOM 5466 C CA . ILE B 1 356 ? 60.771 73.995 55.999 1.00 27.22 356 ILE B CA 1
ATOM 5467 C C . ILE B 1 356 ? 60.835 75.485 56.311 1.00 27.17 356 ILE B C 1
ATOM 5468 O O . ILE B 1 356 ? 60.766 75.884 57.487 1.00 28.66 356 ILE B O 1
ATOM 5473 N N . ALA B 1 357 ? 61.007 76.307 55.279 1.00 29.06 357 ALA B N 1
ATOM 5474 C CA . ALA B 1 357 ? 61.074 77.751 55.468 1.00 28.86 357 ALA B CA 1
ATOM 5475 C C . ALA B 1 357 ? 59.799 78.298 56.138 1.00 31.29 357 ALA B C 1
ATOM 5476 O O . ALA B 1 357 ? 59.858 79.099 57.080 1.00 30.17 357 ALA B O 1
ATOM 5478 N N . ALA B 1 358 ? 58.631 77.869 55.651 1.00 31.23 358 ALA B N 1
ATOM 5479 C CA . ALA B 1 358 ? 57.337 78.320 56.236 1.00 31.05 358 ALA B CA 1
ATOM 5480 C C . ALA B 1 358 ? 57.179 77.824 57.701 1.00 31.44 358 ALA B C 1
ATOM 5481 O O . ALA B 1 358 ? 56.713 78.572 58.597 1.00 30.50 358 ALA B O 1
ATOM 5483 N N . GLN B 1 359 ? 57.685 76.632 57.957 1.00 30.78 359 GLN B N 1
ATOM 5484 C CA . GLN B 1 359 ? 57.678 76.053 59.311 1.00 32.76 359 GLN B CA 1
ATOM 5485 C C . GLN B 1 359 ? 58.526 76.914 60.220 1.00 35.19 359 GLN B C 1
ATOM 5486 O O . GLN B 1 359 ? 58.137 77.166 61.369 1.00 34.82 359 GLN B O 1
ATOM 5492 N N . ASN B 1 360 ? 59.656 77.355 59.700 1.00 33.95 360 ASN B N 1
ATOM 5493 C CA . ASN B 1 360 ? 60.582 78.318 60.419 1.00 38.10 360 ASN B CA 1
ATOM 5494 C C . ASN B 1 360 ? 59.894 79.605 60.815 1.00 36.33 360 ASN B C 1
ATOM 5495 O O . ASN B 1 360 ? 60.040 80.085 61.968 1.00 35.84 360 ASN B O 1
ATOM 5500 N N . VAL B 1 361 ? 59.134 80.175 59.893 1.00 33.93 361 VAL B N 1
ATOM 5501 C CA . VAL B 1 361 ? 58.427 81.381 60.150 1.00 35.11 361 VAL B CA 1
ATOM 5502 C C . VAL B 1 361 ? 57.384 81.153 61.269 1.00 35.90 361 VAL B C 1
ATOM 5503 O O . VAL B 1 361 ? 57.288 81.950 62.191 1.00 37.01 361 VAL B O 1
ATOM 5507 N N . VAL B 1 362 ? 56.586 80.098 61.132 1.00 33.67 362 VAL B N 1
ATOM 5508 C CA . VAL B 1 362 ? 55.569 79.750 62.093 1.00 35.48 362 VAL B CA 1
ATOM 5509 C C . VAL B 1 362 ? 56.242 79.568 63.487 1.00 37.94 362 VAL B C 1
ATOM 5510 O O . VAL B 1 362 ? 55.744 80.110 64.496 1.00 38.22 362 VAL B O 1
ATOM 5514 N N . THR B 1 363 ? 57.380 78.882 63.549 1.00 38.19 363 THR B N 1
ATOM 5515 C CA . THR B 1 363 ? 58.142 78.791 64.808 1.00 40.08 363 THR B CA 1
ATOM 5516 C C . THR B 1 363 ? 58.639 80.144 65.372 1.00 43.54 363 THR B C 1
ATOM 5517 O O . THR B 1 363 ? 58.501 80.411 66.595 1.00 44.76 363 THR B O 1
ATOM 5521 N N . LEU B 1 364 ? 59.221 80.982 64.527 1.00 43.50 364 LEU B N 1
ATOM 5522 C CA . LEU B 1 364 ? 59.712 82.303 64.963 1.00 46.18 364 LEU B CA 1
ATOM 5523 C C . LEU B 1 364 ? 58.557 83.146 65.491 1.00 50.12 364 LEU B C 1
ATOM 5524 O O . LEU B 1 364 ? 58.702 83.839 66.514 1.00 49.78 364 LEU B O 1
ATOM 5529 N N . LYS B 1 365 ? 57.425 83.111 64.795 1.00 51.88 365 LYS B N 1
ATOM 5530 C CA . LYS B 1 365 ? 56.277 83.885 65.225 1.00 59.07 365 LYS B CA 1
ATOM 5531 C C . LYS B 1 365 ? 55.679 83.332 66.522 1.00 63.65 365 LYS B C 1
ATOM 5532 O O . LYS B 1 365 ? 55.211 84.095 67.362 1.00 68.23 365 LYS B O 1
ATOM 5538 N N . LYS B 1 366 ? 55.738 82.023 66.707 1.00 66.42 366 LYS B N 1
ATOM 5539 C CA . LYS B 1 366 ? 55.293 81.416 67.942 1.00 71.73 366 LYS B CA 1
ATOM 5540 C C . LYS B 1 366 ? 56.169 81.855 69.111 1.00 74.93 366 LYS B C 1
ATOM 5541 O O . LYS B 1 366 ? 55.654 82.224 70.183 1.00 74.24 366 LYS B O 1
ATOM 5547 N N . ASN B 1 367 ? 57.483 81.802 68.900 1.00 74.64 367 ASN B N 1
ATOM 5548 C CA . ASN B 1 367 ? 58.455 82.162 69.943 1.00 74.23 367 ASN B CA 1
ATOM 5549 C C . ASN B 1 367 ? 58.491 83.673 70.215 1.00 73.91 367 ASN B C 1
ATOM 5550 O O . ASN B 1 367 ? 58.049 84.488 69.393 1.00 69.68 367 ASN B O 1
#

InterPro domains:
  IPR001812 Variant surface glycoprotein, N-terminal domain [PF00913] (20-386)
  IPR027446 Variant surface glycoprotein C-terminal domain superfamily [SSF118251] (404-479)

B-factor: mean 29.97, std 11.05, range [10.56, 103.94]

Sequence (732 aa):
AERTGLKATAWKPLCKLTTELSKVSGEMLNEGQEVIISSNIQKIKAAEYKVSIYLAKNPETQALQQLTLLRGYFARKTNGGLESSYKTMMGLATQIRSARAAAYLKGSIDEFLNLLESLKGGSENKCLVTTNADTAATRRETKLDDQECALSMPETKPEAATRTELTQTGYPNLQHGGGGTANTFQPTTSTGTCKLLSGHSTNGYPTTSALDTTAKKVLAGYMTIPNTQVEATLANMQAMGNGHKATAPAWHEAWEARNREAKAKDLAYTNETGNLDTQPTLKALVKTLLLPKDNTEHNAEATKLEALFGGLAADKTKTYLDMVDAEIIPAGIAGRTTEAPLGKIHDTVELGDILSNYEMIAAQNVVTLKKNLAERTGLKATAWKPLCKLTTELSKVSGEMLNEGQEVISSNIQKIKAAEYKVSIYLAKNPETQALQQLTLLRGYFARKTNGGLESYKTMMGLATQIRSARAAAYLKGSIDEFLNLLESLKGGSENKCLVTTNADTAATRRETKLDDQECALSMPETKPEAATRTELTQTGYPNLQHGGGGTANTFQPTTSTGTCKLLSGHSTNGYPTTSALDTTAKKVLAGYMMTIPNTQVEATLANMQAMGNGHKATAPAWHEAWEARNREAKAKDLAYTNETGNLDTQPTLKALVKTLLLPKEHNAEATKLEALFGGLAADKTKTYLDMVDAEIIPAGIAGRTTEAPLGKIHHDTVELGDILSNYEMIAAQNVVTLKKN

Organism: Trypanosoma brucei brucei (NCBI:txid5702)

Nearest PDB structures (foldseek):
  5ly9-assembly1_A  TM=1.003E+00  e=9.667E-68  Trypanosoma brucei brucei
  7p57-assembly1_A  TM=9.258E-01  e=7.472E-27  Trypanosoma brucei brucei
  7aqy-assembly1_B  TM=9.196E-01  e=1.365E-26  Trypanosoma brucei brucei
  7aqy-assembly1_A  TM=9.183E-01  e=5.373E-26  Trypanosoma brucei brucei
  7p56-assembly1_A  TM=9.245E-01  e=2.493E-25  Trypanosoma brucei brucei

Radius of gyration: 32.69 Å; Cα contacts (8 Å, |Δi|>4): 1570; chains: 2; bounding box: 44×68×103 Å

Foldseek 3Di:
DFFFAFACLACLLLLVLLQLLLCLLQQLVVQVVLLVVLLLQLLLLLLLLLLVCLVCVPDPQVVLSVLSNQLSVCLSVQLVVCCVPPAVCLSVLLNVLSVVLLLQSLVVVVVQCVQDDPQAAHHYAHLARRHHFDDDPQDGNNGRRRSDHDDRHHDDGDAQQQHLFWGASRDWFWPAAPCPRGHDDDRYGHLCLAQADPRHDDPPHGPPAWDAGSQQQWTRHSDRIGIGGHDGRGDDDVCCPRRVSRNSNNVSVVVHDGCPDPSSHADDFWQCPRVSSLVVCQVPPDDPPDDDDPVSQVVCCVSQVHGGPCSSVVVSVVSQQCKDACPQLNRHGIDGSVPDSDSVVSVSNSVSSNVVSVVVVVVVVVVD/DQFFAFACLACLLLQVLLQQLLCLLQQLVQFVVLLLVLLLQLLLLLLLLLLVCLQCVPDPLVVLSVLSNQLSVCLSVLSVVCCVPPAVVLSVLLNVLSVVLLLQSLVVVVVQCVQDDPQAEHHQAHLARRHHFDDDPQDTVRRRHRSDHDDRHHDDGDAQQQHLFWGASRDWDWDAAPCPGGHDDDRYGHQCLAQADPRHDDPPAGDPAWDAGSQQQWTRGSDRIGIGGHDTNGDDDVCCVRRVSRNSNNVSVNPHDGCPDPSSHQAADFQCPRVSSLVVCVVPPDDDDVCPSVVVVCVSQVGRHRCSSVVVSVVSQQQKDACPQLNRHGIHGSVVDSDSVVSVSNSVRSNVVSVVVVVVVVVD